Protein AF-0000000084435088 (afdb_homodimer)

InterPro domains:
  IPR006626 Parallel beta-helix repeat [SM00710] (65-89)
  IPR006626 Parallel beta-helix repeat [SM00710] (95-116)
  IPR006626 Parallel beta-helix repeat [SM00710] (117-141)
  IPR006626 Parallel beta-helix repeat [SM00710] (164-185)
  IPR006626 Parallel beta-helix repeat [SM00710] (209-231)
  IPR011050 Pectin lyase fold/virulence factor [SSF51126] (3-239)
  IPR012334 Pectin lyase fold [G3DSA:2.160.20.10] (9-276)
  IPR039448 Right handed beta helix domain [PF13229] (111-259)
  IPR051550 SCF Complex Subunits and Alginate Epimerases [PTHR22990] (149-256)

Secondary structure (DSSP, 8-state):
-PPPEEEESSSTT-SBSSHHHHHHTPPTT-EEEEPSEEEES-EEE-SSEEEEEPPPPTT---SS---EEEES-EEE-SSEEEES-EEEEEEEE-SSEEEEES-EEEEEEEEEEE-TT-EEEEES-EEE---SS--SEEE-TT-EEEEES-EEE--SSEEEEEESSEEEEES-EEESSSEEEEEESS-EEEEES-EEEEESSEEEEE-TT---EEES-EEEEESSEEEEE-TT--EEEES-EEES-EEE-TT--EEEEEEEEEEEEEE--SSPPP----/-PPPEEEESSSTT-SBSSHHHHHHTPPTT-EEEE-SEEEES-EEE-SSEEEEEPPPPTT---SS---EEEES-EEEESSEEEES-EEEEEEEEEESEEEEES-EEEEEEEEEEE-TT-EEEEES-EEE---SS--SEEE-TT-EEEEES-EEE--SSEEEEEESSEEEEES-EEESSSEEEEEESS-EEEEES-EEEEESSEEEEE-TT---EEES-EEEEESSEEEEE-TT--EEEES-EEES-EEE-TT--EEEEEEEEEEEEEE--SSPPP----

Structure (mmCIF, N/CA/C/O backbone):
data_AF-0000000084435088-model_v1
#
loop_
_entity.id
_entity.type
_entity.pdbx_description
1 polymer 'Right handed beta helix domain-containing protein'
#
loop_
_atom_site.group_PDB
_atom_site.id
_atom_site.type_symbol
_atom_site.label_atom_id
_atom_site.label_alt_id
_atom_site.label_comp_id
_atom_site.label_asym_id
_atom_site.label_entity_id
_atom_site.label_seq_id
_atom_site.pdbx_PDB_ins_code
_atom_site.Cartn_x
_atom_site.Cartn_y
_atom_site.Cartn_z
_atom_site.occupancy
_atom_site.B_iso_or_equiv
_atom_site.auth_seq_id
_atom_site.auth_comp_id
_atom_site.auth_asym_id
_atom_site.auth_atom_id
_atom_site.pdbx_PDB_model_num
ATOM 1 N N . MET A 1 1 ? 8.922 -58.75 -10.039 1 53.78 1 MET A N 1
ATOM 2 C CA . MET A 1 1 ? 9.836 -58.875 -11.18 1 53.78 1 MET A CA 1
ATOM 3 C C . MET A 1 1 ? 10.68 -57.625 -11.328 1 53.78 1 MET A C 1
ATOM 5 O O . MET A 1 1 ? 10.25 -56.531 -10.961 1 53.78 1 MET A O 1
ATOM 9 N N . PRO A 1 2 ? 12.008 -57.781 -11.508 1 65.19 2 PRO A N 1
ATOM 10 C CA . PRO A 1 2 ? 12.867 -56.594 -11.539 1 65.19 2 PRO A CA 1
ATOM 11 C C . PRO A 1 2 ? 12.43 -55.594 -12.594 1 65.19 2 PRO A C 1
ATOM 13 O O . PRO A 1 2 ? 11.852 -55.969 -13.617 1 65.19 2 PRO A O 1
ATOM 16 N N . SER A 1 3 ? 12.352 -54.375 -12.289 1 81.56 3 SER A N 1
ATOM 17 C CA . SER A 1 3 ? 12.047 -53.312 -13.242 1 81.56 3 SER A CA 1
ATOM 18 C C . SER A 1 3 ? 12.906 -53.438 -14.492 1 81.56 3 SER A C 1
ATOM 20 O O . SER A 1 3 ? 14.086 -53.781 -14.414 1 81.56 3 SER A O 1
ATOM 22 N N . GLN A 1 4 ? 12.227 -53.625 -15.68 1 88.56 4 GLN A N 1
ATOM 23 C CA . GLN A 1 4 ? 12.93 -53.719 -16.953 1 88.56 4 GLN A CA 1
ATOM 24 C C . GLN A 1 4 ? 12.945 -52.406 -17.703 1 88.56 4 GLN A C 1
ATOM 26 O O . GLN A 1 4 ? 12.172 -51.5 -17.375 1 88.56 4 GLN A O 1
ATOM 31 N N . THR A 1 5 ? 13.984 -52.25 -18.516 1 92.25 5 THR A N 1
ATOM 32 C CA . THR A 1 5 ? 14.078 -51.125 -19.422 1 92.25 5 THR A CA 1
ATOM 33 C C . THR A 1 5 ? 13.625 -51.5 -20.828 1 92.25 5 THR A C 1
ATOM 35 O O . THR A 1 5 ? 14.102 -52.469 -21.391 1 92.25 5 THR A O 1
ATOM 38 N N . ILE A 1 6 ? 12.617 -50.75 -21.281 1 94.5 6 ILE A N 1
ATOM 39 C CA . ILE A 1 6 ? 12.094 -50.938 -22.625 1 94.5 6 ILE A CA 1
ATOM 40 C C . ILE A 1 6 ? 12.469 -49.719 -23.484 1 94.5 6 ILE A C 1
ATOM 42 O O . ILE A 1 6 ? 12.203 -48.594 -23.125 1 94.5 6 ILE A O 1
ATOM 46 N N . VAL A 1 7 ? 13.125 -50 -24.609 1 94.56 7 VAL A N 1
ATOM 47 C CA . VAL A 1 7 ? 13.539 -48.906 -25.5 1 94.56 7 VAL A CA 1
ATOM 48 C C . VAL A 1 7 ? 12.547 -48.781 -26.656 1 94.56 7 VAL A C 1
ATOM 50 O O . VAL A 1 7 ? 12.188 -49.781 -27.297 1 94.56 7 VAL A O 1
ATOM 53 N N . VAL A 1 8 ? 12.133 -47.531 -26.844 1 95.06 8 VAL A N 1
ATOM 54 C CA . VAL A 1 8 ? 11.211 -47.25 -27.938 1 95.06 8 VAL A CA 1
ATOM 55 C C . VAL A 1 8 ? 11.852 -46.25 -28.906 1 95.06 8 VAL A C 1
ATOM 57 O O . VAL A 1 8 ? 12.477 -45.281 -28.484 1 95.06 8 VAL A O 1
ATOM 60 N N . GLY A 1 9 ? 11.719 -46.469 -30.156 1 91.75 9 GLY A N 1
ATOM 61 C CA . GLY A 1 9 ? 12.266 -45.594 -31.172 1 91.75 9 GLY A CA 1
ATOM 62 C C . GLY A 1 9 ? 12.312 -46.219 -32.562 1 91.75 9 GLY A C 1
ATOM 63 O O . GLY A 1 9 ? 11.875 -47.375 -32.719 1 91.75 9 GLY A O 1
ATOM 64 N N . PRO A 1 10 ? 12.734 -45.406 -33.469 1 86.25 10 PRO A N 1
ATOM 65 C CA . PRO A 1 10 ? 12.766 -45.875 -34.875 1 86.25 10 PRO A CA 1
ATOM 66 C C . PRO A 1 10 ? 13.961 -46.781 -35.156 1 86.25 10 PRO A C 1
ATOM 68 O O . PRO A 1 10 ? 14 -47.469 -36.188 1 86.25 10 PRO A O 1
ATOM 71 N N . GLN A 1 11 ? 14.906 -46.844 -34.156 1 85.75 11 GLN A N 1
ATOM 72 C CA . GLN A 1 11 ? 16.109 -47.625 -34.406 1 85.75 11 GLN A CA 1
ATOM 73 C C . GLN A 1 11 ? 15.812 -49.125 -34.375 1 85.75 11 GLN A C 1
ATOM 75 O O . GLN A 1 11 ? 14.883 -49.562 -33.688 1 85.75 11 GLN A O 1
ATOM 80 N N . ALA A 1 12 ? 16.547 -49.844 -35.062 1 86 12 ALA A N 1
ATOM 81 C CA . ALA A 1 12 ? 16.344 -51.281 -35.25 1 86 12 ALA A CA 1
ATOM 82 C C . ALA A 1 12 ? 16.438 -52.031 -33.938 1 86 12 ALA A C 1
ATOM 84 O O . ALA A 1 12 ? 15.773 -53.062 -33.75 1 86 12 ALA A O 1
ATOM 85 N N . ASP A 1 13 ? 17.25 -51.562 -33.031 1 88.44 13 ASP A N 1
ATOM 86 C CA . ASP A 1 13 ? 17.484 -52.281 -31.781 1 88.44 13 ASP A CA 1
ATOM 87 C C . ASP A 1 13 ? 16.484 -51.844 -30.703 1 88.44 13 ASP A C 1
ATOM 89 O O . ASP A 1 13 ? 16.562 -52.312 -29.562 1 88.44 13 ASP A O 1
ATOM 93 N N . ALA A 1 14 ? 15.555 -51.125 -31.203 1 91.81 14 ALA A N 1
ATOM 94 C CA . ALA A 1 14 ? 14.531 -50.719 -30.25 1 91.81 14 ALA A CA 1
ATOM 95 C C . ALA A 1 14 ? 13.555 -51.875 -29.969 1 91.81 14 ALA A C 1
ATOM 97 O O . ALA A 1 14 ? 13.383 -52.75 -30.797 1 91.81 14 ALA A O 1
ATOM 98 N N . HIS A 1 15 ? 13.031 -51.906 -28.812 1 93.56 15 HIS A N 1
ATOM 99 C CA . HIS A 1 15 ? 12.07 -52.938 -28.422 1 93.56 15 HIS A CA 1
ATOM 100 C C . HIS A 1 15 ? 10.711 -52.688 -29.078 1 93.56 15 HIS A C 1
ATOM 102 O O . HIS A 1 15 ? 9.953 -53.625 -29.312 1 93.56 15 HIS A O 1
ATOM 108 N N . ALA A 1 16 ? 10.336 -51.469 -29.328 1 94.75 16 ALA A N 1
ATOM 109 C CA . ALA A 1 16 ? 9.086 -51.062 -29.953 1 94.75 16 ALA A CA 1
ATOM 110 C C . ALA A 1 16 ? 9.281 -49.781 -30.766 1 94.75 16 ALA A C 1
ATOM 112 O O . ALA A 1 16 ? 10.188 -48.969 -30.5 1 94.75 16 ALA A O 1
ATOM 113 N N . THR A 1 17 ? 8.359 -49.562 -31.734 1 92.94 17 THR A N 1
ATOM 114 C CA . THR A 1 17 ? 8.484 -48.406 -32.594 1 92.94 17 THR A CA 1
ATOM 115 C C . THR A 1 17 ? 7.512 -47.312 -32.156 1 92.94 17 THR A C 1
ATOM 117 O O . THR A 1 17 ? 7.648 -46.156 -32.562 1 92.94 17 THR A O 1
ATOM 120 N N . THR A 1 18 ? 6.523 -47.688 -31.438 1 93.81 18 THR A N 1
ATOM 121 C CA . THR A 1 18 ? 5.559 -46.75 -30.906 1 93.81 18 THR A CA 1
ATOM 122 C C . THR A 1 18 ? 5.469 -46.875 -29.391 1 93.81 18 THR A C 1
ATOM 124 O O . THR A 1 18 ? 5.855 -47.875 -28.812 1 93.81 18 THR A O 1
ATOM 127 N N . LEU A 1 19 ? 5.055 -45.75 -28.766 1 95.25 19 LEU A N 1
ATOM 128 C CA . LEU A 1 19 ? 4.887 -45.781 -27.312 1 95.25 19 LEU A CA 1
ATOM 129 C C . LEU A 1 19 ? 3.791 -46.75 -26.906 1 95.25 19 LEU A C 1
ATOM 131 O O . LEU A 1 19 ? 3.922 -47.469 -25.906 1 95.25 19 LEU A O 1
ATOM 135 N N . ALA A 1 20 ? 2.729 -46.844 -27.688 1 93.62 20 ALA A N 1
ATOM 136 C CA . ALA A 1 20 ? 1.645 -47.781 -27.422 1 93.62 20 ALA A CA 1
ATOM 137 C C . ALA A 1 20 ? 2.158 -49.219 -27.406 1 93.62 20 ALA A C 1
ATOM 139 O O . ALA A 1 20 ? 1.823 -50 -26.5 1 93.62 20 ALA A O 1
ATOM 140 N N . ALA A 1 21 ? 2.959 -49.531 -28.344 1 94.12 21 ALA A N 1
ATOM 141 C CA . ALA A 1 21 ? 3.529 -50.875 -28.438 1 94.12 21 ALA A CA 1
ATOM 142 C C . ALA A 1 21 ? 4.457 -51.156 -27.25 1 94.12 21 ALA A C 1
ATOM 144 O O . ALA A 1 21 ? 4.484 -52.281 -26.719 1 94.12 21 ALA A O 1
ATOM 145 N N . ALA A 1 22 ? 5.219 -50.188 -26.938 1 95 22 ALA A N 1
ATOM 146 C CA . ALA A 1 22 ? 6.109 -50.312 -25.797 1 95 22 ALA A CA 1
ATOM 147 C C . ALA A 1 22 ? 5.312 -50.562 -24.516 1 95 22 ALA A C 1
ATOM 149 O O . ALA A 1 22 ? 5.695 -51.406 -23.688 1 95 22 ALA A O 1
ATOM 150 N N . LEU A 1 23 ? 4.223 -49.844 -24.328 1 94.81 23 LEU A N 1
ATOM 151 C CA . LEU A 1 23 ? 3.404 -49.938 -23.125 1 94.81 23 LEU A CA 1
ATOM 152 C C . LEU A 1 23 ? 2.773 -51.344 -23.016 1 94.81 23 LEU A C 1
ATOM 154 O O . LEU A 1 23 ? 2.533 -51.812 -21.906 1 94.81 23 LEU A O 1
ATOM 158 N N . GLU A 1 24 ? 2.506 -52 -24.141 1 93.19 24 GLU A N 1
ATOM 159 C CA . GLU A 1 24 ? 1.955 -53.344 -24.141 1 93.19 24 GLU A CA 1
ATOM 160 C C . GLU A 1 24 ? 2.953 -54.344 -23.562 1 93.19 24 GLU A C 1
ATOM 162 O O . GLU A 1 24 ? 2.561 -55.406 -23.062 1 93.19 24 GLU A O 1
ATOM 167 N N . GLN A 1 25 ? 4.172 -53.969 -23.656 1 91.88 25 GLN A N 1
ATOM 168 C CA . GLN A 1 25 ? 5.23 -54.875 -23.219 1 91.88 25 GLN A CA 1
ATOM 169 C C . GLN A 1 25 ? 5.723 -54.5 -21.812 1 91.88 25 GLN A C 1
ATOM 171 O O . GLN A 1 25 ? 6.586 -55.188 -21.25 1 91.88 25 GLN A O 1
ATOM 176 N N . THR A 1 26 ? 5.156 -53.469 -21.328 1 92.44 26 THR A N 1
ATOM 177 C CA . THR A 1 26 ? 5.664 -52.906 -20.094 1 92.44 26 THR A CA 1
ATOM 178 C C . THR A 1 26 ? 4.918 -53.469 -18.891 1 92.44 26 THR A C 1
ATOM 180 O O . THR A 1 26 ? 3.699 -53.656 -18.938 1 92.44 26 THR A O 1
ATOM 183 N N . THR A 1 27 ? 5.559 -53.781 -17.812 1 92.94 27 THR A N 1
ATOM 184 C CA . THR A 1 27 ? 4.996 -54.125 -16.516 1 92.94 27 THR A CA 1
ATOM 185 C C . THR A 1 27 ? 5.121 -52.938 -15.547 1 92.94 27 THR A C 1
ATOM 187 O O . THR A 1 27 ? 5.988 -52.094 -15.711 1 92.94 27 THR A O 1
ATOM 190 N N . PRO A 1 28 ? 4.195 -52.906 -14.617 1 93.94 28 PRO A N 1
ATOM 191 C CA . PRO A 1 28 ? 4.262 -51.781 -13.664 1 93.94 28 PRO A CA 1
ATOM 192 C C . PRO A 1 28 ? 5.629 -51.656 -13 1 93.94 28 PRO A C 1
ATOM 194 O O . PRO A 1 28 ? 6.207 -52.656 -12.562 1 93.94 28 PRO A O 1
ATOM 197 N N . GLY A 1 29 ? 6.152 -50.469 -12.984 1 94 29 GLY A N 1
ATOM 198 C CA . GLY A 1 29 ? 7.453 -50.219 -12.375 1 94 29 GLY A CA 1
ATOM 199 C C . GLY A 1 29 ? 8.578 -50.125 -13.383 1 94 29 GLY A C 1
ATOM 200 O O . GLY A 1 29 ? 9.672 -49.656 -13.062 1 94 29 GLY A O 1
ATOM 201 N N . ASP A 1 30 ? 8.367 -50.531 -14.648 1 95.06 30 ASP A N 1
ATOM 202 C CA . ASP A 1 30 ? 9.383 -50.531 -15.703 1 95.06 30 ASP A CA 1
ATOM 203 C C . ASP A 1 30 ? 9.703 -49.125 -16.141 1 95.06 30 ASP A C 1
ATOM 205 O O . ASP A 1 30 ? 8.984 -48.188 -15.805 1 95.06 30 ASP A O 1
ATOM 209 N N . THR A 1 31 ? 10.805 -49.031 -16.781 1 96.31 31 THR A N 1
ATOM 210 C CA . THR A 1 31 ? 11.211 -47.781 -17.422 1 96.31 31 THR A CA 1
ATOM 211 C C . THR A 1 31 ? 11.172 -47.906 -18.953 1 96.31 31 THR A C 1
ATOM 213 O O . THR A 1 31 ? 11.688 -48.875 -19.5 1 96.31 31 THR A O 1
ATOM 216 N N . ILE A 1 32 ? 10.531 -46.969 -19.562 1 96.31 32 ILE A N 1
ATOM 217 C CA . ILE A 1 32 ? 10.531 -46.875 -21.016 1 96.31 32 ILE A CA 1
ATOM 218 C C . ILE A 1 32 ? 11.477 -45.75 -21.438 1 96.31 32 ILE A C 1
ATOM 220 O O . ILE A 1 32 ? 11.281 -44.594 -21.078 1 96.31 32 ILE A O 1
ATOM 224 N N . VAL A 1 33 ? 12.477 -46.062 -22.109 1 95.81 33 VAL A N 1
ATOM 225 C CA . VAL A 1 33 ? 13.406 -45.094 -22.656 1 95.81 33 VAL A CA 1
ATOM 226 C C . VAL A 1 33 ? 12.977 -44.719 -24.078 1 95.81 33 VAL A C 1
ATOM 228 O O . VAL A 1 33 ? 12.938 -45.562 -24.969 1 95.81 33 VAL A O 1
ATOM 231 N N . VAL A 1 34 ? 12.688 -43.438 -24.234 1 95.69 34 VAL A N 1
ATOM 232 C CA . VAL A 1 34 ? 12.172 -42.969 -25.516 1 95.69 34 VAL A CA 1
ATOM 233 C C . VAL A 1 34 ? 13.305 -42.344 -26.328 1 95.69 34 VAL A C 1
ATOM 235 O O . VAL A 1 34 ? 13.891 -41.312 -25.906 1 95.69 34 VAL A O 1
ATOM 238 N N . SER A 1 35 ? 13.602 -42.906 -27.422 1 92.5 35 SER A N 1
ATOM 239 C CA . SER A 1 35 ? 14.648 -42.406 -28.297 1 92.5 35 SER A CA 1
ATOM 240 C C . SER A 1 35 ? 14.203 -41.125 -29 1 92.5 35 SER A C 1
ATOM 242 O O . SER A 1 35 ? 13.008 -40.812 -29.031 1 92.5 35 SER A O 1
ATOM 244 N N . ALA A 1 36 ? 15.234 -40.406 -29.484 1 91.81 36 ALA A N 1
ATOM 245 C CA . ALA A 1 36 ? 14.914 -39.219 -30.266 1 91.81 36 ALA A CA 1
ATOM 246 C C . ALA A 1 36 ? 13.977 -39.531 -31.422 1 91.81 36 ALA A C 1
ATOM 248 O O . ALA A 1 36 ? 14.133 -40.562 -32.094 1 91.81 36 ALA A O 1
ATOM 249 N N . GLY A 1 37 ? 13.016 -38.656 -31.562 1 90.62 37 GLY A N 1
ATOM 250 C CA . GLY A 1 37 ? 12.008 -38.875 -32.594 1 90.62 37 GLY A CA 1
ATOM 251 C C . GLY A 1 37 ? 10.664 -38.281 -32.25 1 90.62 37 GLY A C 1
ATOM 252 O O . GLY A 1 37 ? 10.523 -37.625 -31.203 1 90.62 37 GLY A O 1
ATOM 253 N N . VAL A 1 38 ? 9.805 -38.375 -33.219 1 93.88 38 VAL A N 1
ATOM 254 C CA . VAL A 1 38 ? 8.461 -37.844 -33.031 1 93.88 38 VAL A CA 1
ATOM 255 C C . VAL A 1 38 ? 7.453 -39 -32.938 1 93.88 38 VAL A C 1
ATOM 257 O O . VAL A 1 38 ? 7.43 -39.875 -33.812 1 93.88 38 VAL A O 1
ATOM 260 N N . PHE A 1 39 ? 6.715 -38.969 -31.891 1 95.56 39 PHE A N 1
ATOM 261 C CA . PHE A 1 39 ? 5.668 -39.938 -31.656 1 95.56 39 PHE A CA 1
ATOM 262 C C . PHE A 1 39 ? 4.297 -39.281 -31.641 1 95.56 39 PHE A C 1
ATOM 264 O O . PHE A 1 39 ? 3.924 -38.656 -30.641 1 95.56 39 PHE A O 1
ATOM 271 N N . GLU A 1 40 ? 3.555 -39.438 -32.719 1 95.88 40 GLU A N 1
ATOM 272 C CA . GLU A 1 40 ? 2.232 -38.844 -32.812 1 95.88 40 GLU A CA 1
ATOM 273 C C . GLU A 1 40 ? 1.146 -39.781 -32.312 1 95.88 40 GLU A C 1
ATOM 275 O O . GLU A 1 40 ? 0.558 -40.531 -33.125 1 95.88 40 GLU A O 1
ATOM 280 N N . GLU A 1 41 ? 0.944 -39.656 -31.031 1 93.44 41 GLU A N 1
ATOM 281 C CA . GLU A 1 41 ? -0.035 -40.562 -30.422 1 93.44 41 GLU A CA 1
ATOM 282 C C . GLU A 1 41 ? -0.535 -40 -29.094 1 93.44 41 GLU A C 1
ATOM 284 O O . GLU A 1 41 ? 0.153 -39.219 -28.438 1 93.44 41 GLU A O 1
ATOM 289 N N . THR A 1 42 ? -1.805 -40.375 -28.844 1 94.75 42 THR A N 1
ATOM 290 C CA . THR A 1 42 ? -2.273 -40.219 -27.469 1 94.75 42 THR A CA 1
ATOM 291 C C . THR A 1 42 ? -1.725 -41.312 -26.578 1 94.75 42 THR A C 1
ATOM 293 O O . THR A 1 42 ? -1.878 -42.5 -26.875 1 94.75 42 THR A O 1
ATOM 296 N N . VAL A 1 43 ? -1.048 -40.938 -25.562 1 96.62 43 VAL A N 1
ATOM 297 C CA . VAL A 1 43 ? -0.385 -41.906 -24.688 1 96.62 43 VAL A CA 1
ATOM 298 C C . VAL A 1 43 ? -1.2 -42.094 -23.406 1 96.62 43 VAL A C 1
ATOM 300 O O . VAL A 1 43 ? -1.496 -41.094 -22.719 1 96.62 43 VAL A O 1
ATOM 303 N N . HIS A 1 44 ? -1.612 -43.281 -23.172 1 97.31 44 HIS A N 1
ATOM 304 C CA . HIS A 1 44 ? -2.324 -43.594 -21.938 1 97.31 44 HIS A CA 1
ATOM 305 C C . HIS A 1 44 ? -1.419 -44.344 -20.953 1 97.31 44 HIS A C 1
ATOM 307 O O . HIS A 1 44 ? -0.998 -45.469 -21.219 1 97.31 44 HIS A O 1
ATOM 313 N N . LEU A 1 45 ? -1.136 -43.656 -19.906 1 97.88 45 LEU A N 1
ATOM 314 C CA . LEU A 1 45 ? -0.306 -44.25 -18.859 1 97.88 45 LEU A CA 1
ATOM 315 C C . LEU A 1 45 ? -1.163 -44.719 -17.703 1 97.88 45 LEU A C 1
ATOM 317 O O . LEU A 1 45 ? -1.415 -44 -16.75 1 97.88 45 LEU A O 1
ATOM 321 N N . LEU A 1 46 ? -1.518 -46 -17.734 1 96.75 46 LEU A N 1
ATOM 322 C CA . LEU A 1 46 ? -2.551 -46.562 -16.859 1 96.75 46 LEU A CA 1
ATOM 323 C C . LEU A 1 46 ? -1.93 -47.312 -15.68 1 96.75 46 LEU A C 1
ATOM 325 O O . LEU A 1 46 ? -2.645 -47.781 -14.805 1 96.75 46 LEU A O 1
ATOM 329 N N . PHE A 1 47 ? -0.683 -47.469 -15.641 1 96 47 PHE A N 1
ATOM 330 C CA . PHE A 1 47 ? 0.054 -48.125 -14.547 1 96 47 PHE A CA 1
ATOM 331 C C . PHE A 1 47 ? 1.348 -47.375 -14.258 1 96 47 PHE A C 1
ATOM 333 O O . PHE A 1 47 ? 1.709 -46.438 -14.984 1 96 47 PHE A O 1
ATOM 340 N N . ASN A 1 48 ? 1.967 -47.688 -13.086 1 97.5 48 ASN A N 1
ATOM 341 C CA . ASN A 1 48 ? 3.203 -47.031 -12.672 1 97.5 48 ASN A CA 1
ATOM 342 C C . ASN A 1 48 ? 4.324 -47.281 -13.68 1 97.5 48 ASN A C 1
ATOM 344 O O . ASN A 1 48 ? 4.672 -48.406 -13.977 1 97.5 48 ASN A O 1
ATOM 348 N N . VAL A 1 49 ? 4.801 -46.219 -14.258 1 97.06 49 VAL A N 1
ATOM 349 C CA . VAL A 1 49 ? 5.836 -46.375 -15.281 1 97.06 49 VAL A CA 1
ATOM 350 C C . VAL A 1 49 ? 6.645 -45.062 -15.367 1 97.06 49 VAL A C 1
ATOM 352 O O . VAL A 1 49 ? 6.156 -44 -15.008 1 97.06 49 VAL A O 1
ATOM 355 N N . THR A 1 50 ? 7.848 -45.188 -15.703 1 97.5 50 THR A N 1
ATOM 356 C CA . THR A 1 50 ? 8.695 -44.031 -16.016 1 97.5 50 THR A CA 1
ATOM 357 C C . THR A 1 50 ? 8.953 -43.938 -17.516 1 97.5 50 THR A C 1
ATOM 359 O O . THR A 1 50 ? 9.328 -44.938 -18.141 1 97.5 50 THR A O 1
ATOM 362 N N . LEU A 1 51 ? 8.68 -42.875 -18.094 1 97.12 51 LEU A N 1
ATOM 363 C CA . LEU A 1 51 ? 9.07 -42.531 -19.469 1 97.12 51 LEU A CA 1
ATOM 364 C C . LEU A 1 51 ? 10.234 -41.531 -19.469 1 97.12 51 LEU A C 1
ATOM 366 O O . LEU A 1 51 ? 10.094 -40.406 -18.984 1 97.12 51 LEU A O 1
ATOM 370 N N . ALA A 1 52 ? 11.336 -41.938 -19.922 1 96.62 52 ALA A N 1
ATOM 371 C CA . ALA A 1 52 ? 12.523 -41.094 -19.922 1 96.62 52 ALA A CA 1
ATOM 372 C C . ALA A 1 52 ? 13.102 -40.938 -21.328 1 96.62 52 ALA A C 1
ATOM 374 O O . ALA A 1 52 ? 13.188 -41.938 -22.078 1 96.62 52 ALA A O 1
ATOM 375 N N . ALA A 1 53 ? 13.43 -39.719 -21.719 1 95.62 53 ALA A N 1
ATOM 376 C CA . ALA A 1 53 ? 14.109 -39.5 -22.984 1 95.62 53 ALA A CA 1
ATOM 377 C C . ALA A 1 53 ? 15.5 -40.125 -22.984 1 95.62 53 ALA A C 1
ATOM 379 O O . ALA A 1 53 ? 16.219 -40.062 -21.984 1 95.62 53 ALA A O 1
ATOM 380 N N . ALA A 1 54 ? 15.875 -40.688 -24.062 1 91.25 54 ALA A N 1
ATOM 381 C CA . ALA A 1 54 ? 17.234 -41.188 -24.219 1 91.25 54 ALA A CA 1
ATOM 382 C C . ALA A 1 54 ? 18.25 -40.062 -24.188 1 91.25 54 ALA A C 1
ATOM 384 O O . ALA A 1 54 ? 17.984 -38.969 -24.734 1 91.25 54 ALA A O 1
ATOM 385 N N . PRO A 1 55 ? 19.328 -40.281 -23.422 1 80.69 55 PRO A N 1
ATOM 386 C CA . PRO A 1 55 ? 20.359 -39.219 -23.406 1 80.69 55 PRO A CA 1
ATOM 387 C C . PRO A 1 55 ? 20.844 -38.844 -24.797 1 80.69 55 PRO A C 1
ATOM 389 O O . PRO A 1 55 ? 20.922 -39.719 -25.688 1 80.69 55 PRO A O 1
ATOM 392 N N . VAL A 1 56 ? 20.844 -37.625 -25.109 1 68.56 56 VAL A N 1
ATOM 393 C CA . VAL A 1 56 ? 21.391 -37.156 -26.375 1 68.56 56 VAL A CA 1
ATOM 394 C C . VAL A 1 56 ? 22.922 -37.188 -26.328 1 68.56 56 VAL A C 1
ATOM 396 O O . VAL A 1 56 ? 23.531 -36.75 -25.344 1 68.56 56 VAL A O 1
ATOM 399 N N . PRO A 1 57 ? 23.578 -38 -27.172 1 59.41 57 PRO A N 1
ATOM 400 C CA . PRO A 1 57 ? 25.047 -38.031 -27.188 1 59.41 57 PRO A CA 1
ATOM 401 C C . PRO A 1 57 ? 25.656 -36.625 -27.266 1 59.41 57 PRO A C 1
ATOM 403 O O . PRO A 1 57 ? 25.062 -35.75 -27.875 1 59.41 57 PRO A O 1
ATOM 406 N N . GLU A 1 58 ? 26.516 -36.25 -26.297 1 55.41 58 GLU A N 1
ATOM 407 C CA . GLU A 1 58 ? 27.219 -34.969 -26.188 1 55.41 58 GLU A CA 1
ATOM 408 C C . GLU A 1 58 ? 27.672 -34.469 -27.562 1 55.41 58 GLU A C 1
ATOM 410 O O . GLU A 1 58 ? 27.703 -33.281 -27.828 1 55.41 58 GLU A O 1
ATOM 415 N N . ASN A 1 59 ? 28.406 -35.406 -28.328 1 51.59 59 ASN A N 1
ATOM 416 C CA . ASN A 1 59 ? 29.109 -34.969 -29.547 1 51.59 59 ASN A CA 1
ATOM 417 C C . ASN A 1 59 ? 28.125 -34.562 -30.641 1 51.59 59 ASN A C 1
ATOM 419 O O . ASN A 1 59 ? 28.516 -34.406 -31.797 1 51.59 59 ASN A O 1
ATOM 423 N N . SER A 1 60 ? 26.938 -34.781 -30.469 1 51.84 60 SER A N 1
ATOM 424 C CA . SER A 1 60 ? 26.094 -34.469 -31.625 1 51.84 60 SER A CA 1
ATOM 425 C C . SER A 1 60 ? 25.969 -32.969 -31.797 1 51.84 60 SER A C 1
ATOM 427 O O . SER A 1 60 ? 25.672 -32.25 -30.844 1 51.84 60 SER A O 1
ATOM 429 N N . GLU A 1 61 ? 26.844 -32.375 -32.594 1 46.28 61 GLU A N 1
ATOM 430 C CA . GLU A 1 61 ? 26.859 -30.984 -33.031 1 46.28 61 GLU A CA 1
ATOM 431 C C . GLU A 1 61 ? 25.438 -30.438 -33.156 1 46.28 61 GLU A C 1
ATOM 433 O O . GLU A 1 61 ? 25.234 -29.219 -33.281 1 46.28 61 GLU A O 1
ATOM 438 N N . ASP A 1 62 ? 24.547 -31.25 -33.844 1 48.66 62 ASP A N 1
ATOM 439 C CA . ASP A 1 62 ? 23.219 -30.719 -34.156 1 48.66 62 ASP A CA 1
ATOM 440 C C . ASP A 1 62 ? 22.422 -30.453 -32.875 1 48.66 62 ASP A C 1
ATOM 442 O O . ASP A 1 62 ? 22 -31.391 -32.188 1 48.66 62 ASP A O 1
ATOM 446 N N . THR A 1 63 ? 22.875 -29.359 -32.188 1 44.91 63 THR A N 1
ATOM 447 C CA . THR A 1 63 ? 22.234 -28.734 -31.031 1 44.91 63 THR A CA 1
ATOM 448 C C . THR A 1 63 ? 20.719 -28.875 -31.094 1 44.91 63 THR A C 1
ATOM 450 O O . THR A 1 63 ? 20.016 -28.438 -30.188 1 44.91 63 THR A O 1
ATOM 453 N N . ARG A 1 64 ? 20.312 -28.688 -32.375 1 48.91 64 ARG A N 1
ATOM 454 C CA . ARG A 1 64 ? 18.875 -28.875 -32.469 1 48.91 64 ARG A CA 1
ATOM 455 C C . ARG A 1 64 ? 18.5 -30.297 -32.031 1 48.91 64 ARG A C 1
ATOM 457 O O . ARG A 1 64 ? 18.5 -31.219 -32.844 1 48.91 64 ARG A O 1
ATOM 464 N N . SER A 1 65 ? 19.188 -30.797 -31.031 1 49.44 65 SER A N 1
ATOM 465 C CA . SER A 1 65 ? 19.141 -32.094 -30.344 1 49.44 65 SER A CA 1
ATOM 466 C C . SER A 1 65 ? 17.766 -32.719 -30.484 1 49.44 65 SER A C 1
ATOM 468 O O . SER A 1 65 ? 16.75 -32.125 -30.156 1 49.44 65 SER A O 1
ATOM 470 N N . VAL A 1 66 ? 17.625 -33.531 -31.422 1 60.56 66 VAL A N 1
ATOM 471 C CA . VAL A 1 66 ? 16.438 -34.344 -31.672 1 60.56 66 VAL A CA 1
ATOM 472 C C . VAL A 1 66 ? 15.922 -34.906 -30.359 1 60.56 66 VAL A C 1
ATOM 474 O O . VAL A 1 66 ? 16.641 -35.625 -29.656 1 60.56 66 VAL A O 1
ATOM 477 N N . ARG A 1 67 ? 14.859 -34.25 -29.734 1 83.75 67 ARG A N 1
ATOM 478 C CA . ARG A 1 67 ? 14.195 -34.594 -28.484 1 83.75 67 ARG A CA 1
ATOM 479 C C . ARG A 1 67 ? 13.133 -35.688 -28.703 1 83.75 67 ARG A C 1
ATOM 481 O O . ARG A 1 67 ? 12.758 -35.969 -29.844 1 83.75 67 ARG A O 1
ATOM 488 N N . ALA A 1 68 ? 13.008 -36.531 -27.734 1 92.44 68 ALA A N 1
ATOM 489 C CA . ALA A 1 68 ? 11.82 -37.375 -27.688 1 92.44 68 ALA A CA 1
ATOM 490 C C . ALA A 1 68 ? 10.547 -36.562 -27.562 1 92.44 68 ALA A C 1
ATOM 492 O O . ALA A 1 68 ? 10.273 -35.969 -26.516 1 92.44 68 ALA A O 1
ATOM 493 N N . THR A 1 69 ? 9.836 -36.438 -28.781 1 95.75 69 THR A N 1
ATOM 494 C CA . THR A 1 69 ? 8.664 -35.562 -28.859 1 95.75 69 THR A CA 1
ATOM 495 C C . THR A 1 69 ? 7.391 -36.406 -28.969 1 95.75 69 THR A C 1
ATOM 497 O O . THR A 1 69 ? 7.266 -37.25 -29.844 1 95.75 69 THR A O 1
ATOM 500 N N . ILE A 1 70 ? 6.523 -36.188 -28.047 1 97 70 ILE A N 1
ATOM 501 C CA . ILE A 1 70 ? 5.18 -36.719 -28.125 1 97 70 ILE A CA 1
ATOM 502 C C . ILE A 1 70 ? 4.207 -35.656 -28.641 1 97 70 ILE A C 1
ATOM 504 O O . ILE A 1 70 ? 4.125 -34.562 -28.078 1 97 70 ILE A O 1
ATOM 508 N N . ILE A 1 71 ? 3.566 -35.938 -29.75 1 97.38 71 ILE A N 1
ATOM 509 C CA . ILE A 1 71 ? 2.51 -35.031 -30.234 1 97.38 71 ILE A CA 1
ATOM 510 C C . ILE A 1 71 ? 1.145 -35.625 -29.891 1 97.38 71 ILE A C 1
ATOM 512 O O . ILE A 1 71 ? 0.739 -36.656 -30.453 1 97.38 71 ILE A O 1
ATOM 516 N N . GLY A 1 72 ? 0.463 -35.031 -28.953 1 96.69 72 GLY A N 1
ATOM 517 C CA . GLY A 1 72 ? -0.804 -35.531 -28.438 1 96.69 72 GLY A CA 1
ATOM 518 C C . GLY A 1 72 ? -0.934 -35.375 -26.938 1 96.69 72 GLY A C 1
ATOM 519 O O . GLY A 1 72 ? -0.071 -34.781 -26.297 1 96.69 72 GLY A O 1
ATOM 520 N N . THR A 1 73 ? -2.041 -35.906 -26.453 1 97.62 73 THR A N 1
ATOM 521 C CA . THR A 1 73 ? -2.289 -35.844 -25.016 1 97.62 73 THR A CA 1
ATOM 522 C C . THR A 1 73 ? -1.625 -37 -24.297 1 97.62 73 THR A C 1
ATOM 524 O O . THR A 1 73 ? -1.67 -38.156 -24.781 1 97.62 73 THR A O 1
ATOM 527 N N . VAL A 1 74 ? -0.94 -36.75 -23.266 1 98.5 74 VAL A N 1
ATOM 528 C CA . VAL A 1 74 ? -0.458 -37.75 -22.359 1 98.5 74 VAL A CA 1
ATOM 529 C C . VAL A 1 74 ? -1.411 -37.875 -21.172 1 98.5 74 VAL A C 1
ATOM 531 O O . VAL A 1 74 ? -1.5 -36.969 -20.344 1 98.5 74 VAL A O 1
ATOM 534 N N . VAL A 1 75 ? -2.141 -38.938 -21.125 1 98.75 75 VAL A N 1
ATOM 535 C CA . VAL A 1 75 ? -3.119 -39.156 -20.062 1 98.75 75 VAL A CA 1
ATOM 536 C C . VAL A 1 75 ? -2.492 -40 -18.969 1 98.75 75 VAL A C 1
ATOM 538 O O . VAL A 1 75 ? -2.047 -41.125 -19.203 1 98.75 75 VAL A O 1
ATOM 541 N N . VAL A 1 76 ? -2.473 -39.469 -17.766 1 98.81 76 VAL A N 1
ATOM 542 C CA . VAL A 1 76 ? -1.851 -40.125 -16.641 1 98.81 76 VAL A CA 1
ATOM 543 C C . VAL A 1 76 ? -2.93 -40.656 -15.68 1 98.81 76 VAL A C 1
ATOM 545 O O . VAL A 1 76 ? -3.758 -39.875 -15.203 1 98.81 76 VAL A O 1
ATOM 548 N N . CYS A 1 77 ? -2.957 -41.938 -15.336 1 98.56 77 CYS A N 1
ATOM 549 C CA . CYS A 1 77 ? -3.947 -42.531 -14.438 1 98.56 77 CYS A CA 1
ATOM 550 C C . CYS A 1 77 ? -3.279 -43.375 -13.359 1 98.56 77 CYS A C 1
ATOM 552 O O . CYS A 1 77 ? -3.918 -44.219 -12.75 1 98.56 77 CYS A O 1
ATOM 554 N N . ALA A 1 78 ? -2.008 -43.188 -13.133 1 98.31 78 ALA A N 1
ATOM 555 C CA . ALA A 1 78 ? -1.2 -43.875 -12.125 1 98.31 78 ALA A CA 1
ATOM 556 C C . ALA A 1 78 ? -0.016 -43 -11.695 1 98.31 78 ALA A C 1
ATOM 558 O O . ALA A 1 78 ? 0 -41.781 -11.938 1 98.31 78 ALA A O 1
ATOM 559 N N . ASN A 1 79 ? 0.915 -43.625 -10.898 1 98.56 79 ASN A N 1
ATOM 560 C CA . ASN A 1 79 ? 2.156 -42.906 -10.602 1 98.56 79 ASN A CA 1
ATOM 561 C C . ASN A 1 79 ? 3.139 -42.969 -11.766 1 98.56 79 ASN A C 1
ATOM 563 O O . ASN A 1 79 ? 3.631 -44.062 -12.102 1 98.56 79 ASN A O 1
ATOM 567 N N . VAL A 1 80 ? 3.391 -41.875 -12.352 1 98.44 80 VAL A N 1
ATOM 568 C CA . VAL A 1 80 ? 4.137 -41.812 -13.609 1 98.44 80 VAL A CA 1
ATOM 569 C C . VAL A 1 80 ? 5.203 -40.75 -13.531 1 98.44 80 VAL A C 1
ATOM 571 O O . VAL A 1 80 ? 4.965 -39.656 -12.977 1 98.44 80 VAL A O 1
ATOM 574 N N . THR A 1 81 ? 6.348 -41.031 -14.008 1 98.62 81 THR A N 1
ATOM 575 C CA . THR A 1 81 ? 7.391 -40 -14.172 1 98.62 81 THR A CA 1
ATOM 576 C C . THR A 1 81 ? 7.699 -39.781 -15.648 1 98.62 81 THR A C 1
ATOM 578 O O . THR A 1 81 ? 7.914 -40.75 -16.391 1 98.62 81 THR A O 1
ATOM 581 N N . LEU A 1 82 ? 7.609 -38.625 -16.094 1 98.5 82 LEU A N 1
ATOM 582 C CA . LEU A 1 82 ? 8.109 -38.156 -17.391 1 98.5 82 LEU A CA 1
ATOM 583 C C . LEU A 1 82 ? 9.414 -37.406 -17.219 1 98.5 82 LEU A C 1
ATOM 585 O O . LEU A 1 82 ? 9.477 -36.406 -16.469 1 98.5 82 LEU A O 1
ATOM 589 N N . ASP A 1 83 ? 10.422 -37.812 -17.859 1 97.88 83 ASP A N 1
ATOM 590 C CA . ASP A 1 83 ? 11.734 -37.219 -17.672 1 97.88 83 ASP A CA 1
ATOM 591 C C . ASP A 1 83 ? 12.367 -36.844 -19.016 1 97.88 83 ASP A C 1
ATOM 593 O O . ASP A 1 83 ? 12.742 -37.719 -19.797 1 97.88 83 ASP A O 1
ATOM 597 N N . GLY A 1 84 ? 12.461 -35.5 -19.25 1 96.75 84 GLY A N 1
ATOM 598 C CA . GLY A 1 84 ? 13.219 -35.031 -20.391 1 96.75 84 GLY A CA 1
ATOM 599 C C . GLY A 1 84 ? 12.445 -35.094 -21.703 1 96.75 84 GLY A C 1
ATOM 600 O O . GLY A 1 84 ? 13.039 -35.156 -22.781 1 96.75 84 GLY A O 1
ATOM 601 N N . LEU A 1 85 ? 11.188 -35.125 -21.672 1 96.88 85 LEU A N 1
ATOM 602 C CA . LEU A 1 85 ? 10.375 -35.281 -22.875 1 96.88 85 LEU A CA 1
ATOM 603 C C . LEU A 1 85 ? 9.812 -33.969 -23.359 1 96.88 85 LEU A C 1
ATOM 605 O O . LEU A 1 85 ? 9.586 -33.062 -22.547 1 96.88 85 LEU A O 1
ATOM 609 N N . GLU A 1 86 ? 9.656 -33.875 -24.594 1 97.38 86 GLU A N 1
ATOM 610 C CA . GLU A 1 86 ? 8.836 -32.812 -25.188 1 97.38 86 GLU A CA 1
ATOM 611 C C . GLU A 1 86 ? 7.418 -33.312 -25.469 1 97.38 86 GLU A C 1
ATOM 613 O O . GLU A 1 86 ? 7.234 -34.344 -26.109 1 97.38 86 GLU A O 1
ATOM 618 N N . VAL A 1 87 ? 6.492 -32.625 -24.953 1 98.06 87 VAL A N 1
ATOM 619 C CA . VAL A 1 87 ? 5.086 -32.938 -25.203 1 98.06 87 VAL A CA 1
ATOM 620 C C . VAL A 1 87 ? 4.43 -31.781 -25.953 1 98.06 87 VAL A C 1
ATOM 622 O O . VAL A 1 87 ? 4.199 -30.703 -25.375 1 98.06 87 VAL A O 1
ATOM 625 N N . ARG A 1 88 ? 4.215 -31.953 -27.203 1 97.62 88 ARG A N 1
ATOM 626 C CA . ARG A 1 88 ? 3.383 -31.031 -27.969 1 97.62 88 ARG A CA 1
ATOM 627 C C . ARG A 1 88 ? 1.906 -31.375 -27.844 1 97.62 88 ARG A C 1
ATOM 629 O O . ARG A 1 88 ? 1.347 -32.062 -28.703 1 97.62 88 ARG A O 1
ATOM 636 N N . GLY A 1 89 ? 1.279 -30.922 -26.891 1 97.88 89 GLY A N 1
ATOM 637 C CA . GLY A 1 89 ? -0.044 -31.25 -26.391 1 97.88 89 GLY A CA 1
ATOM 638 C C . GLY A 1 89 ? -0.223 -30.938 -24.922 1 97.88 89 GLY A C 1
ATOM 639 O O . GLY A 1 89 ? 0.255 -29.906 -24.438 1 97.88 89 GLY A O 1
ATOM 640 N N . MET A 1 90 ? -0.989 -31.844 -24.312 1 98.31 90 MET A N 1
ATOM 641 C CA . MET A 1 90 ? -1.306 -31.625 -22.891 1 98.31 90 MET A CA 1
ATOM 642 C C . MET A 1 90 ? -0.941 -32.844 -22.062 1 98.31 90 MET A C 1
ATOM 644 O O . MET A 1 90 ? -1.02 -33.969 -22.547 1 98.31 90 MET A O 1
ATOM 648 N N . VAL A 1 91 ? -0.485 -32.656 -20.891 1 98.81 91 VAL A N 1
ATOM 649 C CA . VAL A 1 91 ? -0.393 -33.719 -19.891 1 98.81 91 VAL A CA 1
ATOM 650 C C . VAL A 1 91 ? -1.617 -33.688 -18.984 1 98.81 91 VAL A C 1
ATOM 652 O O . VAL A 1 91 ? -1.798 -32.719 -18.219 1 98.81 91 VAL A O 1
ATOM 655 N N . ASP A 1 92 ? -2.422 -34.625 -19.094 1 98.81 92 ASP A N 1
ATOM 656 C CA . ASP A 1 92 ? -3.697 -34.719 -18.391 1 98.81 92 ASP A CA 1
ATOM 657 C C . ASP A 1 92 ? -3.613 -35.719 -17.234 1 98.81 92 ASP A C 1
ATOM 659 O O . ASP A 1 92 ? -3.711 -36.906 -17.438 1 98.81 92 ASP A O 1
ATOM 663 N N . VAL A 1 93 ? -3.463 -35.188 -16.016 1 98.94 93 VAL A N 1
ATOM 664 C CA . VAL A 1 93 ? -3.273 -36.031 -14.844 1 98.94 93 VAL A CA 1
ATOM 665 C C . VAL A 1 93 ? -4.629 -36.375 -14.211 1 98.94 93 VAL A C 1
ATOM 667 O O . VAL A 1 93 ? -5.184 -35.562 -13.469 1 98.94 93 VAL A O 1
ATOM 670 N N . ARG A 1 94 ? -5.047 -37.531 -14.398 1 98.81 94 ARG A N 1
ATOM 671 C CA . ARG A 1 94 ? -6.406 -37.906 -14 1 98.81 94 ARG A CA 1
ATOM 672 C C . ARG A 1 94 ? -6.414 -38.625 -12.664 1 98.81 94 ARG A C 1
ATOM 674 O O . ARG A 1 94 ? -7.352 -38.469 -11.875 1 98.81 94 ARG A O 1
ATOM 681 N N . LYS A 1 95 ? -5.465 -39.438 -12.484 1 98.62 95 LYS A N 1
ATOM 682 C CA . LYS A 1 95 ? -5.293 -40.188 -11.234 1 98.62 95 LYS A CA 1
ATOM 683 C C . LYS A 1 95 ? -3.816 -40.375 -10.898 1 98.62 95 LYS A C 1
ATOM 685 O O . LYS A 1 95 ? -2.965 -40.375 -11.789 1 98.62 95 LYS A O 1
ATOM 690 N N . GLY A 1 96 ? -3.559 -40.531 -9.555 1 98.62 96 GLY A N 1
ATOM 691 C CA . GLY A 1 96 ? -2.203 -40.812 -9.125 1 98.62 96 GLY A CA 1
ATOM 692 C C . GLY A 1 96 ? -1.306 -39.594 -9.062 1 98.62 96 GLY A C 1
ATOM 693 O O . GLY A 1 96 ? -1.771 -38.5 -8.773 1 98.62 96 GLY A O 1
ATOM 694 N N . HIS A 1 97 ? 0.012 -39.844 -9.164 1 98.81 97 HIS A N 1
ATOM 695 C CA . HIS A 1 97 ? 1.027 -38.812 -9.055 1 98.81 97 HIS A CA 1
ATOM 696 C C . HIS A 1 97 ? 1.891 -38.75 -10.312 1 98.81 97 HIS A C 1
ATOM 698 O O . HIS A 1 97 ? 2.598 -39.688 -10.633 1 98.81 97 HIS A O 1
ATOM 704 N N . ALA A 1 98 ? 1.775 -37.688 -10.992 1 98.88 98 ALA A N 1
ATOM 705 C CA . ALA A 1 98 ? 2.627 -37.438 -12.156 1 98.88 98 ALA A CA 1
ATOM 706 C C . ALA A 1 98 ? 3.824 -36.562 -11.797 1 98.88 98 ALA A C 1
ATOM 708 O O . ALA A 1 98 ? 3.67 -35.531 -11.164 1 98.88 98 ALA A O 1
ATOM 709 N N . VAL A 1 99 ? 4.969 -37 -12.109 1 98.94 99 VAL A N 1
ATOM 710 C CA . VAL A 1 99 ? 6.184 -36.188 -11.961 1 98.94 99 VAL A CA 1
ATOM 711 C C . VAL A 1 99 ? 6.723 -35.812 -13.336 1 98.94 99 VAL A C 1
ATOM 713 O O . VAL A 1 99 ? 7.016 -36.688 -14.156 1 98.94 99 VAL A O 1
ATOM 716 N N . LEU A 1 100 ? 6.781 -34.625 -13.672 1 98.88 100 LEU A N 1
ATOM 717 C CA . LEU A 1 100 ? 7.422 -34.094 -14.867 1 98.88 100 LEU A CA 1
ATOM 718 C C . LEU A 1 100 ? 8.758 -33.438 -14.531 1 98.88 100 LEU A C 1
ATOM 720 O O . LEU A 1 100 ? 8.797 -32.438 -13.82 1 98.88 100 LEU A O 1
ATOM 724 N N . GLU A 1 101 ? 9.812 -34.031 -14.961 1 98.44 101 GLU A N 1
ATOM 725 C CA . GLU A 1 101 ? 11.164 -33.531 -14.75 1 98.44 101 GLU A CA 1
ATOM 726 C C . GLU A 1 101 ? 11.836 -33.188 -16.078 1 98.44 101 GLU A C 1
ATOM 728 O O . GLU A 1 101 ? 11.961 -34.031 -16.953 1 98.44 101 GLU A O 1
ATOM 733 N N . ARG A 1 102 ? 12.273 -31.875 -16.266 1 97.69 102 ARG A N 1
ATOM 734 C CA . ARG A 1 102 ? 12.992 -31.422 -17.453 1 97.69 102 ARG A CA 1
ATOM 735 C C . ARG A 1 102 ? 12.172 -31.656 -18.719 1 97.69 102 ARG A C 1
ATOM 737 O O . ARG A 1 102 ? 12.703 -32.125 -19.734 1 97.69 102 ARG A O 1
ATOM 744 N N . CYS A 1 103 ? 10.922 -31.391 -18.594 1 98.19 103 CYS A N 1
ATOM 745 C CA . CYS A 1 103 ? 10.031 -31.578 -19.734 1 98.19 103 CYS A CA 1
ATOM 746 C C . CYS A 1 103 ? 9.719 -30.25 -20.406 1 98.19 103 CYS A C 1
ATOM 748 O O . CYS A 1 103 ? 9.898 -29.188 -19.797 1 98.19 103 CYS A O 1
ATOM 750 N N . ASP A 1 104 ? 9.367 -30.312 -21.641 1 98.31 104 ASP A N 1
ATOM 751 C CA . ASP A 1 104 ? 8.875 -29.172 -22.422 1 98.31 104 ASP A CA 1
ATOM 752 C C . ASP A 1 104 ? 7.457 -29.438 -22.938 1 98.31 104 ASP A C 1
ATOM 754 O O . ASP A 1 104 ? 7.262 -30.219 -23.859 1 98.31 104 ASP A O 1
ATOM 758 N N . VAL A 1 105 ? 6.477 -28.812 -22.297 1 98.62 105 VAL A N 1
ATOM 759 C CA . VAL A 1 105 ? 5.074 -29.047 -22.625 1 98.62 105 VAL A CA 1
ATOM 760 C C . VAL A 1 105 ? 4.496 -27.812 -23.312 1 98.62 105 VAL A C 1
ATOM 762 O O . VAL A 1 105 ? 4.543 -26.703 -22.766 1 98.62 105 VAL A O 1
ATOM 765 N N . HIS A 1 106 ? 3.918 -28.031 -24.531 1 98.25 106 HIS A N 1
ATOM 766 C CA . HIS A 1 106 ? 3.449 -26.828 -25.203 1 98.25 106 HIS A CA 1
ATOM 767 C C . HIS A 1 106 ? 2.42 -27.172 -26.281 1 98.25 106 HIS A C 1
ATOM 769 O O . HIS A 1 106 ? 2.252 -28.328 -26.641 1 98.25 106 HIS A O 1
ATOM 775 N N . HIS A 1 107 ? 1.645 -26.188 -26.688 1 97.75 107 HIS A N 1
ATOM 776 C CA . HIS A 1 107 ? 0.702 -26.203 -27.812 1 97.75 107 HIS A CA 1
ATOM 777 C C . HIS A 1 107 ? -0.459 -27.141 -27.547 1 97.75 107 HIS A C 1
ATOM 779 O O . HIS A 1 107 ? -1.04 -27.703 -28.469 1 97.75 107 HIS A O 1
ATOM 785 N N . GLY A 1 108 ? -0.77 -27.391 -26.328 1 97 108 GLY A N 1
ATOM 786 C CA . GLY A 1 108 ? -1.988 -28.078 -25.938 1 97 108 GLY A CA 1
ATOM 787 C C . GLY A 1 108 ? -3.127 -27.141 -25.594 1 97 108 GLY A C 1
ATOM 788 O O . GLY A 1 108 ? -2.959 -25.922 -25.625 1 97 108 GLY A O 1
ATOM 789 N N . SER A 1 109 ? -4.348 -27.797 -25.422 1 96.56 109 SER A N 1
ATOM 7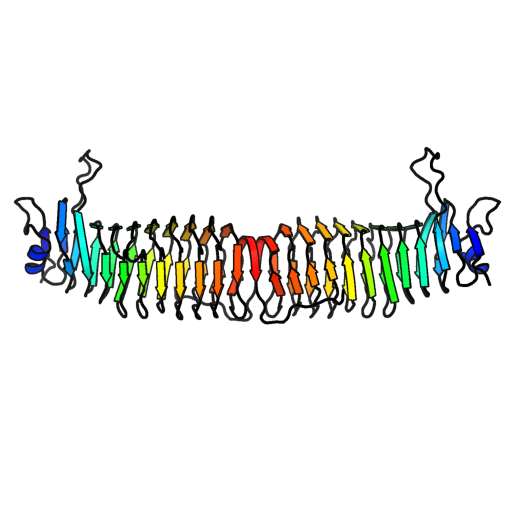90 C CA . SER A 1 109 ? -5.434 -26.969 -24.906 1 96.56 109 SER A CA 1
ATOM 791 C C . SER A 1 109 ? -5.023 -26.266 -23.609 1 96.56 109 SER A C 1
ATOM 793 O O . SER A 1 109 ? -5.168 -25.047 -23.484 1 96.56 109 SER A O 1
ATOM 795 N N . ASP A 1 110 ? -4.586 -27 -22.703 1 98.25 110 ASP A N 1
ATOM 796 C CA . ASP A 1 110 ? -3.805 -26.594 -21.531 1 98.25 110 ASP A CA 1
ATOM 797 C C . ASP A 1 110 ? -2.42 -27.234 -21.547 1 98.25 110 ASP A C 1
ATOM 799 O O . ASP A 1 110 ? -2.102 -28.016 -22.453 1 98.25 110 ASP A O 1
ATOM 803 N N . GLY A 1 111 ? -1.545 -26.797 -20.641 1 98.75 111 GLY A N 1
ATOM 804 C CA . GLY A 1 111 ? -0.273 -27.484 -20.516 1 98.75 111 GLY A CA 1
ATOM 805 C C . GLY A 1 111 ? -0.365 -28.75 -19.688 1 98.75 111 GLY A C 1
ATOM 806 O O . GLY A 1 111 ? -0.358 -29.859 -20.234 1 98.75 111 GLY A O 1
ATOM 807 N N . VAL A 1 112 ? -0.542 -28.547 -18.375 1 98.94 112 VAL A N 1
ATOM 808 C CA . VAL A 1 112 ? -0.755 -29.641 -17.422 1 98.94 112 VAL A CA 1
ATOM 809 C C . VAL A 1 112 ? -2.092 -29.438 -16.703 1 98.94 112 VAL A C 1
ATOM 811 O O . VAL A 1 112 ? -2.377 -28.359 -16.188 1 98.94 112 VAL A O 1
ATOM 814 N N . ARG A 1 113 ? -2.883 -30.422 -16.781 1 98.81 113 ARG A N 1
ATOM 815 C CA . ARG A 1 113 ? -4.156 -30.391 -16.078 1 98.81 113 ARG A CA 1
ATOM 816 C C . ARG A 1 113 ? -4.211 -31.484 -15.008 1 98.81 113 ARG A C 1
ATOM 818 O O . ARG A 1 113 ? -3.922 -32.656 -15.289 1 98.81 113 ARG A O 1
ATOM 825 N N . VAL A 1 114 ? -4.57 -31.062 -13.812 1 98.94 114 VAL A N 1
ATOM 826 C CA . VAL A 1 114 ? -4.602 -32 -12.695 1 98.94 114 VAL A CA 1
ATOM 827 C C . VAL A 1 114 ? -6.039 -32.188 -12.203 1 98.94 114 VAL A C 1
ATOM 829 O O . VAL A 1 114 ? -6.676 -31.203 -11.781 1 98.94 114 VAL A O 1
ATOM 832 N N . HIS A 1 115 ? -6.516 -33.344 -12.25 1 98.88 115 HIS A N 1
ATOM 833 C CA . HIS A 1 115 ? -7.898 -33.656 -11.906 1 98.88 115 HIS A CA 1
ATOM 834 C C . HIS A 1 115 ? -8.047 -33.938 -10.414 1 98.88 115 HIS A C 1
ATOM 836 O O . HIS A 1 115 ? -7.055 -34.125 -9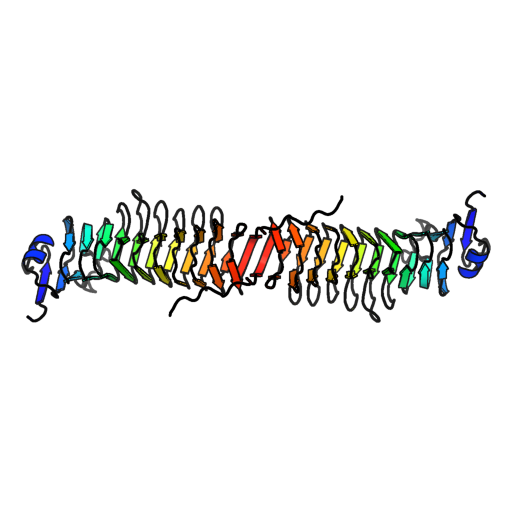.711 1 98.88 115 HIS A O 1
ATOM 842 N N . PRO A 1 116 ? -9.359 -33.812 -9.977 1 98.69 116 PRO A N 1
ATOM 843 C CA . PRO A 1 116 ? -9.586 -34.062 -8.555 1 98.69 116 PRO A CA 1
ATOM 844 C C . PRO A 1 116 ? -8.961 -35.344 -8.062 1 98.69 116 PRO A C 1
ATOM 846 O O . PRO A 1 116 ? -9.07 -36.375 -8.742 1 98.69 116 PRO A O 1
ATOM 849 N N . GLY A 1 117 ? -8.234 -35.219 -6.98 1 98.5 117 GLY A N 1
ATOM 850 C CA . GLY A 1 117 ? -7.66 -36.406 -6.359 1 98.5 117 GLY A CA 1
ATOM 851 C C . GLY A 1 117 ? -6.262 -36.719 -6.863 1 98.5 117 GLY A C 1
ATOM 852 O O . GLY A 1 117 ? -5.535 -37.5 -6.242 1 98.5 117 GLY A O 1
ATOM 853 N N . ALA A 1 118 ? -5.871 -36.156 -7.945 1 98.81 118 ALA A N 1
ATOM 854 C CA . ALA A 1 118 ? -4.551 -36.406 -8.516 1 98.81 118 ALA A CA 1
ATOM 855 C C . ALA A 1 118 ? -3.525 -35.406 -8 1 98.81 118 ALA A C 1
ATOM 857 O O . ALA A 1 118 ? -3.889 -34.406 -7.395 1 98.81 118 ALA A O 1
ATOM 858 N N . THR A 1 119 ? -2.266 -35.719 -8.125 1 98.81 119 THR A N 1
ATOM 859 C CA . THR A 1 119 ? -1.151 -34.875 -7.719 1 98.81 119 THR A CA 1
ATOM 860 C C . THR A 1 119 ? -0.141 -34.719 -8.852 1 98.81 119 THR A C 1
ATOM 862 O O . THR A 1 119 ? 0.105 -35.688 -9.602 1 98.81 119 THR A O 1
ATOM 865 N N . VAL A 1 120 ? 0.456 -33.562 -8.961 1 98.88 120 VAL A N 1
ATOM 866 C CA . VAL A 1 120 ? 1.502 -33.406 -9.961 1 98.88 120 VAL A CA 1
ATOM 867 C C . VAL A 1 120 ? 2.703 -32.688 -9.344 1 98.88 120 VAL A C 1
ATOM 869 O O . VAL A 1 120 ? 2.547 -31.844 -8.461 1 98.88 120 VAL A O 1
ATOM 872 N N . THR A 1 121 ? 3.844 -33.094 -9.688 1 98.94 121 THR A N 1
ATOM 873 C CA . THR A 1 121 ? 5.086 -32.375 -9.461 1 98.94 121 THR A CA 1
ATOM 874 C C . THR A 1 121 ? 5.73 -31.969 -10.789 1 98.94 121 THR A C 1
ATOM 876 O O . THR A 1 121 ? 6.098 -32.844 -11.586 1 98.94 121 THR A O 1
ATOM 879 N N . VAL A 1 122 ? 5.805 -30.781 -11.078 1 98.94 122 VAL A N 1
ATOM 880 C CA . VAL A 1 122 ? 6.488 -30.25 -12.25 1 98.94 122 VAL A CA 1
ATOM 881 C C . VAL A 1 122 ? 7.781 -29.562 -11.82 1 98.94 122 VAL A C 1
ATOM 883 O O . VAL A 1 122 ? 7.754 -28.609 -11.031 1 98.94 122 VAL A O 1
ATOM 886 N N . HIS A 1 123 ? 8.883 -30.016 -12.305 1 98.88 123 HIS A N 1
ATOM 887 C CA . HIS A 1 123 ? 10.164 -29.484 -11.867 1 98.88 123 HIS A CA 1
ATOM 888 C C . HIS A 1 123 ? 11.094 -29.234 -13.055 1 98.88 123 HIS A C 1
ATOM 890 O O . HIS A 1 123 ? 11.18 -30.078 -13.961 1 98.88 123 HIS A O 1
ATOM 896 N N . SER A 1 124 ? 11.781 -28.078 -13.055 1 98.69 124 SER A N 1
ATOM 897 C CA . SER A 1 124 ? 12.812 -27.75 -14.031 1 98.69 124 SER A CA 1
ATOM 898 C C . SER A 1 124 ? 12.312 -27.953 -15.453 1 98.69 124 SER A C 1
ATOM 900 O O . SER A 1 124 ? 13 -28.562 -16.281 1 98.69 124 SER A O 1
ATOM 902 N N . SER A 1 125 ? 11.141 -27.484 -15.719 1 98.69 125 SER A N 1
ATOM 903 C CA . SER A 1 125 ? 10.461 -27.734 -16.984 1 98.69 125 SER A CA 1
ATOM 904 C C . SER A 1 125 ? 10.008 -26.422 -17.625 1 98.69 125 SER A C 1
ATOM 906 O O . SER A 1 125 ? 10.32 -25.344 -17.125 1 98.69 125 SER A O 1
ATOM 908 N N . ARG A 1 126 ? 9.43 -26.578 -18.797 1 98.81 126 ARG A N 1
ATOM 909 C CA . ARG A 1 126 ? 8.805 -25.453 -19.5 1 98.81 126 ARG A CA 1
ATOM 910 C C . ARG A 1 126 ? 7.371 -25.797 -19.891 1 98.81 126 ARG A C 1
ATOM 912 O O . ARG A 1 126 ? 7.082 -26.922 -20.312 1 98.81 126 ARG A O 1
ATOM 919 N N . VAL A 1 127 ? 6.508 -24.891 -19.719 1 98.88 127 VAL A N 1
ATOM 920 C CA . VAL A 1 127 ? 5.121 -24.984 -20.156 1 98.88 127 VAL A CA 1
ATOM 921 C C . VAL A 1 127 ? 4.727 -23.734 -20.906 1 98.88 127 VAL A C 1
ATOM 923 O O . VAL A 1 127 ? 4.793 -22.625 -20.375 1 98.88 127 VAL A O 1
ATOM 926 N N . HIS A 1 128 ? 4.359 -23.891 -22.203 1 98.69 128 HIS A N 1
ATOM 927 C CA . HIS A 1 128 ? 4.184 -22.641 -22.938 1 98.69 128 HIS A CA 1
ATOM 928 C C . HIS A 1 128 ? 3.291 -22.844 -24.156 1 98.69 128 HIS A C 1
ATOM 930 O O . HIS A 1 128 ? 3.021 -23.984 -24.547 1 98.69 128 HIS A O 1
ATOM 936 N N . HIS A 1 129 ? 2.766 -21.797 -24.672 1 98.5 129 HIS A N 1
ATOM 937 C CA . HIS A 1 129 ? 1.991 -21.719 -25.906 1 98.5 129 HIS A CA 1
ATOM 938 C C . HIS A 1 129 ? 0.729 -22.562 -25.828 1 98.5 129 HIS A C 1
ATOM 940 O O . HIS A 1 129 ? 0.362 -23.234 -26.797 1 98.5 129 HIS A O 1
ATOM 946 N N . CYS A 1 130 ? 0.127 -22.5 -24.625 1 97.19 130 CYS A N 1
ATOM 947 C CA . CYS A 1 130 ? -1.19 -23.109 -24.453 1 97.19 130 CYS A CA 1
ATOM 948 C C . CYS A 1 130 ? -2.291 -22.125 -24.844 1 97.19 130 CYS A C 1
ATOM 950 O O . CYS A 1 130 ? -2.668 -21.266 -24.031 1 97.19 130 CYS A O 1
ATOM 952 N N . ILE A 1 131 ? -2.949 -22.281 -26 1 90.56 131 ILE A N 1
ATOM 953 C CA . ILE A 1 131 ? -3.734 -21.172 -26.547 1 90.56 131 ILE A CA 1
ATOM 954 C C . ILE A 1 131 ? -5.219 -21.531 -26.531 1 90.56 131 ILE A C 1
ATOM 956 O O . ILE A 1 131 ? -6.066 -20.688 -26.234 1 90.56 131 ILE A O 1
ATOM 960 N N . ALA A 1 132 ? -5.539 -22.828 -26.75 1 89.81 132 ALA A N 1
ATOM 961 C CA . ALA A 1 132 ? -6.941 -23.203 -26.906 1 89.81 132 ALA A CA 1
ATOM 962 C C . ALA A 1 132 ? -7.672 -23.109 -25.562 1 89.81 132 ALA A C 1
ATOM 964 O O . ALA A 1 132 ? -8.688 -22.422 -25.438 1 89.81 132 ALA A O 1
ATOM 965 N N . GLY A 1 133 ? -7.281 -23.797 -24.609 1 86.38 133 GLY A N 1
ATOM 966 C CA . GLY A 1 133 ? -7.793 -23.672 -23.25 1 86.38 133 GLY A CA 1
ATOM 967 C C . GLY A 1 133 ? -7.207 -22.484 -22.5 1 86.38 133 GLY A C 1
ATOM 968 O O . GLY A 1 133 ? -7.938 -21.703 -21.906 1 86.38 133 GLY A O 1
ATOM 969 N N . GLY A 1 134 ? -5.883 -22.547 -22.484 1 94.62 134 GLY A N 1
ATOM 970 C CA . GLY A 1 134 ? -5.191 -21.312 -22.172 1 94.62 134 GLY A CA 1
ATOM 971 C C . GLY A 1 134 ? -4.461 -21.328 -20.844 1 94.62 134 GLY A C 1
ATOM 972 O O . GLY A 1 134 ? -3.707 -20.422 -20.531 1 94.62 134 GLY A O 1
ATOM 973 N N . ASP A 1 135 ? -4.711 -22.453 -20.078 1 98.69 135 ASP A N 1
ATOM 974 C CA . ASP A 1 135 ? -3.977 -22.516 -18.812 1 98.69 135 ASP A CA 1
ATOM 975 C C . ASP A 1 135 ? -2.65 -23.25 -18.984 1 98.69 135 ASP A C 1
ATOM 977 O O . ASP A 1 135 ? -2.586 -24.281 -19.672 1 98.69 135 ASP A O 1
ATOM 981 N N . GLY A 1 136 ? -1.561 -22.688 -18.391 1 98.88 136 GLY A N 1
ATOM 982 C CA . GLY A 1 136 ? -0.317 -23.438 -18.344 1 98.88 136 GLY A CA 1
ATOM 983 C C . GLY A 1 136 ? -0.401 -24.672 -17.484 1 98.88 136 GLY A C 1
ATOM 984 O O . GLY A 1 136 ? -0.387 -25.797 -17.984 1 98.88 136 GLY A O 1
ATOM 985 N N . VAL A 1 137 ? -0.574 -24.453 -16.188 1 98.94 137 VAL A N 1
ATOM 986 C CA . VAL A 1 137 ? -0.862 -25.531 -15.242 1 98.94 137 VAL A CA 1
ATOM 987 C C . VAL A 1 137 ? -2.199 -25.266 -14.555 1 98.94 137 VAL A C 1
ATOM 989 O O . VAL A 1 137 ? -2.406 -24.188 -13.977 1 98.94 137 VAL A O 1
ATOM 992 N N . TYR A 1 138 ? -3.061 -26.219 -14.656 1 98.94 138 TYR A N 1
ATOM 993 C CA . TYR A 1 138 ? -4.402 -26.062 -14.102 1 98.94 138 TYR A CA 1
ATOM 994 C C . TYR A 1 138 ? -4.68 -27.109 -13.031 1 98.94 138 TYR A C 1
ATOM 996 O O . TYR A 1 138 ? -4.801 -28.297 -13.336 1 98.94 138 TYR A O 1
ATOM 1004 N N . PHE A 1 139 ? -4.789 -26.641 -11.766 1 98.94 139 PHE A N 1
ATOM 1005 C CA . PHE A 1 139 ? -5.188 -27.5 -10.656 1 98.94 139 PHE A CA 1
ATOM 1006 C C . PHE A 1 139 ? -6.695 -27.438 -10.438 1 98.94 139 PHE A C 1
ATOM 1008 O O . PHE A 1 139 ? -7.219 -26.438 -9.961 1 98.94 139 PHE A O 1
ATOM 1015 N N . MET A 1 140 ? -7.348 -28.484 -10.758 1 98.75 140 MET A N 1
ATOM 1016 C CA . MET A 1 140 ? -8.789 -28.547 -10.539 1 98.75 140 MET A CA 1
ATOM 1017 C C . MET A 1 140 ? -9.109 -28.797 -9.07 1 98.75 140 MET A C 1
ATOM 1019 O O . MET A 1 140 ? -8.242 -29.219 -8.305 1 98.75 140 MET A O 1
ATOM 1023 N N . ALA A 1 141 ? -10.312 -28.531 -8.766 1 98.75 141 ALA A N 1
ATOM 1024 C CA . ALA A 1 141 ? -10.727 -28.625 -7.367 1 98.75 141 ALA A CA 1
ATOM 1025 C C . ALA A 1 141 ? -10.414 -30 -6.789 1 98.75 141 ALA A C 1
ATOM 1027 O O . ALA A 1 141 ? -10.727 -31.031 -7.406 1 98.75 141 ALA A O 1
ATOM 1028 N N . GLY A 1 142 ? -9.742 -29.984 -5.676 1 98.5 142 GLY A N 1
ATOM 1029 C CA . GLY A 1 142 ? -9.422 -31.219 -4.98 1 98.5 142 GLY A CA 1
ATOM 1030 C C . GLY A 1 142 ? -8.125 -31.844 -5.441 1 98.5 142 GLY A C 1
ATOM 1031 O O . GLY A 1 142 ? -7.781 -32.969 -5.02 1 98.5 142 GLY A O 1
ATOM 1032 N N . SER A 1 143 ? -7.445 -31.203 -6.285 1 98.56 143 SER A N 1
ATOM 1033 C CA . SER A 1 143 ? -6.141 -31.688 -6.711 1 98.56 143 SER A CA 1
ATOM 1034 C C . SER A 1 143 ? -5.016 -31.094 -5.875 1 98.56 143 SER A C 1
ATOM 1036 O O . SER A 1 143 ? -5.266 -30.234 -5.012 1 98.56 143 SER A O 1
ATOM 1038 N N . PHE A 1 144 ? -3.752 -31.578 -6.125 1 97.94 144 PHE A N 1
ATOM 1039 C CA . PHE A 1 144 ? -2.578 -31.141 -5.375 1 97.94 144 PHE A CA 1
ATOM 1040 C C . PHE A 1 144 ? -1.354 -31.078 -6.281 1 97.94 144 PHE A C 1
ATOM 1042 O O . PHE A 1 144 ? -1.345 -31.656 -7.367 1 97.94 144 PHE A O 1
ATOM 1049 N N . GLY A 1 145 ? -0.362 -30.359 -5.707 1 98.25 145 GLY A N 1
ATOM 1050 C CA . GLY A 1 145 ? 0.862 -30.484 -6.48 1 98.25 145 GLY A CA 1
ATOM 1051 C C . GLY A 1 145 ? 1.876 -29.406 -6.188 1 98.25 145 GLY A C 1
ATOM 1052 O O . GLY A 1 145 ? 1.707 -28.625 -5.242 1 98.25 145 GLY A O 1
ATOM 1053 N N . GLU A 1 146 ? 2.936 -29.516 -6.914 1 98.88 146 GLU A N 1
ATOM 1054 C CA . GLU A 1 146 ? 4.059 -28.594 -6.824 1 98.88 146 GLU A CA 1
ATOM 1055 C C . GLU A 1 146 ? 4.605 -28.25 -8.203 1 98.88 146 GLU A C 1
ATOM 1057 O O . GLU A 1 146 ? 4.738 -29.125 -9.062 1 98.88 146 GLU A O 1
ATOM 1062 N N . VAL A 1 147 ? 4.805 -27 -8.43 1 98.94 147 VAL A N 1
ATOM 1063 C CA . VAL A 1 147 ? 5.512 -26.5 -9.602 1 98.94 147 VAL A CA 1
ATOM 1064 C C . VAL A 1 147 ? 6.754 -25.719 -9.164 1 98.94 147 VAL A C 1
ATOM 1066 O O . VAL A 1 147 ? 6.648 -24.75 -8.414 1 98.94 147 VAL A O 1
ATOM 1069 N N . SER A 1 148 ? 7.891 -26.141 -9.578 1 98.94 148 SER A N 1
ATOM 1070 C CA . SER A 1 148 ? 9.109 -25.484 -9.117 1 98.94 148 SER A CA 1
ATOM 1071 C C . SER A 1 148 ? 10.133 -25.359 -10.242 1 98.94 148 SER A C 1
ATOM 1073 O O . SER A 1 148 ? 10.203 -26.219 -11.125 1 98.94 148 SER A O 1
ATOM 1075 N N . GLN A 1 149 ? 10.875 -24.297 -10.211 1 98.88 149 GLN A N 1
ATOM 1076 C CA . GLN A 1 149 ? 11.961 -24.047 -11.148 1 98.88 149 GLN A CA 1
ATOM 1077 C C . GLN A 1 149 ? 11.516 -24.297 -12.586 1 98.88 149 GLN A C 1
ATOM 1079 O O . GLN A 1 149 ? 12.203 -24.969 -13.352 1 98.88 149 GLN A O 1
ATOM 1084 N N . THR A 1 150 ? 10.375 -23.828 -12.875 1 98.88 150 THR A N 1
ATOM 1085 C CA . THR A 1 150 ? 9.75 -24.047 -14.18 1 98.88 150 THR A CA 1
ATOM 1086 C C . THR A 1 150 ? 9.445 -22.719 -14.859 1 98.88 150 THR A C 1
ATOM 1088 O O . THR A 1 150 ? 9.062 -21.75 -14.203 1 98.88 150 THR A O 1
ATOM 1091 N N . ASP A 1 151 ? 9.664 -22.641 -16.172 1 98.94 151 ASP A N 1
ATOM 1092 C CA . ASP A 1 151 ? 9.344 -21.484 -16.984 1 98.94 151 ASP A CA 1
ATOM 1093 C C . ASP A 1 151 ? 7.969 -21.625 -17.641 1 98.94 151 ASP A C 1
ATOM 1095 O O . ASP A 1 151 ? 7.727 -22.578 -18.391 1 98.94 151 ASP A O 1
ATOM 1099 N N . ILE A 1 152 ? 7.031 -20.766 -17.328 1 98.94 152 ILE A N 1
ATOM 1100 C CA . ILE A 1 152 ? 5.668 -20.828 -17.844 1 98.94 152 ILE A CA 1
ATOM 1101 C C . ILE A 1 152 ? 5.34 -19.531 -18.594 1 98.94 152 ILE A C 1
ATOM 1103 O O . ILE A 1 152 ? 5.387 -18.438 -18.016 1 98.94 152 ILE A O 1
ATOM 1107 N N . PHE A 1 153 ? 5.016 -19.641 -19.891 1 98.81 153 PHE A N 1
ATOM 1108 C CA . PHE A 1 153 ? 4.875 -18.406 -20.641 1 98.81 153 PHE A CA 1
ATOM 1109 C C . PHE A 1 153 ? 3.992 -18.609 -21.875 1 98.81 153 PHE A C 1
ATOM 1111 O O . PHE A 1 153 ? 3.791 -19.734 -22.312 1 98.81 153 PHE A O 1
ATOM 1118 N N . GLU A 1 154 ? 3.441 -17.594 -22.375 1 98.56 154 GLU A N 1
ATOM 1119 C CA . GLU A 1 154 ? 2.67 -17.531 -23.609 1 98.56 154 GLU A CA 1
ATOM 1120 C C . GLU A 1 154 ? 1.456 -18.453 -23.547 1 98.56 154 GLU A C 1
ATOM 1122 O O . GLU A 1 154 ? 1.122 -19.125 -24.531 1 98.56 154 GLU A O 1
ATOM 1127 N N . CYS A 1 155 ? 0.906 -18.531 -22.359 1 98.62 155 CYS A N 1
ATOM 1128 C CA . CYS A 1 155 ? -0.401 -19.156 -22.203 1 98.62 155 CYS A CA 1
ATOM 1129 C C . CYS A 1 155 ? -1.517 -18.125 -22.281 1 98.62 155 CYS A C 1
ATOM 1131 O O . CYS A 1 155 ? -1.384 -17.016 -21.75 1 98.62 155 CYS A O 1
ATOM 1133 N N . ARG A 1 156 ? -2.553 -18.484 -22.891 1 98.31 156 ARG A N 1
ATOM 1134 C CA . ARG A 1 156 ? -3.564 -17.516 -23.266 1 98.31 156 ARG A CA 1
ATOM 1135 C C . ARG A 1 156 ? -4.234 -16.906 -22.047 1 98.31 156 ARG A C 1
ATOM 1137 O O . ARG A 1 156 ? -4.551 -15.719 -22.031 1 98.31 156 ARG A O 1
ATOM 1144 N N . VAL A 1 157 ? -4.586 -17.656 -21.062 1 98.5 157 VAL A N 1
ATOM 1145 C CA . VAL A 1 157 ? -5.359 -17.172 -19.938 1 98.5 157 VAL A CA 1
ATOM 1146 C C . VAL A 1 157 ? -4.469 -17.094 -18.688 1 98.5 157 VAL A C 1
ATOM 1148 O O . VAL A 1 157 ? -3.77 -16.109 -18.484 1 98.5 157 VAL A O 1
ATOM 1151 N N . ASN A 1 158 ? -4.395 -18.219 -17.906 1 98.88 158 ASN A N 1
ATOM 1152 C CA . ASN A 1 158 ? -3.592 -18.25 -16.688 1 98.88 158 ASN A CA 1
ATOM 1153 C C . ASN A 1 158 ? -2.279 -19 -16.906 1 98.88 158 ASN A C 1
ATOM 1155 O O . ASN A 1 158 ? -2.258 -20.062 -17.516 1 98.88 158 ASN A O 1
ATOM 1159 N N . ALA A 1 159 ? -1.12 -18.453 -16.406 1 98.94 159 ALA A N 1
ATOM 1160 C CA . ALA A 1 159 ? 0.061 -19.312 -16.312 1 98.94 159 ALA A CA 1
ATOM 1161 C C . ALA A 1 159 ? -0.182 -20.484 -15.367 1 98.94 159 ALA A C 1
ATOM 1163 O O . ALA A 1 159 ? 0.002 -21.641 -15.742 1 98.94 159 ALA A O 1
ATOM 1164 N N . ILE A 1 160 ? -0.671 -20.172 -14.141 1 98.94 160 ILE A N 1
ATOM 1165 C CA . ILE A 1 160 ? -1.069 -21.219 -13.195 1 98.94 160 ILE A CA 1
ATOM 1166 C C . ILE A 1 160 ? -2.451 -20.906 -12.625 1 98.94 160 ILE A C 1
ATOM 1168 O O . ILE A 1 160 ? -2.686 -19.797 -12.133 1 98.94 160 ILE A O 1
ATOM 1172 N N . HIS A 1 161 ? -3.318 -21.781 -12.742 1 98.94 161 HIS A N 1
ATOM 1173 C CA . HIS A 1 161 ? -4.684 -21.688 -12.234 1 98.94 161 HIS A CA 1
ATOM 1174 C C . HIS A 1 161 ? -4.91 -22.688 -11.094 1 98.94 161 HIS A C 1
ATOM 1176 O O . HIS A 1 161 ? -4.879 -23.891 -11.305 1 98.94 161 HIS A O 1
ATOM 1182 N N . VAL A 1 162 ? -5.09 -22.188 -9.883 1 98.88 162 VAL A N 1
ATOM 1183 C CA . VAL A 1 162 ? -5.348 -23.031 -8.719 1 98.88 162 VAL A CA 1
ATOM 1184 C C . VAL A 1 162 ? -6.801 -22.875 -8.281 1 98.88 162 VAL A C 1
ATOM 1186 O O . VAL A 1 162 ? -7.176 -21.844 -7.707 1 98.88 162 VAL A O 1
ATOM 1189 N N . GLN A 1 163 ? -7.582 -23.859 -8.555 1 98.81 163 GLN A N 1
ATOM 1190 C CA . GLN A 1 163 ? -9.008 -23.781 -8.266 1 98.81 163 GLN A CA 1
ATOM 1191 C C . GLN A 1 163 ? -9.398 -24.781 -7.18 1 98.81 163 GLN A C 1
ATOM 1193 O O . GLN A 1 163 ? -9.375 -26 -7.406 1 98.81 163 GLN A O 1
ATOM 1198 N N . GLY A 1 164 ? -9.734 -24.297 -6.016 1 98.38 164 GLY A N 1
ATOM 1199 C CA . GLY A 1 164 ? -10.172 -25.203 -4.965 1 98.38 164 GLY A CA 1
ATOM 1200 C C . GLY A 1 164 ? -9.156 -26.281 -4.645 1 98.38 164 GLY A C 1
ATOM 1201 O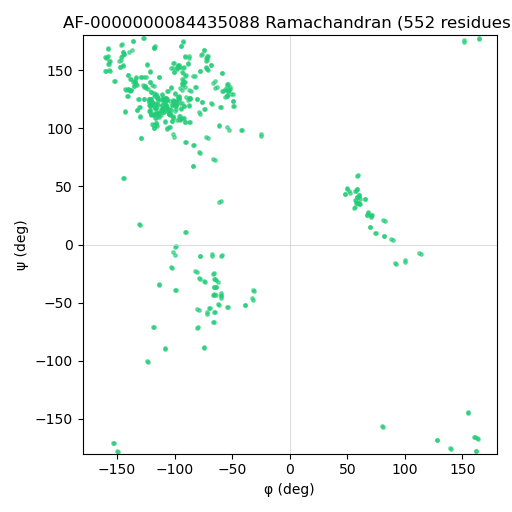 O . GLY A 1 164 ? -9.523 -27.422 -4.359 1 98.38 164 GLY A O 1
ATOM 1202 N N . SER A 1 165 ? -7.957 -25.984 -4.777 1 97.81 165 SER A N 1
ATOM 1203 C CA . SER A 1 165 ? -6.859 -26.922 -4.629 1 97.81 165 SER A CA 1
ATOM 1204 C C . SER A 1 165 ? -5.719 -26.328 -3.812 1 97.81 165 SER A C 1
ATOM 1206 O O . SER A 1 165 ? -5.82 -25.203 -3.318 1 97.81 165 SER A O 1
ATOM 1208 N N . GLU A 1 166 ? -4.754 -27.172 -3.559 1 96.94 166 GLU A N 1
ATOM 1209 C CA . GLU A 1 166 ? -3.555 -26.766 -2.832 1 96.94 166 GLU A CA 1
ATOM 1210 C C . GLU A 1 166 ? -2.295 -27.031 -3.656 1 96.94 166 GLU A C 1
ATOM 1212 O O . GLU A 1 166 ? -2.045 -28.156 -4.082 1 96.94 166 GLU A O 1
ATOM 1217 N N . ALA A 1 167 ? -1.58 -25.984 -3.869 1 97.94 167 ALA A N 1
ATOM 1218 C CA . ALA A 1 167 ? -0.381 -26.125 -4.691 1 97.94 167 ALA A CA 1
ATOM 1219 C C . ALA A 1 167 ? 0.784 -25.344 -4.102 1 97.94 167 ALA A C 1
ATOM 1221 O O . ALA A 1 167 ? 0.585 -24.266 -3.521 1 97.94 167 ALA A O 1
ATOM 1222 N N . VAL A 1 168 ? 1.953 -25.922 -4.211 1 98.81 168 VAL A N 1
ATOM 1223 C CA . VAL A 1 168 ? 3.193 -25.219 -3.9 1 98.81 168 VAL A CA 1
ATOM 1224 C C . VAL A 1 168 ? 3.846 -24.719 -5.188 1 98.81 168 VAL A C 1
ATOM 1226 O O . VAL A 1 168 ? 4.129 -25.516 -6.094 1 98.81 168 VAL A O 1
ATOM 1229 N N . LEU A 1 169 ? 4.016 -23.438 -5.328 1 98.88 169 LEU A N 1
ATOM 1230 C CA . LEU A 1 169 ? 4.66 -22.797 -6.465 1 98.88 169 LEU A CA 1
ATOM 1231 C C . LEU A 1 169 ? 5.961 -22.109 -6.043 1 98.88 169 LEU A C 1
ATOM 1233 O O . LEU A 1 169 ? 5.945 -21.172 -5.242 1 98.88 169 LEU A O 1
ATOM 1237 N N . ARG A 1 170 ? 7.098 -22.641 -6.535 1 98.81 170 ARG A N 1
ATOM 1238 C CA . ARG A 1 170 ? 8.352 -22.125 -5.996 1 98.81 170 ARG A CA 1
ATOM 1239 C C . ARG A 1 170 ? 9.383 -21.922 -7.105 1 98.81 170 ARG A C 1
ATOM 1241 O O . ARG A 1 170 ? 9.586 -22.797 -7.941 1 98.81 170 ARG A O 1
ATOM 1248 N N . GLU A 1 171 ? 10.023 -20.734 -7.066 1 98.88 171 GLU A N 1
ATOM 1249 C CA . GLU A 1 171 ? 11.18 -20.453 -7.914 1 98.88 171 GLU A CA 1
ATOM 1250 C C . GLU A 1 171 ? 10.836 -20.625 -9.391 1 98.88 171 GLU A C 1
ATOM 1252 O O . GLU A 1 171 ? 11.625 -21.188 -10.156 1 98.88 171 GLU A O 1
ATOM 1257 N N . ASN A 1 172 ? 9.617 -20.234 -9.766 1 98.94 172 ASN A N 1
ATOM 1258 C CA . ASN A 1 172 ? 9.211 -20.281 -11.164 1 98.94 172 ASN A CA 1
ATOM 1259 C C . ASN A 1 172 ? 9.391 -18.922 -11.836 1 98.94 172 ASN A C 1
ATOM 1261 O O . ASN A 1 172 ? 9.445 -17.891 -11.164 1 98.94 172 ASN A O 1
ATOM 1265 N N . ARG A 1 173 ? 9.555 -19 -13.094 1 98.94 173 ARG A N 1
ATOM 1266 C CA . ARG A 1 173 ? 9.461 -17.797 -13.93 1 98.94 173 ARG A CA 1
ATOM 1267 C C . ARG A 1 173 ? 8.172 -17.797 -14.742 1 98.94 173 ARG A C 1
ATOM 1269 O O . ARG A 1 173 ? 7.938 -18.703 -15.539 1 98.94 173 ARG A O 1
ATOM 1276 N N . ILE A 1 174 ? 7.332 -16.844 -14.57 1 98.94 174 ILE A N 1
ATOM 1277 C CA . ILE A 1 174 ? 6.027 -16.719 -15.211 1 98.94 174 ILE A CA 1
ATOM 1278 C C . ILE A 1 174 ? 5.977 -15.438 -16.031 1 98.94 174 ILE A C 1
ATOM 1280 O O . ILE A 1 174 ? 6.273 -14.352 -15.523 1 98.94 174 ILE A O 1
ATOM 1284 N N . HIS A 1 175 ? 5.707 -15.508 -17.344 1 98.88 175 HIS A N 1
ATOM 1285 C CA . HIS A 1 175 ? 5.699 -14.273 -18.125 1 98.88 175 HIS A CA 1
ATOM 1286 C C . HIS A 1 175 ? 4.863 -14.414 -19.391 1 98.88 175 HIS A C 1
ATOM 1288 O O . HIS A 1 175 ? 4.594 -15.531 -19.828 1 98.88 175 HIS A O 1
ATOM 1294 N N . ASP A 1 176 ? 4.367 -13.375 -19.922 1 98.5 176 ASP A N 1
ATOM 1295 C CA . ASP A 1 176 ? 3.717 -13.266 -21.234 1 98.5 176 ASP A CA 1
ATOM 1296 C C . ASP A 1 176 ? 2.418 -14.07 -21.266 1 98.5 176 ASP A C 1
ATOM 1298 O O . ASP A 1 176 ? 2.141 -14.773 -22.234 1 98.5 176 ASP A O 1
ATOM 1302 N N . CYS A 1 177 ? 1.66 -14.031 -20.109 1 98.75 177 CYS A N 1
ATOM 1303 C CA . CYS A 1 177 ? 0.318 -14.594 -20 1 98.75 177 CYS A CA 1
ATOM 1304 C C . CYS A 1 177 ? -0.699 -13.508 -19.672 1 98.75 177 CYS A C 1
ATOM 1306 O O . CYS A 1 177 ? -0.332 -12.352 -19.469 1 98.75 177 CYS A O 1
ATOM 1308 N N . ALA A 1 178 ? -1.978 -13.82 -19.75 1 98.69 178 ALA A N 1
ATOM 1309 C CA . ALA A 1 178 ? -2.971 -12.852 -19.312 1 98.69 178 ALA A CA 1
ATOM 1310 C C . ALA A 1 178 ? -2.934 -12.688 -17.797 1 98.69 178 ALA A C 1
ATOM 1312 O O . ALA A 1 178 ? -2.838 -11.57 -17.281 1 98.69 178 ALA A O 1
ATOM 1313 N N . PHE A 1 179 ? -3.059 -13.742 -17.109 1 98.88 179 PHE A N 1
ATOM 1314 C CA . PHE A 1 179 ? -2.928 -13.781 -15.656 1 98.88 179 PHE A CA 1
ATOM 1315 C C . PHE A 1 179 ? -1.7 -14.586 -15.25 1 98.88 179 PHE A C 1
ATOM 1317 O O . PHE A 1 179 ? -1.358 -15.578 -15.891 1 98.88 179 PHE A O 1
ATOM 1324 N N . GLY A 1 180 ? -0.995 -14.164 -14.164 1 98.88 180 GLY A N 1
ATOM 1325 C CA . GLY A 1 180 ? 0.078 -14.977 -13.617 1 98.88 180 GLY A CA 1
ATOM 1326 C C . GLY A 1 180 ? -0.422 -16.188 -12.852 1 98.88 180 GLY A C 1
ATOM 1327 O O . GLY A 1 180 ? -0.639 -17.25 -13.438 1 98.88 180 GLY A O 1
ATOM 1328 N N . VAL A 1 181 ? -0.681 -15.977 -11.539 1 98.94 181 VAL A N 1
ATOM 1329 C CA . VAL A 1 181 ? -1.221 -17.031 -10.68 1 98.94 181 VAL A CA 1
ATOM 1330 C C . VAL A 1 181 ? -2.621 -16.641 -10.203 1 98.94 181 VAL A C 1
ATOM 1332 O O . VAL A 1 181 ? -2.824 -15.547 -9.68 1 98.94 181 VAL A O 1
ATOM 1335 N N . TYR A 1 182 ? -3.541 -17.5 -10.438 1 98.94 182 TYR A N 1
ATOM 1336 C CA . TYR A 1 182 ? -4.941 -17.25 -10.109 1 98.94 182 TYR A CA 1
ATOM 1337 C C . TYR A 1 182 ? -5.445 -18.25 -9.086 1 98.94 182 TYR A C 1
ATOM 1339 O O . TYR A 1 182 ? -5.496 -19.453 -9.352 1 98.94 182 TYR A O 1
ATOM 1347 N N . TYR A 1 183 ? -5.754 -17.797 -7.84 1 98.81 183 TYR A N 1
ATOM 1348 C CA . TYR A 1 183 ? -6.34 -18.609 -6.785 1 98.81 183 TYR A CA 1
ATOM 1349 C C . TYR A 1 183 ? -7.84 -18.359 -6.668 1 98.81 183 TYR A C 1
ATOM 1351 O O . TYR A 1 183 ? -8.266 -17.219 -6.422 1 98.81 183 TYR A O 1
ATOM 1359 N N . GLU A 1 184 ? -8.656 -19.359 -6.77 1 98.75 184 GLU A N 1
ATOM 1360 C CA . GLU A 1 184 ? -10.094 -19.156 -6.598 1 98.75 184 GLU A CA 1
ATOM 1361 C C . GLU A 1 184 ? -10.742 -20.375 -5.934 1 98.75 184 GLU A C 1
ATOM 1363 O O . GLU A 1 184 ? -10.156 -21.453 -5.914 1 98.75 184 GLU A O 1
ATOM 1368 N N . LYS A 1 185 ? -11.859 -20.188 -5.43 1 98.62 185 LYS A N 1
ATOM 1369 C CA . LYS A 1 185 ? -12.703 -21.219 -4.828 1 98.62 185 LYS A CA 1
ATOM 1370 C C . LYS A 1 185 ? -11.984 -21.922 -3.688 1 98.62 185 LYS A C 1
ATOM 1372 O O . LYS A 1 185 ? -11.883 -23.156 -3.68 1 98.62 185 LYS A O 1
ATOM 1377 N N . LYS A 1 186 ? -11.594 -21.125 -2.695 1 97.81 186 LYS A N 1
ATOM 1378 C CA . LYS A 1 186 ? -11 -21.594 -1.448 1 97.81 186 LYS A CA 1
ATOM 1379 C C . LYS A 1 186 ? -9.703 -22.359 -1.712 1 97.81 186 LYS A C 1
ATOM 1381 O O . LYS A 1 186 ? -9.438 -23.375 -1.072 1 97.81 186 LYS A O 1
ATOM 1386 N N . ALA A 1 187 ? -8.961 -21.906 -2.736 1 98.12 187 ALA A N 1
ATOM 1387 C CA . ALA A 1 187 ? -7.641 -22.469 -3.016 1 98.12 187 ALA A CA 1
ATOM 1388 C C . ALA A 1 187 ? -6.625 -22.031 -1.965 1 98.12 187 ALA A C 1
ATOM 1390 O O . ALA A 1 187 ? -6.848 -21.047 -1.246 1 98.12 187 ALA A O 1
ATOM 1391 N N . ALA A 1 188 ? -5.551 -22.797 -1.858 1 97.5 188 ALA A N 1
ATOM 1392 C CA . ALA A 1 188 ? -4.504 -22.516 -0.879 1 97.5 188 ALA A CA 1
ATOM 1393 C C . ALA A 1 188 ? -3.145 -23 -1.377 1 97.5 188 ALA A C 1
ATOM 1395 O O . ALA A 1 188 ? -3.025 -23.484 -2.506 1 97.5 188 ALA A O 1
ATOM 1396 N N . GLY A 1 189 ? -2.158 -22.797 -0.482 1 97.56 189 GLY A N 1
ATOM 1397 C CA . GLY A 1 189 ? -0.815 -23.25 -0.803 1 97.56 189 GLY A CA 1
ATOM 1398 C C . GLY A 1 189 ? 0.235 -22.172 -0.642 1 97.56 189 GLY A C 1
ATOM 1399 O O . GLY A 1 189 ? -0.009 -21.156 0.011 1 97.56 189 GLY A O 1
ATOM 1400 N N . LEU A 1 190 ? 1.397 -22.484 -1.153 1 98.38 190 LEU A N 1
ATOM 1401 C CA . LEU A 1 190 ? 2.559 -21.609 -1.031 1 98.38 190 LEU A CA 1
ATOM 1402 C C . LEU A 1 190 ? 2.99 -21.094 -2.398 1 98.38 190 LEU A C 1
ATOM 1404 O O . LEU A 1 190 ? 3.064 -21.859 -3.363 1 98.38 190 LEU A O 1
ATOM 1408 N N . CYS A 1 191 ? 3.129 -19.828 -2.512 1 98.69 191 CYS A N 1
ATOM 1409 C CA . CYS A 1 191 ? 3.705 -19.156 -3.668 1 98.69 191 CYS A CA 1
ATOM 1410 C C . CYS A 1 191 ? 4.961 -18.391 -3.279 1 98.69 191 CYS A C 1
ATOM 1412 O O . CYS A 1 191 ? 4.871 -17.297 -2.721 1 98.69 191 CYS A O 1
ATOM 1414 N N . GLU A 1 192 ? 6.184 -18.953 -3.551 1 98.62 192 GLU A N 1
ATOM 1415 C CA . GLU A 1 192 ? 7.371 -18.328 -2.984 1 98.62 192 GLU A CA 1
ATOM 1416 C C . GLU A 1 192 ? 8.492 -18.234 -4.02 1 98.62 192 GLU A C 1
ATOM 1418 O O . GLU A 1 192 ? 8.68 -19.141 -4.828 1 98.62 192 GLU A O 1
ATOM 1423 N N . GLN A 1 193 ? 9.18 -17.125 -3.996 1 98.88 193 GLN A N 1
ATOM 1424 C CA . GLN A 1 193 ? 10.398 -16.875 -4.754 1 98.88 193 GLN A CA 1
ATOM 1425 C C . GLN A 1 193 ? 10.164 -17.047 -6.25 1 98.88 193 GLN A C 1
ATOM 1427 O O . GLN A 1 193 ? 11.008 -17.594 -6.961 1 98.88 193 GLN A O 1
ATOM 1432 N N . ASN A 1 194 ? 8.938 -16.656 -6.734 1 98.94 194 ASN A N 1
ATOM 1433 C CA . ASN A 1 194 ? 8.656 -16.625 -8.164 1 98.94 194 ASN A CA 1
ATOM 1434 C C . ASN A 1 194 ? 8.875 -15.234 -8.758 1 98.94 194 ASN A C 1
ATOM 1436 O O . ASN A 1 194 ? 8.852 -14.242 -8.031 1 98.94 194 ASN A O 1
ATOM 1440 N N . THR A 1 195 ? 9.18 -15.219 -10.016 1 98.94 195 THR A N 1
ATOM 1441 C CA . THR A 1 195 ? 9.172 -13.984 -10.797 1 98.94 195 THR A CA 1
ATOM 1442 C C . THR A 1 195 ? 7.992 -13.977 -11.766 1 98.94 195 THR A C 1
ATOM 1444 O O . THR A 1 195 ? 7.844 -14.891 -12.578 1 98.94 195 THR A O 1
ATOM 1447 N N . ILE A 1 196 ? 7.109 -13.086 -11.648 1 98.94 196 ILE A N 1
ATOM 1448 C CA . ILE A 1 196 ? 5.945 -12.914 -12.508 1 98.94 196 ILE A CA 1
ATOM 1449 C C . ILE A 1 196 ? 6.039 -11.578 -13.242 1 98.94 196 ILE A C 1
ATOM 1451 O O . ILE A 1 196 ? 6.035 -10.516 -12.617 1 98.94 196 ILE A O 1
ATOM 1455 N N . GLU A 1 197 ? 6.109 -11.594 -14.562 1 98.81 197 GLU A N 1
ATOM 1456 C CA . GLU A 1 197 ? 6.309 -10.344 -15.297 1 98.81 197 GLU A CA 1
ATOM 1457 C C . GLU A 1 197 ? 5.613 -10.383 -16.656 1 98.81 197 GLU A C 1
ATOM 1459 O O . GLU A 1 197 ? 5.348 -11.461 -17.188 1 98.81 197 GLU A O 1
ATOM 1464 N N . HIS A 1 198 ? 5.25 -9.25 -17.141 1 98.5 198 HIS A N 1
ATOM 1465 C CA . HIS A 1 198 ? 4.664 -9.078 -18.469 1 98.5 198 HIS A CA 1
ATOM 1466 C C . HIS A 1 198 ? 3.367 -9.859 -18.609 1 98.5 198 HIS A C 1
ATOM 1468 O O . HIS A 1 198 ? 3.18 -10.594 -19.578 1 98.5 198 HIS A O 1
ATOM 1474 N N . VAL A 1 199 ? 2.582 -9.758 -17.5 1 98.69 199 VAL A N 1
ATOM 1475 C CA . VAL A 1 199 ? 1.232 -10.297 -17.625 1 98.69 199 VAL A CA 1
ATOM 1476 C C . VAL A 1 199 ? 0.267 -9.188 -18.047 1 98.69 199 VAL A C 1
ATOM 1478 O O . VAL A 1 199 ? 0.436 -8.031 -17.641 1 98.69 199 VAL A O 1
ATOM 1481 N N . ARG A 1 200 ? -0.717 -9.484 -18.781 1 98.62 200 ARG A N 1
ATOM 1482 C CA . ARG A 1 200 ? -1.586 -8.469 -19.375 1 98.62 200 ARG A CA 1
ATOM 1483 C C . ARG A 1 200 ? -2.615 -7.977 -18.359 1 98.62 200 ARG A C 1
ATOM 1485 O O . ARG A 1 200 ? -3.15 -6.875 -18.5 1 98.62 200 ARG A O 1
ATOM 1492 N N . LYS A 1 201 ? -2.945 -8.711 -17.375 1 98.62 201 LYS A N 1
ATOM 1493 C CA . LYS A 1 201 ? -3.98 -8.352 -16.406 1 98.62 201 LYS A CA 1
ATOM 1494 C C . LYS A 1 201 ? -3.432 -8.344 -14.984 1 98.62 201 LYS A C 1
ATOM 1496 O O . LYS A 1 201 ? -2.697 -7.438 -14.594 1 98.62 201 LYS A O 1
ATOM 1501 N N . PHE A 1 202 ? -3.707 -9.445 -14.18 1 98.88 202 PHE A N 1
ATOM 1502 C CA . PHE A 1 202 ? -3.262 -9.484 -12.797 1 98.88 202 PHE A CA 1
ATOM 1503 C C . PHE A 1 202 ? -2.082 -10.438 -12.633 1 98.88 202 PHE A C 1
ATOM 1505 O O . PHE A 1 202 ? -2.105 -11.555 -13.148 1 98.88 202 PHE A O 1
ATOM 1512 N N . GLY A 1 203 ? -1.017 -9.992 -11.938 1 98.94 203 GLY A N 1
ATOM 1513 C CA . GLY A 1 203 ? 0.087 -10.883 -11.617 1 98.94 203 GLY A CA 1
ATOM 1514 C C . GLY A 1 203 ? -0.308 -12.008 -10.672 1 98.94 203 GLY A C 1
ATOM 1515 O O . GLY A 1 203 ? -0.154 -13.188 -11 1 98.94 203 GLY A O 1
ATOM 1516 N N . 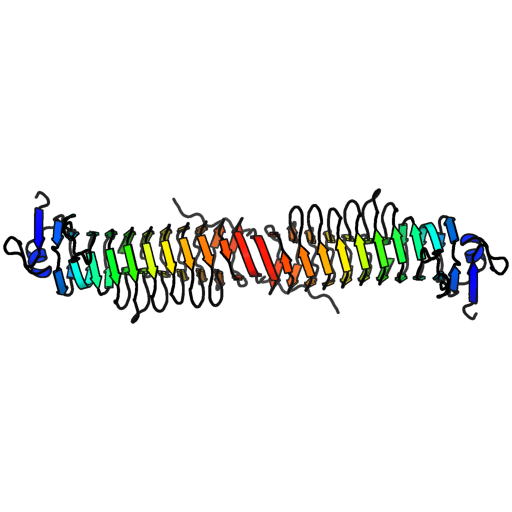LEU A 1 204 ? -0.823 -11.617 -9.484 1 98.94 204 LEU A N 1
ATOM 1517 C CA . LEU A 1 204 ? -1.381 -12.508 -8.477 1 98.94 204 LEU A CA 1
ATOM 1518 C C . LEU A 1 204 ? -2.828 -12.141 -8.164 1 98.94 204 LEU A C 1
ATOM 1520 O O . LEU A 1 204 ? -3.121 -11 -7.809 1 98.94 204 LEU A O 1
ATOM 1524 N N . TYR A 1 205 ? -3.682 -13.008 -8.367 1 98.88 205 TYR A N 1
ATOM 1525 C CA . TYR A 1 205 ? -5.105 -12.789 -8.125 1 98.88 205 TYR A CA 1
ATOM 1526 C C . TYR A 1 205 ? -5.648 -13.797 -7.117 1 98.88 205 TYR A C 1
ATOM 1528 O O . TYR A 1 205 ? -5.625 -15.008 -7.363 1 98.88 205 TYR A O 1
ATOM 1536 N N . VAL A 1 206 ? -6.105 -13.383 -5.949 1 98.75 206 VAL A N 1
ATOM 1537 C CA . VAL A 1 206 ? -6.625 -14.219 -4.875 1 98.75 206 VAL A CA 1
ATOM 1538 C C . VAL A 1 206 ? -8.094 -13.891 -4.625 1 98.75 206 VAL A C 1
ATOM 1540 O O . VAL A 1 206 ? -8.43 -12.758 -4.25 1 98.75 206 VAL A O 1
ATOM 1543 N N . THR A 1 207 ? -8.992 -14.82 -4.816 1 98.69 207 THR A N 1
ATOM 1544 C CA . THR A 1 207 ? -10.414 -14.508 -4.711 1 98.69 207 THR A CA 1
ATOM 1545 C C . THR A 1 207 ? -11.188 -15.695 -4.137 1 98.69 207 THR A C 1
ATOM 1547 O O . THR A 1 207 ? -10.609 -16.734 -3.848 1 98.69 207 THR A O 1
ATOM 1550 N N . ASP A 1 208 ? -12.352 -15.531 -3.861 1 98.5 208 ASP A N 1
ATOM 1551 C CA . ASP A 1 208 ? -13.312 -16.578 -3.504 1 98.5 208 ASP A CA 1
ATOM 1552 C C . ASP A 1 208 ? -12.844 -17.359 -2.281 1 98.5 208 ASP A C 1
ATOM 1554 O O . ASP A 1 208 ? -12.789 -18.594 -2.311 1 98.5 208 ASP A O 1
ATOM 1558 N N . GLY A 1 209 ? -12.445 -16.594 -1.271 1 97.31 209 GLY A N 1
ATOM 1559 C CA . GLY A 1 209 ? -12.117 -17.203 0.008 1 97.31 209 GLY A CA 1
ATOM 1560 C C . GLY A 1 209 ? -10.789 -17.938 -0.006 1 97.31 209 GLY A C 1
ATOM 1561 O O . GLY A 1 209 ? -10.461 -18.672 0.936 1 97.31 209 GLY A O 1
ATOM 1562 N N . SER A 1 210 ? -9.977 -17.797 -1.077 1 97.75 210 SER A N 1
ATOM 1563 C CA . SER A 1 210 ? -8.672 -18.438 -1.147 1 97.75 210 SER A CA 1
ATOM 1564 C C . SER A 1 210 ? -7.703 -17.828 -0.136 1 97.75 210 SER A C 1
ATOM 1566 O O . SER A 1 210 ? -7.863 -16.688 0.278 1 97.75 210 SER A O 1
ATOM 1568 N N . ASN A 1 211 ? -6.707 -18.625 0.273 1 96.5 211 ASN A N 1
ATOM 1569 C CA . ASN A 1 211 ? -5.832 -18.156 1.341 1 96.5 211 ASN A CA 1
ATOM 1570 C C . ASN A 1 211 ? -4.395 -18.625 1.134 1 96.5 211 ASN A C 1
ATOM 1572 O O . ASN A 1 211 ? -3.799 -19.234 2.025 1 96.5 211 ASN A O 1
ATOM 1576 N N . PRO A 1 212 ? -3.787 -18.328 0.061 1 97.56 212 PRO A N 1
ATOM 1577 C CA . PRO A 1 212 ? -2.391 -18.703 -0.16 1 97.56 212 PRO A CA 1
ATOM 1578 C C . PRO A 1 212 ? -1.417 -17.906 0.704 1 97.56 212 PRO A C 1
ATOM 1580 O O . PRO A 1 212 ? -1.736 -16.797 1.133 1 97.56 212 PRO A O 1
ATOM 1583 N N . VAL A 1 213 ? -0.302 -18.516 1.038 1 98.06 213 VAL A N 1
ATOM 1584 C CA . VAL A 1 213 ? 0.864 -17.812 1.56 1 98.06 213 VAL A CA 1
ATOM 1585 C C . VAL A 1 213 ? 1.743 -17.344 0.403 1 98.06 213 VAL A C 1
ATOM 1587 O O . VAL A 1 213 ? 2.172 -18.141 -0.427 1 98.06 213 VAL A O 1
ATOM 1590 N N . ILE A 1 214 ? 1.952 -16.078 0.276 1 98.31 214 ILE A N 1
ATOM 1591 C CA . ILE A 1 214 ? 2.676 -15.469 -0.833 1 98.31 214 ILE A CA 1
ATOM 1592 C C . ILE A 1 214 ? 3.939 -14.789 -0.312 1 98.31 214 ILE A C 1
ATOM 1594 O O . ILE A 1 214 ? 3.863 -13.773 0.386 1 98.31 214 ILE A O 1
ATOM 1598 N N . ARG A 1 215 ? 5.152 -15.328 -0.591 1 98.25 215 ARG A N 1
ATOM 1599 C CA . ARG A 1 215 ? 6.332 -14.773 0.066 1 98.25 215 ARG A CA 1
ATOM 1600 C C . ARG A 1 215 ? 7.516 -14.711 -0.895 1 98.25 215 ARG A C 1
ATOM 1602 O O . ARG A 1 215 ? 7.77 -15.656 -1.644 1 98.25 215 ARG A O 1
ATOM 1609 N N . GLY A 1 216 ? 8.148 -13.625 -0.899 1 98.69 216 GLY A N 1
ATOM 1610 C CA . GLY A 1 216 ? 9.422 -13.469 -1.583 1 98.69 216 GLY A CA 1
ATOM 1611 C C . GLY A 1 216 ? 9.289 -13.461 -3.094 1 98.69 216 GLY A C 1
ATOM 1612 O O . GLY A 1 216 ? 10.219 -13.844 -3.805 1 98.69 216 GLY A O 1
ATOM 1613 N N . ASN A 1 217 ? 8.172 -13.094 -3.629 1 98.94 217 ASN A N 1
ATOM 1614 C CA . ASN A 1 217 ? 7.996 -13.031 -5.078 1 98.94 217 ASN A CA 1
ATOM 1615 C C . ASN A 1 217 ? 8.32 -11.648 -5.621 1 98.94 217 ASN A C 1
ATOM 1617 O O . ASN A 1 217 ? 8.273 -10.664 -4.879 1 98.94 217 ASN A O 1
ATOM 1621 N N . THR A 1 218 ? 8.727 -11.586 -6.824 1 98.94 218 THR A N 1
ATOM 1622 C CA . THR A 1 218 ? 8.852 -10.336 -7.566 1 98.94 218 THR A CA 1
ATOM 1623 C C . THR A 1 218 ? 7.809 -10.266 -8.68 1 98.94 218 THR A C 1
ATOM 1625 O O . THR A 1 218 ? 7.773 -11.117 -9.562 1 98.94 218 THR A O 1
ATOM 1628 N N . VAL A 1 219 ? 6.922 -9.367 -8.641 1 98.94 219 VAL A N 1
ATOM 1629 C CA . VAL A 1 219 ? 5.836 -9.211 -9.602 1 98.94 219 VAL A CA 1
ATOM 1630 C C . VAL A 1 219 ? 5.902 -7.816 -10.227 1 98.94 219 VAL A C 1
ATOM 1632 O O . VAL A 1 219 ? 5.941 -6.812 -9.516 1 98.94 219 VAL A O 1
ATOM 1635 N N . GLY A 1 220 ? 5.957 -7.691 -11.523 1 98.81 220 GLY A N 1
ATOM 1636 C CA . GLY A 1 220 ? 6.031 -6.395 -12.18 1 98.81 220 GLY A CA 1
ATOM 1637 C C . GLY A 1 220 ? 5.559 -6.422 -13.617 1 98.81 220 GLY A C 1
ATOM 1638 O O . GLY A 1 220 ? 5.324 -7.496 -14.18 1 98.81 220 GLY A O 1
ATOM 1639 N N . TRP A 1 221 ? 5.391 -5.23 -14.156 1 98.25 221 TRP A N 1
ATOM 1640 C CA . TRP A 1 221 ? 4.973 -5.055 -15.547 1 98.25 221 TRP A CA 1
ATOM 1641 C C . TRP A 1 221 ? 3.646 -5.762 -15.812 1 98.25 221 TRP A C 1
ATOM 1643 O O . TRP A 1 221 ? 3.512 -6.492 -16.797 1 98.25 221 TRP A O 1
ATOM 1653 N N . CYS A 1 222 ? 2.762 -5.512 -14.852 1 98.5 222 CYS A N 1
ATOM 1654 C CA . CYS A 1 222 ? 1.408 -6.035 -15 1 98.5 222 CYS A CA 1
ATOM 1655 C C . CYS A 1 222 ? 0.506 -5.02 -15.695 1 98.5 222 CYS A C 1
ATOM 1657 O O . CYS A 1 222 ? 0.604 -3.818 -15.438 1 98.5 222 CYS A O 1
ATOM 1659 N N . GLY A 1 223 ? -0.299 -5.496 -16.531 1 98.5 223 GLY A N 1
ATOM 1660 C CA . GLY A 1 223 ? -1.164 -4.594 -17.266 1 98.5 223 GLY A CA 1
ATOM 1661 C C . GLY A 1 223 ? -2.174 -3.877 -16.391 1 98.5 223 GLY A C 1
ATOM 1662 O O . GLY A 1 223 ? -2.541 -2.734 -16.672 1 98.5 223 GLY A O 1
ATOM 1663 N N . ILE A 1 224 ? -2.707 -4.523 -15.375 1 98.38 224 ILE A N 1
ATOM 1664 C CA . ILE A 1 224 ? -3.709 -3.912 -14.508 1 98.38 224 ILE A CA 1
ATOM 1665 C C . ILE A 1 224 ? -3.182 -3.842 -13.078 1 98.38 224 ILE A C 1
ATOM 1667 O O . ILE A 1 224 ? -2.832 -2.764 -12.586 1 98.38 224 ILE A O 1
ATOM 1671 N N . LEU A 1 225 ? -3.07 -4.984 -12.398 1 98.81 225 LEU A N 1
ATOM 1672 C CA . LEU A 1 225 ? -2.576 -5.016 -11.023 1 98.81 225 LEU A CA 1
ATOM 1673 C C . LEU A 1 225 ? -1.531 -6.113 -10.844 1 98.81 225 LEU A C 1
ATOM 1675 O O . LEU A 1 225 ? -1.671 -7.203 -11.398 1 98.81 225 LEU A O 1
ATOM 1679 N N . CYS A 1 226 ? -0.533 -5.797 -10.016 1 98.88 226 CYS A N 1
ATOM 1680 C CA . CYS A 1 226 ? 0.439 -6.824 -9.664 1 98.88 226 CYS A CA 1
ATOM 1681 C C . CYS A 1 226 ? -0.121 -7.762 -8.594 1 98.88 226 CYS A C 1
ATOM 1683 O O . CYS A 1 226 ? 0.274 -8.922 -8.516 1 98.88 226 CYS A O 1
ATOM 1685 N N . PHE A 1 227 ? -1.03 -7.227 -7.758 1 98.88 227 PHE A N 1
ATOM 1686 C CA . PHE A 1 227 ? -1.732 -8.031 -6.762 1 98.88 227 PHE A CA 1
ATOM 1687 C C . PHE A 1 227 ? -3.178 -7.566 -6.617 1 98.88 227 PHE A C 1
ATOM 1689 O O . PHE A 1 227 ? -3.443 -6.367 -6.504 1 98.88 227 PHE A O 1
ATOM 1696 N N . PHE A 1 228 ? -4.074 -8.523 -6.605 1 98.88 228 PHE A N 1
ATOM 1697 C CA . PHE A 1 228 ? -5.492 -8.211 -6.457 1 98.88 228 PHE A CA 1
ATOM 1698 C C . PHE A 1 228 ? -6.176 -9.242 -5.562 1 98.88 228 PHE A C 1
ATOM 1700 O O . PHE A 1 228 ? -6.012 -10.453 -5.762 1 98.88 228 PHE A O 1
ATOM 1707 N N . ALA A 1 229 ? -6.895 -8.836 -4.531 1 98.12 229 ALA A N 1
ATOM 1708 C CA . ALA A 1 229 ? -7.699 -9.703 -3.68 1 98.12 229 ALA A CA 1
ATOM 1709 C C . ALA A 1 229 ? -9.172 -9.289 -3.713 1 98.12 229 ALA A C 1
ATOM 1711 O O . ALA A 1 229 ? -9.492 -8.117 -3.541 1 98.12 229 ALA A O 1
ATOM 1712 N N . SER A 1 230 ? -10.008 -10.18 -3.898 1 98.12 230 SER A N 1
ATOM 1713 C CA . SER A 1 230 ? -11.445 -9.922 -3.949 1 98.12 230 SER A CA 1
ATOM 1714 C C . SER A 1 230 ? -12.234 -11.078 -3.352 1 98.12 230 SER A C 1
ATOM 1716 O O . SER A 1 230 ? -11.68 -12.156 -3.102 1 98.12 230 SER A O 1
ATOM 1718 N N . LYS A 1 231 ? -13.43 -10.828 -3.1 1 97.44 231 LYS A N 1
ATOM 1719 C CA . LYS A 1 231 ? -14.406 -11.828 -2.68 1 97.44 231 LYS A CA 1
ATOM 1720 C C . LYS A 1 231 ? -13.867 -12.672 -1.53 1 97.44 231 LYS A C 1
ATOM 1722 O O . LYS A 1 231 ? -13.906 -13.906 -1.589 1 97.44 231 LYS A O 1
ATOM 1727 N N . GLY A 1 232 ? -13.352 -11.977 -0.589 1 94.56 232 GLY A N 1
ATOM 1728 C CA . GLY A 1 232 ? -12.945 -12.648 0.631 1 94.56 232 GLY A CA 1
ATOM 1729 C C . GLY A 1 232 ? -11.578 -13.297 0.524 1 94.56 232 GLY A C 1
ATOM 1730 O O . GLY A 1 232 ? -11.195 -14.102 1.379 1 94.56 232 GLY A O 1
ATOM 1731 N N . GLY A 1 233 ? -10.836 -13.086 -0.544 1 94.56 233 GLY A N 1
ATOM 1732 C CA . GLY A 1 233 ? -9.477 -13.586 -0.608 1 94.56 233 GLY A CA 1
ATOM 1733 C C . GLY A 1 233 ? -8.633 -13.18 0.585 1 94.56 233 GLY A C 1
ATOM 1734 O O . GLY A 1 233 ? -8.641 -12.008 0.988 1 94.56 233 GLY A O 1
ATOM 1735 N N . HIS A 1 234 ? -8 -14.219 1.014 1 91.12 234 HIS A N 1
ATOM 1736 C CA . HIS A 1 234 ? -7.137 -14.086 2.182 1 91.12 234 HIS A CA 1
ATOM 1737 C C . HIS A 1 234 ? -5.684 -14.391 1.829 1 91.12 234 HIS A C 1
ATOM 1739 O O . HIS A 1 234 ? -5.406 -15.281 1.021 1 91.12 234 HIS A O 1
ATOM 1745 N N . SER A 1 235 ? -4.766 -13.531 2.199 1 91.25 235 SER A N 1
ATOM 1746 C CA . SER A 1 235 ? -3.381 -13.898 1.914 1 91.25 235 SER A CA 1
ATOM 1747 C C . SER A 1 235 ? -2.422 -13.25 2.908 1 91.25 235 SER A C 1
ATOM 1749 O O . SER A 1 235 ? -2.686 -12.164 3.414 1 91.25 235 SER A O 1
ATOM 1751 N N . SER A 1 236 ? -1.496 -14.016 3.242 1 94.88 236 SER A N 1
ATOM 1752 C CA . SER A 1 236 ? -0.316 -13.469 3.906 1 94.88 236 SER A CA 1
ATOM 1753 C C . SER A 1 236 ? 0.798 -13.188 2.904 1 94.88 236 SER A C 1
ATOM 1755 O O . SER A 1 236 ? 1.378 -14.109 2.332 1 94.88 236 SER A O 1
ATOM 1757 N N . CYS A 1 237 ? 1.003 -12 2.664 1 97.19 237 CYS A N 1
ATOM 1758 C CA . CYS A 1 237 ? 2.021 -11.57 1.712 1 97.19 237 CYS A CA 1
ATOM 1759 C C . CYS A 1 237 ? 3.246 -11.023 2.434 1 97.19 237 CYS A C 1
ATOM 1761 O O . CYS A 1 237 ? 3.17 -9.977 3.082 1 97.19 237 CYS A O 1
ATOM 1763 N N . THR A 1 238 ? 4.332 -11.719 2.346 1 97.44 238 THR A N 1
ATOM 1764 C CA . THR A 1 238 ? 5.504 -11.32 3.117 1 97.44 238 THR A CA 1
ATOM 1765 C C . THR A 1 238 ? 6.723 -11.172 2.211 1 97.44 238 THR A C 1
ATOM 1767 O O . THR A 1 238 ? 7.051 -12.078 1.445 1 97.44 238 THR A O 1
ATOM 1770 N N . GLY A 1 239 ? 7.32 -10.055 2.27 1 98.38 239 GLY A N 1
ATOM 1771 C CA . GLY A 1 239 ? 8.617 -9.859 1.646 1 98.38 239 GLY A CA 1
ATOM 1772 C C . GLY A 1 239 ? 8.562 -9.914 0.13 1 98.38 239 GLY A C 1
ATOM 1773 O O . GLY A 1 239 ? 9.523 -10.352 -0.515 1 98.38 239 GLY A O 1
ATOM 1774 N N . ASN A 1 240 ? 7.48 -9.578 -0.481 1 98.81 240 ASN A N 1
ATOM 1775 C CA . ASN A 1 240 ? 7.383 -9.523 -1.936 1 98.81 240 ASN A CA 1
ATOM 1776 C C . ASN A 1 240 ? 7.785 -8.148 -2.469 1 98.81 240 ASN A C 1
ATOM 1778 O O . ASN A 1 240 ? 7.824 -7.172 -1.715 1 98.81 240 ASN A O 1
ATOM 1782 N N . THR A 1 241 ? 8.18 -8.156 -3.662 1 98.94 241 THR A N 1
ATOM 1783 C CA . THR A 1 241 ? 8.398 -6.914 -4.402 1 98.94 241 THR A CA 1
ATOM 1784 C C . THR A 1 241 ? 7.336 -6.746 -5.488 1 98.94 241 THR A C 1
ATOM 1786 O O . THR A 1 241 ? 7.234 -7.57 -6.398 1 98.94 241 THR A O 1
ATOM 1789 N N . PHE A 1 242 ? 6.5 -5.738 -5.336 1 98.81 242 PHE A N 1
ATOM 1790 C CA . PHE A 1 242 ? 5.5 -5.391 -6.34 1 98.81 242 PHE A CA 1
ATOM 1791 C C . PHE A 1 242 ? 5.902 -4.121 -7.082 1 98.81 242 PHE A C 1
ATOM 1793 O O . PHE A 1 242 ? 5.801 -3.021 -6.539 1 98.81 242 PHE A O 1
ATOM 1800 N N . GLU A 1 243 ? 6.441 -4.23 -8.234 1 98.69 243 GLU A N 1
ATOM 1801 C CA . GLU A 1 243 ? 6.695 -3.092 -9.117 1 98.69 243 GLU A CA 1
ATOM 1802 C C . GLU A 1 243 ? 5.453 -2.738 -9.93 1 98.69 243 GLU A C 1
ATOM 1804 O O . GLU A 1 243 ? 5.453 -2.869 -11.156 1 98.69 243 GLU A O 1
ATOM 1809 N N . GLY A 1 244 ? 4.457 -2.266 -9.289 1 98.06 244 GLY A N 1
ATOM 1810 C CA . GLY A 1 244 ? 3.121 -1.975 -9.781 1 98.06 244 GLY A CA 1
ATOM 1811 C C . GLY A 1 244 ? 2.082 -1.876 -8.688 1 98.06 244 GLY A C 1
ATOM 1812 O O . GLY A 1 244 ? 2.428 -1.766 -7.504 1 98.06 244 GLY A O 1
ATOM 1813 N N . SER A 1 245 ? 0.862 -1.916 -9.078 1 98.31 245 SER A N 1
ATOM 1814 C CA . SER A 1 245 ? -0.226 -1.52 -8.188 1 98.31 245 SER A CA 1
ATOM 1815 C C . SER A 1 245 ? -0.877 -2.732 -7.535 1 98.31 245 SER A C 1
ATOM 1817 O O . SER A 1 245 ? -0.797 -3.846 -8.062 1 98.31 245 SER A O 1
ATOM 1819 N N . LEU A 1 246 ? -1.388 -2.484 -6.379 1 98.38 246 LEU A N 1
ATOM 1820 C CA . LEU A 1 246 ? -2.148 -3.469 -5.617 1 98.38 246 LEU A CA 1
ATOM 1821 C C . LEU A 1 246 ? -3.557 -2.961 -5.324 1 98.38 246 LEU A C 1
ATOM 1823 O O . LEU A 1 246 ? -3.764 -1.759 -5.152 1 98.38 246 LEU A O 1
ATOM 1827 N N . HIS A 1 247 ? -4.473 -3.836 -5.246 1 98.56 247 HIS A N 1
ATOM 1828 C CA . HIS A 1 247 ? -5.828 -3.496 -4.824 1 98.56 247 HIS A CA 1
ATOM 1829 C C . HIS A 1 247 ? -6.438 -4.609 -3.98 1 98.56 247 HIS A C 1
ATOM 1831 O O . HIS A 1 247 ? -6.535 -5.754 -4.434 1 98.56 247 HIS A O 1
ATOM 1837 N N . VAL A 1 248 ? -6.68 -4.348 -2.777 1 97.12 248 VAL A N 1
ATOM 1838 C CA . VAL A 1 248 ? -7.367 -5.25 -1.863 1 97.12 248 VAL A CA 1
ATOM 1839 C C . VAL A 1 248 ? -8.789 -4.754 -1.616 1 97.12 248 VAL A C 1
ATOM 1841 O O . VAL A 1 248 ? -8.984 -3.678 -1.044 1 97.12 248 VAL A O 1
ATOM 1844 N N . LEU A 1 249 ? -9.758 -5.504 -2.033 1 96.25 249 LEU A N 1
ATOM 1845 C CA . LEU A 1 249 ? -11.141 -5.082 -1.849 1 96.25 249 LEU A CA 1
ATOM 1846 C C . LEU A 1 249 ? -11.57 -5.238 -0.394 1 96.25 249 LEU A C 1
ATOM 1848 O O . LEU A 1 249 ? -10.898 -5.926 0.383 1 96.25 249 LEU A O 1
ATOM 1852 N N . ALA A 1 250 ? -12.711 -4.629 -0.102 1 92.31 250 ALA A N 1
ATOM 1853 C CA . ALA A 1 250 ? -13.258 -4.73 1.248 1 92.31 250 ALA A CA 1
ATOM 1854 C C . ALA A 1 250 ? -13.508 -6.184 1.635 1 92.31 250 ALA A C 1
ATOM 1856 O O . ALA A 1 250 ? -13.797 -7.02 0.775 1 92.31 250 ALA A O 1
ATOM 1857 N N . GLU A 1 251 ? -13.367 -6.512 2.875 1 89.62 251 GLU A N 1
ATOM 1858 C CA . GLU A 1 251 ? -13.648 -7.82 3.455 1 89.62 251 GLU A CA 1
ATOM 1859 C C . GLU A 1 251 ? -12.625 -8.859 2.988 1 89.62 251 GLU A C 1
ATOM 1861 O O . GLU A 1 251 ? -12.938 -10.047 2.918 1 89.62 251 GLU A O 1
ATOM 1866 N N . CYS A 1 252 ? -11.555 -8.484 2.449 1 92.94 252 CYS A N 1
ATOM 1867 C CA . CYS A 1 252 ? -10.422 -9.367 2.172 1 92.94 252 CYS A CA 1
ATOM 1868 C C . CYS A 1 252 ? -9.32 -9.18 3.207 1 92.94 252 CYS A C 1
ATOM 1870 O O . CYS A 1 252 ? -8.641 -8.156 3.223 1 92.94 252 CYS A O 1
ATOM 1872 N N . PRO A 1 253 ? -9.18 -10.07 4.035 1 90.56 253 PRO A N 1
ATOM 1873 C CA . PRO A 1 253 ? -8.164 -9.945 5.082 1 90.56 253 PRO A CA 1
ATOM 1874 C C . PRO A 1 253 ? -6.758 -10.266 4.574 1 90.56 253 PRO A C 1
ATOM 1876 O O . PRO A 1 253 ? -6.23 -11.352 4.84 1 90.56 253 PRO A O 1
ATOM 1879 N N . VAL A 1 254 ? -6.145 -9.406 3.939 1 93.19 254 VAL A N 1
ATOM 1880 C CA . VAL A 1 254 ? -4.793 -9.562 3.41 1 93.19 254 VAL A CA 1
ATOM 1881 C C . VAL A 1 254 ? -3.787 -8.938 4.375 1 93.19 254 VAL A C 1
ATOM 1883 O O . VAL A 1 254 ? -3.959 -7.801 4.812 1 93.19 254 VAL A O 1
ATOM 1886 N N . GLN A 1 255 ? -2.809 -9.688 4.758 1 94.81 255 GLN A N 1
ATOM 1887 C CA . GLN A 1 255 ? -1.698 -9.18 5.559 1 94.81 255 GLN A CA 1
ATOM 1888 C C . GLN A 1 255 ? -0.484 -8.875 4.684 1 94.81 255 GLN A C 1
ATOM 1890 O O . GLN A 1 255 ? -0.034 -9.734 3.92 1 94.81 255 GLN A O 1
ATOM 1895 N N . LEU A 1 256 ? -0.037 -7.676 4.762 1 96.12 256 LEU A N 1
ATOM 1896 C CA . LEU A 1 256 ? 1.167 -7.262 4.047 1 96.12 256 LEU A CA 1
ATOM 1897 C C . LEU A 1 256 ? 2.305 -6.977 5.023 1 96.12 256 LEU A C 1
ATOM 1899 O O . LEU A 1 256 ? 2.164 -6.145 5.918 1 96.12 256 LEU A O 1
ATOM 1903 N N . THR A 1 257 ? 3.352 -7.684 4.879 1 96.38 257 THR A N 1
ATOM 1904 C CA . THR A 1 257 ? 4.492 -7.488 5.77 1 96.38 257 THR A CA 1
ATOM 1905 C C . THR A 1 257 ? 5.793 -7.402 4.973 1 96.38 257 THR A C 1
ATOM 1907 O O . THR A 1 257 ? 6.16 -8.352 4.273 1 96.38 257 THR A O 1
ATOM 1910 N N . GLY A 1 258 ? 6.383 -6.273 5.051 1 97.44 258 GLY A N 1
ATOM 1911 C CA . GLY A 1 258 ? 7.699 -6.133 4.457 1 97.44 258 GLY A CA 1
ATOM 1912 C C . GLY A 1 258 ? 7.676 -6.145 2.939 1 97.44 258 GLY A C 1
ATOM 1913 O O . GLY A 1 258 ? 8.648 -6.543 2.299 1 97.44 258 GLY A O 1
ATOM 1914 N N . ASN A 1 259 ? 6.594 -5.805 2.311 1 98.56 259 ASN A N 1
ATOM 1915 C CA . ASN A 1 259 ? 6.52 -5.789 0.854 1 98.56 259 ASN A CA 1
ATOM 1916 C C . ASN A 1 259 ? 6.988 -4.457 0.28 1 98.56 259 ASN A C 1
ATOM 1918 O O . ASN A 1 259 ? 6.594 -3.395 0.767 1 98.56 259 ASN A O 1
ATOM 1922 N N . GLN A 1 260 ? 7.941 -4.555 -0.634 1 98.75 260 GLN A N 1
ATOM 1923 C CA . GLN A 1 260 ? 8.336 -3.367 -1.382 1 98.75 260 GLN A CA 1
ATOM 1924 C C . GLN A 1 260 ? 7.355 -3.08 -2.518 1 98.75 260 GLN A C 1
ATOM 1926 O O . GLN A 1 260 ? 7.066 -3.959 -3.33 1 98.75 260 GLN A O 1
ATOM 1931 N N . VAL A 1 261 ? 6.805 -1.858 -2.541 1 98.69 261 VAL A N 1
ATOM 1932 C CA . VAL A 1 261 ? 5.809 -1.502 -3.549 1 98.69 261 VAL A CA 1
ATOM 1933 C C . VAL A 1 261 ? 6.246 -0.235 -4.281 1 98.69 261 VAL A C 1
ATOM 1935 O O . VAL A 1 261 ? 6.762 0.701 -3.662 1 98.69 261 VAL A O 1
ATOM 1938 N N . SER A 1 262 ? 6.133 -0.175 -5.473 1 98.62 262 SER A N 1
ATOM 1939 C CA . SER A 1 262 ? 6.223 1.014 -6.316 1 98.62 262 SER A CA 1
ATOM 1940 C C . SER A 1 262 ? 5.031 1.116 -7.258 1 98.62 262 SER A C 1
ATOM 1942 O O . SER A 1 262 ? 5.051 0.562 -8.359 1 98.62 262 SER A O 1
ATOM 1944 N N . GLY A 1 263 ? 4.008 1.771 -6.859 1 98.44 263 GLY A N 1
ATOM 1945 C CA . GLY A 1 263 ? 2.736 1.878 -7.559 1 98.44 263 GLY A CA 1
ATOM 1946 C C . GLY A 1 263 ? 1.607 2.371 -6.672 1 98.44 263 GLY A C 1
ATOM 1947 O O . GLY A 1 263 ? 1.852 2.902 -5.586 1 98.44 263 GLY A O 1
ATOM 1948 N N . THR A 1 264 ? 0.409 2.238 -7.176 1 98.5 264 THR A N 1
ATOM 1949 C CA . THR A 1 264 ? -0.767 2.627 -6.406 1 98.5 264 THR A CA 1
ATOM 1950 C C . THR A 1 264 ? -1.163 1.523 -5.43 1 98.5 264 THR A C 1
ATOM 1952 O O . THR A 1 264 ? -1.13 0.341 -5.773 1 98.5 264 THR A O 1
ATOM 1955 N N . VAL A 1 265 ? -1.46 1.927 -4.234 1 98 265 VAL A N 1
ATOM 1956 C CA . VAL A 1 265 ? -1.951 0.996 -3.225 1 98 265 VAL A CA 1
ATOM 1957 C C . VAL A 1 265 ? -3.391 1.349 -2.854 1 98 265 VAL A C 1
ATOM 1959 O O . VAL A 1 265 ? -3.654 2.434 -2.328 1 98 265 VAL A O 1
ATOM 1962 N N . ASP A 1 266 ? -4.297 0.506 -3.193 1 97.69 266 ASP A N 1
ATOM 1963 C CA . ASP A 1 266 ? -5.707 0.644 -2.85 1 97.69 266 ASP A CA 1
ATOM 1964 C C . ASP A 1 266 ? -6.141 -0.432 -1.854 1 97.69 266 ASP A C 1
ATOM 1966 O O . ASP A 1 266 ? -6.012 -1.627 -2.129 1 97.69 266 ASP A O 1
ATOM 1970 N N . ILE A 1 267 ? -6.484 -0.067 -0.723 1 95.25 267 ILE A N 1
ATOM 1971 C CA . ILE A 1 267 ? -7.043 -0.931 0.312 1 95.25 267 ILE A CA 1
ATOM 1972 C C . ILE A 1 267 ? -8.43 -0.429 0.711 1 95.25 267 ILE A C 1
ATOM 1974 O O . ILE A 1 267 ? -8.562 0.644 1.306 1 95.25 267 ILE A O 1
ATOM 1978 N N . ASP A 1 268 ? -9.398 -1.243 0.357 1 92.31 268 ASP A N 1
ATOM 1979 C CA . ASP A 1 268 ? -10.773 -0.842 0.664 1 92.31 268 ASP A CA 1
ATOM 1980 C C . ASP A 1 268 ? -11.164 -1.275 2.074 1 92.31 268 ASP A C 1
ATOM 1982 O O . ASP A 1 268 ? -10.805 -2.365 2.52 1 92.31 268 ASP A O 1
ATOM 1986 N N . SER A 1 269 ? -11.609 -0.333 2.865 1 78.81 269 SER A N 1
ATOM 1987 C CA . SER A 1 269 ? -12.117 -0.67 4.191 1 78.81 269 SER A CA 1
ATOM 1988 C C . SER A 1 269 ? -13.633 -0.874 4.168 1 78.81 269 SER A C 1
ATOM 1990 O O . SER A 1 269 ? -14.328 -0.3 3.33 1 78.81 269 SER A O 1
ATOM 1992 N N . GLY A 1 270 ? -14.086 -1.923 4.77 1 70.94 270 GLY A N 1
ATOM 1993 C CA . GLY A 1 270 ? -15.523 -2.109 4.863 1 70.94 270 GLY A CA 1
ATOM 1994 C C . GLY A 1 270 ? -16.234 -0.968 5.574 1 70.94 270 GLY A C 1
ATOM 1995 O O . GLY A 1 270 ? -17.453 -0.914 5.605 1 70.94 270 GLY A O 1
ATOM 1996 N N . MET A 1 271 ? -15.391 -0.095 6.152 1 68.88 271 MET A N 1
ATOM 1997 C CA . MET A 1 271 ? -15.984 1.012 6.891 1 68.88 271 MET A CA 1
ATOM 1998 C C . MET A 1 271 ? -16.188 2.223 5.988 1 68.88 271 MET A C 1
ATOM 2000 O O . MET A 1 271 ? -15.492 2.385 4.988 1 68.88 271 MET A O 1
ATOM 2004 N N . SER A 1 272 ? -17.266 2.926 6.273 1 70.75 272 SER A N 1
ATOM 2005 C CA . SER A 1 272 ? -17.562 4.148 5.531 1 70.75 272 SER A CA 1
ATOM 2006 C C . SER A 1 272 ? -16.406 5.148 5.641 1 70.75 272 SER A C 1
ATOM 2008 O O . SER A 1 272 ? -15.82 5.312 6.711 1 70.75 272 SE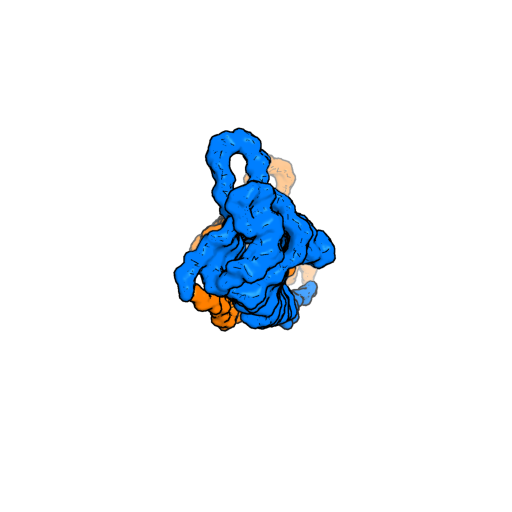R A O 1
ATOM 2010 N N . PRO A 1 273 ? -15.992 5.695 4.547 1 66.5 273 PRO A N 1
ATOM 2011 C CA . PRO A 1 273 ? -14.953 6.727 4.59 1 66.5 273 PRO A CA 1
ATOM 2012 C C . PRO A 1 273 ? -15.297 7.879 5.527 1 66.5 273 PRO A C 1
ATOM 2014 O O . PRO A 1 273 ? -16.469 8.227 5.672 1 66.5 273 PRO A O 1
ATOM 2017 N N . VAL A 1 274 ? -14.258 8.289 6.258 1 74.38 274 VAL A N 1
ATOM 2018 C CA . VAL A 1 274 ? -14.438 9.477 7.082 1 74.38 274 VAL A CA 1
ATOM 2019 C C . VAL A 1 274 ? -14.602 10.711 6.188 1 74.38 274 VAL A C 1
ATOM 2021 O O . VAL A 1 274 ? -13.914 10.836 5.168 1 74.38 274 VAL A O 1
ATOM 2024 N N . THR A 1 275 ? -15.781 11.414 6.328 1 67.81 275 THR A N 1
ATOM 2025 C CA . THR A 1 275 ? -16.016 12.617 5.539 1 67.81 275 THR A CA 1
ATOM 2026 C C . THR A 1 275 ? -15.898 13.867 6.402 1 67.81 275 THR A C 1
ATOM 2028 O O . THR A 1 275 ? -16.141 13.812 7.613 1 67.81 275 THR A O 1
ATOM 2031 N N . VAL A 1 276 ? -15.039 14.742 5.977 1 68 276 VAL A N 1
ATOM 2032 C CA . VAL A 1 276 ? -15 16.031 6.668 1 68 276 VAL A CA 1
ATOM 2033 C C . VAL A 1 276 ? -15.992 17 6.016 1 68 276 VAL A C 1
ATOM 2035 O O . VAL A 1 276 ? -16.234 16.922 4.805 1 68 276 VAL A O 1
ATOM 2038 N N . ALA A 1 277 ? -16.938 17.578 6.828 1 49.66 277 ALA A N 1
ATOM 2039 C CA . ALA A 1 277 ? -17.859 18.578 6.312 1 49.66 277 ALA A CA 1
ATOM 2040 C C . ALA A 1 277 ? -17.109 19.703 5.613 1 49.66 277 ALA A C 1
ATOM 2042 O O . ALA A 1 277 ? -16.062 20.172 6.098 1 49.66 277 ALA A O 1
ATOM 2043 N N . GLY A 1 278 ? -16.969 19.75 4.25 1 41.41 278 GLY A N 1
ATOM 2044 C CA . GLY A 1 278 ? -16.469 20.953 3.605 1 41.41 278 GLY A CA 1
ATOM 2045 C C . GLY A 1 278 ? -16.828 22.219 4.363 1 41.41 278 GLY A C 1
ATOM 2046 O O . GLY A 1 278 ? -17.766 22.234 5.156 1 41.41 278 GLY A O 1
ATOM 2047 N N . MET B 1 1 ? -19.047 53 18.672 1 53.47 1 MET B N 1
ATOM 2048 C CA . MET B 1 1 ? -18.047 54 18.297 1 53.47 1 MET B CA 1
ATOM 2049 C C . MET B 1 1 ? -17.203 53.5 17.141 1 53.47 1 MET B C 1
ATOM 2051 O O . MET B 1 1 ? -17 52.281 16.984 1 53.47 1 MET B O 1
ATOM 2055 N N . PRO B 1 2 ? -17 54.344 16.109 1 65 2 PRO B N 1
ATOM 2056 C CA . PRO B 1 2 ? -16.297 53.875 14.922 1 65 2 PRO B CA 1
ATOM 2057 C C . PRO B 1 2 ? -14.914 53.281 15.258 1 65 2 PRO B C 1
ATOM 2059 O O . PRO B 1 2 ? -14.289 53.719 16.234 1 65 2 PRO B O 1
ATOM 2062 N N . SER B 1 3 ? -14.578 52.219 14.773 1 81.12 3 SER B N 1
ATOM 2063 C CA . SER B 1 3 ? -13.258 51.594 14.945 1 81.12 3 SER B CA 1
ATOM 2064 C C . SER B 1 3 ? -12.156 52.625 14.656 1 81.12 3 SER B C 1
ATOM 2066 O O . SER B 1 3 ? -12.281 53.438 13.75 1 81.12 3 SER B O 1
ATOM 2068 N N . GLN B 1 4 ? -11.305 52.906 15.711 1 88.5 4 GLN B N 1
ATOM 2069 C CA . GLN B 1 4 ? -10.195 53.844 15.555 1 88.5 4 GLN B CA 1
ATOM 2070 C C . GLN B 1 4 ? -8.891 53.125 15.258 1 88.5 4 GLN B C 1
ATOM 2072 O O . GLN B 1 4 ? -8.781 51.906 15.477 1 88.5 4 GLN B O 1
ATOM 2077 N N . THR B 1 5 ? -8.008 53.844 14.578 1 92.19 5 THR B N 1
ATOM 2078 C CA . THR B 1 5 ? -6.656 53.344 14.328 1 92.19 5 THR B CA 1
ATOM 2079 C C . THR B 1 5 ? -5.668 53.969 15.312 1 92.19 5 THR B C 1
ATOM 2081 O O . THR B 1 5 ? -5.617 55.188 15.461 1 92.19 5 THR B O 1
ATOM 2084 N N . ILE B 1 6 ? -4.996 53.062 16.031 1 94.44 6 ILE B N 1
ATOM 2085 C CA . ILE B 1 6 ? -3.977 53.5 16.984 1 94.44 6 ILE B CA 1
ATOM 2086 C C . ILE B 1 6 ? -2.594 53.094 16.469 1 94.44 6 ILE B C 1
ATOM 2088 O O . ILE B 1 6 ? -2.361 51.938 16.125 1 94.44 6 ILE B O 1
ATOM 2092 N N . VAL B 1 7 ? -1.691 54.062 16.359 1 94.56 7 VAL B N 1
ATOM 2093 C CA . VAL B 1 7 ? -0.348 53.781 15.859 1 94.56 7 VAL B CA 1
ATOM 2094 C C . VAL B 1 7 ? 0.62 53.656 17.031 1 94.56 7 VAL B C 1
ATOM 2096 O O . VAL B 1 7 ? 0.642 54.5 17.922 1 94.56 7 VAL B O 1
ATOM 2099 N N . VAL B 1 8 ? 1.359 52.531 16.969 1 95.06 8 VAL B N 1
ATOM 2100 C CA . VAL B 1 8 ? 2.357 52.281 18 1 95.06 8 VAL B CA 1
ATOM 2101 C C . VAL B 1 8 ? 3.746 52.219 17.375 1 95.06 8 VAL B C 1
ATOM 2103 O O . VAL B 1 8 ? 3.924 51.594 16.328 1 95.06 8 VAL B O 1
ATOM 2106 N N . GLY B 1 9 ? 4.699 52.812 17.969 1 91.88 9 GLY B N 1
ATOM 2107 C CA . GLY B 1 9 ? 6.066 52.781 17.484 1 91.88 9 GLY B CA 1
ATOM 2108 C C . GLY B 1 9 ? 6.949 53.844 18.125 1 91.88 9 GLY B C 1
ATOM 2109 O O . GLY B 1 9 ? 6.5 54.594 19 1 91.88 9 GLY B O 1
ATOM 2110 N N . PRO B 1 10 ? 8.195 53.781 17.719 1 86.38 10 PRO B N 1
ATOM 2111 C CA . PRO B 1 10 ? 9.156 54.719 18.312 1 86.38 10 PRO B CA 1
ATOM 2112 C C . PRO B 1 10 ? 9.055 56.125 17.719 1 86.38 10 PRO B C 1
ATOM 2114 O O . PRO B 1 10 ? 9.625 57.062 18.266 1 86.38 10 PRO B O 1
ATOM 2117 N N . GLN B 1 11 ? 8.273 56.25 16.625 1 85.81 11 GLN B N 1
ATOM 2118 C CA . GLN B 1 11 ? 8.211 57.562 15.953 1 85.81 11 GLN B CA 1
ATOM 2119 C C . GLN B 1 11 ? 7.406 58.562 16.781 1 85.81 11 GLN B C 1
ATOM 2121 O O . GLN B 1 11 ? 6.512 58.156 17.531 1 85.81 11 GLN B O 1
ATOM 2126 N N . ALA B 1 12 ? 7.703 59.75 16.625 1 86.31 12 ALA B N 1
ATOM 2127 C CA . ALA B 1 12 ? 7.141 60.844 17.422 1 86.31 12 ALA B CA 1
ATOM 2128 C C . ALA B 1 12 ? 5.633 60.969 17.203 1 86.31 12 ALA B C 1
ATOM 2130 O O . ALA B 1 12 ? 4.895 61.344 18.109 1 86.31 12 ALA B O 1
ATOM 2131 N N . ASP B 1 13 ? 5.16 60.625 16.031 1 88.62 13 ASP B N 1
ATOM 2132 C CA . ASP B 1 13 ? 3.748 60.812 15.719 1 88.62 13 ASP B CA 1
ATOM 2133 C C . ASP B 1 13 ? 2.941 59.562 16.078 1 88.62 13 ASP B C 1
ATOM 2135 O O . ASP B 1 13 ? 1.736 59.5 15.828 1 88.62 13 ASP B O 1
ATOM 2139 N N . ALA B 1 14 ? 3.641 58.75 16.766 1 91.88 14 ALA B N 1
ATOM 2140 C CA . ALA B 1 14 ? 2.924 57.531 17.203 1 91.88 14 ALA B CA 1
ATOM 2141 C C . ALA B 1 14 ? 2.021 57.844 18.391 1 91.88 14 ALA B C 1
ATOM 2143 O O . ALA B 1 14 ? 2.279 58.781 19.156 1 91.88 14 ALA B O 1
ATOM 2144 N N . HIS B 1 15 ? 0.966 57.156 18.5 1 93.62 15 HIS B N 1
ATOM 2145 C CA . HIS B 1 15 ? 0.035 57.312 19.609 1 93.62 15 HIS B CA 1
ATOM 2146 C C . HIS B 1 15 ? 0.589 56.719 20.906 1 93.62 15 HIS B C 1
ATOM 2148 O O . HIS B 1 15 ? 0.234 57.156 22 1 93.62 15 HIS B O 1
ATOM 2154 N N . ALA B 1 16 ? 1.356 55.688 20.828 1 94.88 16 ALA B N 1
ATOM 2155 C CA . ALA B 1 16 ? 1.987 55 21.938 1 94.88 16 ALA B CA 1
ATOM 2156 C C . ALA B 1 16 ? 3.348 54.438 21.547 1 94.88 16 ALA B C 1
ATOM 2158 O O . ALA B 1 16 ? 3.596 54.156 20.375 1 94.88 16 ALA B O 1
ATOM 2159 N N . THR B 1 17 ? 4.195 54.188 22.578 1 92.94 17 THR B N 1
ATOM 2160 C CA . THR B 1 17 ? 5.531 53.688 22.281 1 92.94 17 THR B CA 1
ATOM 2161 C C . THR B 1 17 ? 5.613 52.188 22.562 1 92.94 17 THR B C 1
ATOM 2163 O O . THR B 1 17 ? 6.551 51.531 22.125 1 92.94 17 THR B O 1
ATOM 2166 N N . THR B 1 18 ? 4.703 51.719 23.344 1 93.88 18 THR B N 1
ATOM 2167 C CA . THR B 1 18 ? 4.633 50.312 23.641 1 93.88 18 THR B CA 1
ATOM 2168 C C . THR B 1 18 ? 3.258 49.75 23.281 1 93.88 18 THR B C 1
ATOM 2170 O O . THR B 1 18 ? 2.287 50.5 23.156 1 93.88 18 THR B O 1
ATOM 2173 N N . LEU B 1 19 ? 3.234 48.438 23.016 1 95.25 19 LEU B N 1
ATOM 2174 C CA . LEU B 1 19 ? 1.959 47.781 22.703 1 95.25 19 LEU B CA 1
ATOM 2175 C C . LEU B 1 19 ? 1.017 47.844 23.906 1 95.25 19 LEU B C 1
ATOM 2177 O O . LEU B 1 19 ? -0.188 48.062 23.734 1 95.25 19 LEU B O 1
ATOM 2181 N N . ALA B 1 20 ? 1.545 47.719 25.109 1 93.56 20 ALA B N 1
ATOM 2182 C CA . ALA B 1 20 ? 0.744 47.812 26.328 1 93.56 20 ALA B CA 1
ATOM 2183 C C . ALA B 1 20 ? 0.055 49.156 26.422 1 93.56 20 ALA B C 1
ATOM 2185 O O . ALA B 1 20 ? -1.138 49.219 26.734 1 93.56 20 ALA B O 1
ATOM 2186 N N . ALA B 1 21 ? 0.807 50.156 26.156 1 94.12 21 ALA B N 1
ATOM 2187 C CA . ALA B 1 21 ? 0.263 51.531 26.203 1 94.12 21 ALA B CA 1
ATOM 2188 C C . ALA B 1 21 ? -0.805 51.719 25.141 1 94.12 21 ALA B C 1
ATOM 2190 O O . ALA B 1 21 ? -1.811 52.406 25.375 1 94.12 21 ALA B O 1
ATOM 2191 N N . ALA B 1 22 ? -0.516 51.219 24 1 95 22 ALA B N 1
ATOM 2192 C CA . ALA B 1 22 ? -1.496 51.312 22.922 1 95 22 ALA B CA 1
ATOM 2193 C C . ALA B 1 22 ? -2.797 50.625 23.297 1 95 22 ALA B C 1
ATOM 2195 O O . ALA B 1 22 ? -3.887 51.125 23.031 1 95 22 ALA B O 1
ATOM 2196 N N . LEU B 1 23 ? -2.695 49.469 23.922 1 94.81 23 LEU B N 1
ATOM 2197 C CA . LEU B 1 23 ? -3.859 48.656 24.281 1 94.81 23 LEU B CA 1
ATOM 2198 C C . LEU B 1 23 ? -4.707 49.375 25.328 1 94.81 23 LEU B C 1
ATOM 2200 O O . LEU B 1 23 ? -5.93 49.188 25.359 1 94.81 23 LEU B O 1
ATOM 2204 N N . GLU B 1 24 ? -4.098 50.188 26.156 1 93.12 24 GLU B N 1
ATOM 2205 C CA . GLU B 1 24 ? -4.824 50.969 27.172 1 93.12 24 GLU B CA 1
ATOM 2206 C C . GLU B 1 24 ? -5.723 52 26.516 1 93.12 24 GLU B C 1
ATOM 2208 O O . GLU B 1 24 ? -6.723 52.438 27.094 1 93.12 24 GLU B O 1
ATOM 2213 N N . GLN B 1 25 ? -5.332 52.375 25.328 1 91.81 25 GLN B N 1
ATOM 2214 C CA . GLN B 1 25 ? -6.062 53.406 24.625 1 91.81 25 GLN B CA 1
ATOM 2215 C C . GLN B 1 25 ? -7.035 52.812 23.609 1 91.81 25 GLN B C 1
ATOM 2217 O O . GLN B 1 25 ? -7.789 53.531 22.969 1 91.81 25 GLN B O 1
ATOM 2222 N N . THR B 1 26 ? -7.012 51.531 23.547 1 92.31 26 THR B N 1
ATOM 2223 C CA . THR B 1 26 ? -7.75 50.844 22.5 1 92.31 26 THR B CA 1
ATOM 2224 C C . THR B 1 26 ? -9.141 50.438 22.984 1 92.31 26 THR B C 1
ATOM 2226 O O . THR B 1 26 ? -9.297 50 24.109 1 92.31 26 THR B O 1
ATOM 2229 N N . THR B 1 27 ? -10.148 50.594 22.203 1 92.81 27 THR B N 1
ATOM 2230 C CA . THR B 1 27 ? -11.492 50.062 22.406 1 92.81 27 THR B CA 1
ATOM 2231 C C . THR B 1 27 ? -11.727 48.812 21.547 1 92.81 27 THR B C 1
ATOM 2233 O O . THR B 1 27 ? -11.078 48.656 20.516 1 92.81 27 THR B O 1
ATOM 2236 N N . PRO B 1 28 ? -12.594 47.969 22.031 1 93.88 28 PRO B N 1
ATOM 2237 C CA . PRO B 1 28 ? -12.852 46.75 21.25 1 93.88 28 PRO B CA 1
ATOM 2238 C C . PRO B 1 28 ? -13.227 47.062 19.797 1 93.88 28 PRO B C 1
ATOM 2240 O O . PRO B 1 28 ? -14.055 47.938 19.547 1 93.88 28 PRO B O 1
ATOM 2243 N N . GLY B 1 29 ? -12.594 46.375 18.875 1 93.94 29 GLY B N 1
ATOM 2244 C CA . GLY B 1 29 ? -12.875 46.594 17.469 1 93.94 29 GLY B CA 1
ATOM 2245 C C . GLY B 1 29 ? -11.852 47.469 16.781 1 93.94 29 GLY B C 1
ATOM 2246 O O . GLY B 1 29 ? -11.789 47.5 15.547 1 93.94 29 GLY B O 1
ATOM 2247 N N . ASP B 1 30 ? -11.008 48.188 17.531 1 95.06 30 ASP B N 1
ATOM 2248 C CA . ASP B 1 30 ? -10.008 49.125 16.984 1 95.06 30 ASP B CA 1
ATOM 2249 C C . ASP B 1 30 ? -8.883 48.344 16.297 1 95.06 30 ASP B C 1
ATOM 2251 O O . ASP B 1 30 ? -8.773 47.125 16.453 1 95.06 30 ASP B O 1
ATOM 2255 N N . THR B 1 31 ? -8.172 49.062 15.5 1 96.25 31 THR B N 1
ATOM 2256 C CA . THR B 1 31 ? -6.957 48.562 14.875 1 96.25 31 THR B CA 1
ATOM 2257 C C . THR B 1 31 ? -5.719 49.25 15.438 1 96.25 31 THR B C 1
ATOM 2259 O O . THR B 1 31 ? -5.68 50.469 15.539 1 96.25 31 THR B O 1
ATOM 2262 N N . ILE B 1 32 ? -4.793 48.438 15.828 1 96.25 32 ILE B N 1
ATOM 2263 C CA . ILE B 1 32 ? -3.486 48.938 16.234 1 96.25 32 ILE B CA 1
ATOM 2264 C C . ILE B 1 32 ? -2.469 48.688 15.125 1 96.25 32 ILE B C 1
ATOM 2266 O O . ILE B 1 32 ? -2.225 47.562 14.727 1 96.25 32 ILE B O 1
ATOM 2270 N N . VAL B 1 33 ? -1.97 49.719 14.602 1 95.81 33 VAL B N 1
ATOM 2271 C CA . VAL B 1 33 ? -0.92 49.625 13.594 1 95.81 33 VAL B CA 1
ATOM 2272 C C . VAL B 1 33 ? 0.45 49.688 14.266 1 95.81 33 VAL B C 1
ATOM 2274 O O . VAL B 1 33 ? 0.792 50.688 14.914 1 95.81 33 VAL B O 1
ATOM 2277 N N . VAL B 1 34 ? 1.205 48.625 14.078 1 95.75 34 VAL B N 1
ATOM 2278 C CA . VAL B 1 34 ? 2.5 48.5 14.734 1 95.75 34 VAL B CA 1
ATOM 2279 C C . VAL B 1 34 ? 3.615 48.875 13.773 1 95.75 34 VAL B C 1
ATOM 2281 O O . VAL B 1 34 ? 3.826 48.219 12.75 1 95.75 34 VAL B O 1
ATOM 2284 N N . SER B 1 35 ? 4.297 49.938 14.102 1 92.5 35 SER B N 1
ATOM 2285 C CA . SER B 1 35 ? 5.406 50.375 13.273 1 92.5 35 SER B CA 1
ATOM 2286 C C . SER B 1 35 ? 6.605 49.469 13.383 1 92.5 35 SER B C 1
ATOM 2288 O O . SER B 1 35 ? 6.684 48.656 14.312 1 92.5 35 SER B O 1
ATOM 2290 N N . ALA B 1 36 ? 7.484 49.562 12.367 1 91.88 36 ALA B N 1
ATOM 2291 C CA . ALA B 1 36 ? 8.719 48.812 12.43 1 91.88 36 ALA B CA 1
ATOM 2292 C C . ALA B 1 36 ? 9.461 49.062 13.734 1 91.88 36 ALA B C 1
ATOM 2294 O O . ALA B 1 36 ? 9.523 50.188 14.211 1 91.88 36 ALA B O 1
ATOM 2295 N N . GLY B 1 37 ? 9.922 47.969 14.273 1 90.62 37 GLY B N 1
ATOM 2296 C CA . GLY B 1 37 ? 10.609 48.031 15.555 1 90.62 37 GLY B CA 1
ATOM 2297 C C . GLY B 1 37 ? 10.492 46.781 16.375 1 90.62 37 GLY B C 1
ATOM 2298 O O . GLY B 1 37 ? 9.906 45.781 15.922 1 90.62 37 GLY B O 1
ATOM 2299 N N . VAL B 1 38 ? 11.188 46.812 17.484 1 93.81 38 VAL B N 1
ATOM 2300 C CA . VAL B 1 38 ? 11.188 45.656 18.375 1 93.81 38 VAL B CA 1
ATOM 2301 C C . VAL B 1 38 ? 10.438 46 19.672 1 93.81 38 VAL B C 1
ATOM 2303 O O . VAL B 1 38 ? 10.727 47.031 20.297 1 93.81 38 VAL B O 1
ATOM 2306 N N . PHE B 1 39 ? 9.477 45.219 19.953 1 95.56 39 PHE B N 1
ATOM 2307 C CA . PHE B 1 39 ? 8.68 45.375 21.156 1 95.56 39 PHE B CA 1
ATOM 2308 C C . PHE B 1 39 ? 8.859 44.188 22.078 1 95.56 39 PHE B C 1
ATOM 2310 O O . PHE B 1 39 ? 8.289 43.125 21.844 1 95.56 39 PHE B O 1
ATOM 2317 N N . GLU B 1 40 ? 9.648 44.344 23.125 1 95.75 40 GLU B N 1
ATOM 2318 C CA . GLU B 1 40 ? 9.922 43.281 24.078 1 95.75 40 GLU B CA 1
ATOM 2319 C C . GLU B 1 40 ? 8.922 43.281 25.219 1 95.75 40 GLU B C 1
ATOM 2321 O O . GLU B 1 40 ? 9.18 43.875 26.281 1 95.75 40 GLU B O 1
ATOM 2326 N N . GLU B 1 41 ? 7.848 42.562 24.953 1 93.38 41 GLU B N 1
ATOM 2327 C CA . GLU B 1 41 ? 6.785 42.531 25.953 1 93.38 41 GLU B CA 1
ATOM 2328 C C . GLU B 1 41 ? 5.867 41.344 25.75 1 93.38 41 GLU B C 1
ATOM 2330 O O . GLU B 1 41 ? 5.766 40.812 24.641 1 93.38 41 GLU B O 1
ATOM 2335 N N . THR B 1 42 ? 5.348 40.906 26.906 1 94.62 42 THR B N 1
ATOM 2336 C CA . THR B 1 42 ? 4.203 40 26.812 1 94.62 42 THR B CA 1
ATOM 2337 C C . THR B 1 42 ? 2.932 40.781 26.469 1 94.62 42 THR B C 1
ATOM 2339 O O . THR B 1 42 ? 2.582 41.75 27.172 1 94.62 42 THR B O 1
ATOM 2342 N N . VAL B 1 43 ? 2.33 40.406 25.422 1 96.62 43 VAL B N 1
ATOM 2343 C CA . VAL B 1 43 ? 1.158 41.125 24.938 1 96.62 43 VAL B CA 1
ATOM 2344 C C . VAL B 1 43 ? -0.11 40.375 25.297 1 96.62 43 VAL B C 1
ATOM 2346 O O . VAL B 1 43 ? -0.256 39.188 24.953 1 96.62 43 VAL B O 1
ATOM 2349 N N . HIS B 1 44 ? -0.957 41 26.047 1 97.25 44 HIS B N 1
ATOM 2350 C CA . HIS B 1 44 ? -2.244 40.438 26.406 1 97.25 44 HIS B CA 1
ATOM 2351 C C . HIS B 1 44 ? -3.373 41.031 25.578 1 97.25 44 HIS B C 1
ATOM 2353 O O . HIS B 1 44 ? -3.68 42.219 25.734 1 97.25 44 HIS B O 1
ATOM 2359 N N . LEU B 1 45 ? -3.908 40.25 24.75 1 97.88 45 LEU B N 1
ATOM 2360 C CA . LEU B 1 45 ? -5.027 40.688 23.922 1 97.88 45 LEU B CA 1
ATOM 2361 C C . LEU B 1 45 ? -6.352 40.188 24.484 1 97.88 45 LEU B C 1
ATOM 2363 O O . LEU B 1 45 ? -6.824 39.125 24.109 1 97.88 45 LEU B O 1
ATOM 2367 N N . LEU B 1 46 ? -6.996 41 25.312 1 96.75 46 LEU B N 1
ATOM 2368 C CA . LEU B 1 46 ? -8.117 40.594 26.141 1 96.75 46 LEU B CA 1
ATOM 2369 C C . LEU B 1 46 ? -9.445 41 25.516 1 96.75 46 LEU B C 1
ATOM 2371 O O . LEU B 1 46 ? -10.508 40.656 26.047 1 96.75 46 LEU B O 1
ATOM 2375 N N . PHE B 1 47 ? -9.461 41.75 24.5 1 95.94 47 PHE B N 1
ATOM 2376 C CA . PHE B 1 47 ? -10.648 42.156 23.766 1 95.94 47 PHE B CA 1
ATOM 2377 C C . PHE B 1 47 ? -10.406 42.094 22.266 1 95.94 47 PHE B C 1
ATOM 2379 O O . PHE B 1 47 ? -9.281 41.844 21.812 1 95.94 47 PHE B O 1
ATOM 2386 N N . ASN B 1 48 ? -11.523 42.188 21.484 1 97.5 48 ASN B N 1
ATOM 2387 C CA . ASN B 1 48 ? -11.438 42.156 20.031 1 97.5 48 ASN B CA 1
ATOM 2388 C C . ASN B 1 48 ? -10.578 43.281 19.469 1 97.5 48 ASN B C 1
ATOM 2390 O O . ASN B 1 48 ? -10.859 44.438 19.703 1 97.5 48 ASN B O 1
ATOM 2394 N N . VAL B 1 49 ? -9.523 42.938 18.812 1 97.06 49 VAL B N 1
ATOM 2395 C CA . VAL B 1 49 ? -8.617 43.938 18.297 1 97.06 49 VAL B CA 1
ATOM 2396 C C . VAL B 1 49 ? -7.82 43.375 17.125 1 97.06 49 VAL B C 1
ATOM 2398 O O . VAL B 1 49 ? -7.645 42.156 17.016 1 97.06 49 VAL B O 1
ATOM 2401 N N . THR B 1 50 ? -7.457 44.188 16.234 1 97.5 50 THR B N 1
ATOM 2402 C CA . THR B 1 50 ? -6.539 43.844 15.164 1 97.5 50 THR B CA 1
ATOM 2403 C C . THR B 1 50 ? -5.176 44.5 15.383 1 97.5 50 THR B C 1
ATOM 2405 O O . THR B 1 50 ? -5.086 45.688 15.648 1 97.5 50 THR B O 1
ATOM 2408 N N . LEU B 1 51 ? -4.164 43.75 15.383 1 97.12 51 LEU B N 1
ATOM 2409 C CA . LEU B 1 51 ? -2.787 44.25 15.344 1 97.12 51 LEU B CA 1
ATOM 2410 C C . LEU B 1 51 ? -2.188 44.031 13.953 1 97.12 51 LEU B C 1
ATOM 2412 O O . LEU B 1 51 ? -2.045 42.906 13.484 1 97.12 51 LEU B O 1
ATOM 2416 N N . ALA B 1 52 ? -1.877 45.094 13.305 1 96.62 52 ALA B N 1
ATOM 2417 C CA . ALA B 1 52 ? -1.348 45 11.945 1 96.62 52 ALA B CA 1
ATOM 2418 C C . ALA B 1 52 ? -0.009 45.719 11.836 1 96.62 52 ALA B C 1
ATOM 2420 O O . ALA B 1 52 ? 0.156 46.812 12.383 1 96.62 52 ALA B O 1
ATOM 2421 N N . ALA B 1 53 ? 0.97 45.094 11.188 1 95.62 53 ALA B N 1
ATOM 2422 C CA . ALA B 1 53 ? 2.24 45.75 10.922 1 95.62 53 ALA B CA 1
ATOM 2423 C C . ALA B 1 53 ? 2.055 46.906 9.953 1 95.62 53 ALA B C 1
ATOM 2425 O O . ALA B 1 53 ? 1.284 46.812 8.992 1 95.62 53 ALA B O 1
ATOM 2426 N N . ALA B 1 54 ? 2.713 47.969 10.203 1 91.25 54 ALA B N 1
ATOM 2427 C CA . ALA B 1 54 ? 2.723 49.094 9.258 1 91.25 54 ALA B CA 1
ATOM 2428 C C . ALA B 1 54 ? 3.369 48.688 7.938 1 91.25 54 ALA B C 1
ATOM 2430 O O . ALA B 1 54 ? 4.344 47.938 7.918 1 91.25 54 ALA B O 1
ATOM 2431 N N . PRO B 1 55 ? 2.699 49.094 6.836 1 80.44 55 PRO B N 1
ATOM 2432 C CA . PRO B 1 55 ? 3.289 48.781 5.535 1 80.44 55 PRO B CA 1
ATOM 2433 C C . PRO B 1 55 ? 4.73 49.281 5.406 1 80.44 55 PRO B C 1
ATOM 2435 O O . PRO B 1 55 ? 5.086 50.312 5.965 1 80.44 55 PRO B O 1
ATOM 2438 N N . VAL B 1 56 ? 5.605 48.406 5.023 1 68.06 56 VAL B N 1
ATOM 2439 C CA . VAL B 1 56 ? 6.984 48.812 4.773 1 68.06 56 VAL B CA 1
ATOM 2440 C C . VAL B 1 56 ? 7.066 49.594 3.463 1 68.06 56 VAL B C 1
ATOM 2442 O O . VAL B 1 56 ? 6.516 49.156 2.443 1 68.06 56 VAL B O 1
ATOM 2445 N N . PRO B 1 57 ? 7.449 50.875 3.475 1 59.03 57 PRO B N 1
ATOM 2446 C CA . PRO B 1 57 ? 7.59 51.625 2.219 1 59.03 57 PRO B CA 1
ATOM 2447 C C . PRO B 1 57 ? 8.414 50.875 1.177 1 59.03 57 PRO B C 1
ATOM 2449 O O . PRO B 1 57 ? 9.328 50.125 1.531 1 59.03 57 PRO B O 1
ATOM 2452 N N . GLU B 1 58 ? 7.852 50.625 -0.042 1 55 58 GLU B N 1
ATOM 2453 C CA . GLU B 1 58 ? 8.469 49.938 -1.179 1 55 58 GLU B CA 1
ATOM 2454 C C . GLU B 1 58 ? 9.938 50.312 -1.314 1 55 58 GLU B C 1
ATOM 2456 O O . GLU B 1 58 ? 10.766 49.5 -1.733 1 55 58 GLU B O 1
ATOM 2461 N N . ASN B 1 59 ? 10.211 51.688 -1.337 1 51.22 59 ASN B N 1
ATOM 2462 C CA . ASN B 1 59 ? 11.531 52.188 -1.712 1 51.22 59 ASN B CA 1
ATOM 2463 C C . ASN B 1 59 ? 12.586 51.812 -0.67 1 51.22 59 ASN B C 1
ATOM 2465 O O . ASN B 1 59 ? 13.703 52.344 -0.703 1 51.22 59 ASN B O 1
ATOM 2469 N N . SER B 1 60 ? 12.211 51.344 0.373 1 51.62 60 SER B N 1
ATOM 2470 C CA . SER B 1 60 ? 13.273 51.125 1.345 1 51.62 60 SER B CA 1
ATOM 2471 C C . SER B 1 60 ? 14.172 49.969 0.926 1 51.62 60 SER B C 1
ATOM 2473 O O . SER B 1 60 ? 13.688 48.875 0.594 1 51.62 60 SER B O 1
ATOM 2475 N N . GLU B 1 61 ? 15.242 50.25 0.197 1 46.25 61 GLU B N 1
ATOM 2476 C CA . GLU B 1 61 ? 16.297 49.344 -0.224 1 46.25 61 GLU B CA 1
ATOM 2477 C C . GLU B 1 61 ? 16.547 48.25 0.822 1 46.25 61 GLU B C 1
ATOM 2479 O O . GLU B 1 61 ? 17.234 47.281 0.555 1 46.25 61 GLU B O 1
ATOM 2484 N N . ASP B 1 62 ? 16.641 48.688 2.129 1 48.5 62 ASP B N 1
ATOM 2485 C CA . ASP B 1 62 ? 17.062 47.75 3.164 1 48.5 62 ASP B CA 1
ATOM 2486 C C . ASP B 1 62 ? 16.016 46.656 3.35 1 48.5 62 ASP B C 1
ATOM 2488 O O . ASP B 1 62 ? 14.93 46.906 3.865 1 48.5 62 ASP B O 1
ATOM 2492 N N . THR B 1 63 ? 16.016 45.75 2.322 1 45.03 63 THR B N 1
ATOM 2493 C CA . THR B 1 63 ? 15.289 44.5 2.258 1 45.03 63 THR B CA 1
ATOM 2494 C C . THR B 1 63 ? 15.133 43.875 3.648 1 45.03 63 THR B C 1
ATOM 2496 O O . THR B 1 63 ? 14.508 42.812 3.807 1 45.03 63 THR B O 1
ATOM 2499 N N . ARG B 1 64 ? 16.281 44.062 4.336 1 48.94 64 ARG B N 1
ATOM 2500 C CA . ARG B 1 64 ? 16.125 43.562 5.691 1 48.94 64 ARG B CA 1
ATOM 2501 C C . ARG B 1 64 ? 15.016 44.312 6.426 1 48.94 64 ARG B C 1
ATOM 2503 O O . ARG B 1 64 ? 15.266 45.344 7.039 1 48.94 64 ARG B O 1
ATOM 2510 N N . SER B 1 65 ? 13.984 44.656 5.711 1 49.34 65 SER B N 1
ATOM 2511 C CA . SER B 1 65 ? 12.758 45.375 6.023 1 49.34 65 SER B CA 1
ATOM 2512 C C . SER B 1 65 ? 12.406 45.25 7.5 1 49.34 65 SER B C 1
ATOM 2514 O O . SER B 1 65 ? 12.312 44.125 8.031 1 49.34 65 SER B O 1
ATOM 2516 N N . VAL B 1 66 ? 12.805 46.156 8.258 1 60.44 66 VAL B N 1
ATOM 2517 C CA . VAL B 1 66 ? 12.492 46.312 9.68 1 60.44 66 VAL B CA 1
ATOM 2518 C C . VAL B 1 66 ? 11.023 46 9.922 1 60.44 66 VAL B C 1
ATOM 2520 O O . VAL B 1 66 ? 10.133 46.625 9.352 1 60.44 66 VAL B O 1
ATOM 2523 N N . ARG B 1 67 ? 10.719 44.719 10.391 1 83.56 67 ARG B N 1
ATOM 2524 C CA . ARG B 1 67 ? 9.398 44.188 10.695 1 83.56 67 ARG B CA 1
ATOM 2525 C C . ARG B 1 67 ? 8.953 44.562 12.102 1 83.56 67 ARG B C 1
ATOM 2527 O O . ARG B 1 67 ? 9.758 45.062 12.898 1 83.56 67 ARG B O 1
ATOM 2534 N N . ALA B 1 68 ? 7.688 44.781 12.234 1 92.38 68 ALA B N 1
ATOM 2535 C CA . ALA B 1 68 ? 7.113 44.844 13.578 1 92.38 68 ALA B CA 1
ATOM 2536 C C . ALA B 1 68 ? 7.301 43.531 14.32 1 92.38 68 ALA B C 1
ATOM 2538 O O . ALA B 1 68 ? 6.652 42.531 14 1 92.38 68 ALA B O 1
ATOM 2539 N N . THR B 1 69 ? 8.336 43.562 15.281 1 95.69 69 THR B N 1
ATOM 2540 C CA . THR B 1 69 ? 8.719 42.344 15.977 1 95.69 69 THR B CA 1
ATOM 2541 C C . THR B 1 69 ? 8.289 42.406 17.438 1 95.69 69 THR B C 1
ATOM 2543 O O . THR B 1 69 ? 8.617 43.344 18.156 1 95.69 69 THR B O 1
ATOM 2546 N N . ILE B 1 70 ? 7.523 41.438 17.797 1 97 70 ILE B N 1
ATOM 2547 C CA . ILE B 1 70 ? 7.195 41.25 19.219 1 97 70 ILE B CA 1
ATOM 2548 C C . ILE B 1 70 ? 8.07 40.125 19.797 1 97 70 ILE B C 1
ATOM 2550 O O . ILE B 1 70 ? 8.125 39.031 19.266 1 97 70 ILE B O 1
ATOM 2554 N N . ILE B 1 71 ? 8.844 40.469 20.812 1 97.38 71 ILE B N 1
ATOM 2555 C CA . ILE B 1 71 ? 9.609 39.438 21.531 1 97.38 71 ILE B CA 1
ATOM 2556 C C . ILE B 1 71 ? 8.891 39.094 22.844 1 97.38 71 ILE B C 1
ATOM 2558 O O . ILE B 1 71 ? 8.828 39.906 23.766 1 97.38 71 ILE B O 1
ATOM 2562 N N . GLY B 1 72 ? 8.328 37.906 22.906 1 96.56 72 GLY B N 1
ATOM 2563 C CA . GLY B 1 72 ? 7.527 37.469 24.031 1 96.56 72 GLY B CA 1
ATOM 2564 C C . GLY B 1 72 ? 6.293 36.688 23.609 1 96.56 72 GLY B C 1
ATOM 2565 O O . GLY B 1 72 ? 6.121 36.375 22.422 1 96.56 72 GLY B O 1
ATOM 2566 N N . THR B 1 73 ? 5.5 36.375 24.609 1 97.56 73 THR B N 1
ATOM 2567 C CA . THR B 1 73 ? 4.273 35.625 24.344 1 97.56 73 THR B CA 1
ATOM 2568 C C . THR B 1 73 ? 3.131 36.594 24 1 97.56 73 THR B C 1
ATOM 2570 O O . THR B 1 73 ? 2.973 37.625 24.625 1 97.56 73 THR B O 1
ATOM 2573 N N . VAL B 1 74 ? 2.443 36.281 22.969 1 98.44 74 VAL B N 1
ATOM 2574 C CA . VAL B 1 74 ? 1.187 36.969 22.656 1 98.44 74 VAL B CA 1
ATOM 2575 C C . VAL B 1 74 ? 0.012 36.125 23.156 1 98.44 74 VAL B C 1
ATOM 2577 O O . VAL B 1 74 ? -0.265 35.062 22.609 1 98.44 74 VAL B O 1
ATOM 2580 N N . VAL B 1 75 ? -0.599 36.562 24.188 1 98.75 75 VAL B N 1
ATOM 2581 C CA . VAL B 1 75 ? -1.718 35.844 24.781 1 98.75 75 VAL B CA 1
ATOM 2582 C C . VAL B 1 75 ? -3.035 36.375 24.219 1 98.75 75 VAL B C 1
ATOM 2584 O O . VAL B 1 75 ? -3.34 37.562 24.328 1 98.75 75 VAL B O 1
ATOM 2587 N N . VAL B 1 76 ? -3.795 35.469 23.609 1 98.81 76 VAL B N 1
ATOM 2588 C CA . VAL B 1 76 ? -5.051 35.875 22.969 1 98.81 76 VAL B CA 1
ATOM 2589 C C . VAL B 1 76 ? -6.227 35.344 23.797 1 98.81 76 VAL B C 1
ATOM 2591 O O . VAL B 1 76 ? -6.328 34.125 24.062 1 98.81 76 VAL B O 1
ATOM 2594 N N . CYS B 1 77 ? -7.176 36.188 24.219 1 98.56 77 CYS B N 1
ATOM 2595 C CA . CYS B 1 77 ? -8.328 35.812 25.016 1 98.56 77 CYS B CA 1
ATOM 2596 C C . CYS B 1 77 ? -9.617 36.344 24.422 1 98.56 77 CYS B C 1
ATOM 2598 O O . CYS B 1 77 ? -10.633 36.469 25.109 1 98.56 77 CYS B O 1
ATOM 2600 N N . ALA B 1 78 ? -9.602 36.75 23.172 1 98.25 78 ALA B N 1
ATOM 2601 C CA . ALA B 1 78 ? -10.734 37.281 22.422 1 98.25 78 ALA B CA 1
ATOM 2602 C C . ALA B 1 78 ? -10.57 37.031 20.922 1 98.25 78 ALA B C 1
ATOM 2604 O O . ALA B 1 78 ? -9.766 36.188 20.516 1 98.25 78 ALA B O 1
ATOM 2605 N N . ASN B 1 79 ? -11.469 37.656 20.094 1 98.5 79 ASN B N 1
ATOM 2606 C CA . ASN B 1 79 ? -11.266 37.625 18.656 1 98.5 79 ASN B CA 1
ATOM 2607 C C . ASN B 1 79 ? -10.203 38.625 18.203 1 98.5 79 ASN B C 1
ATOM 2609 O O . ASN B 1 79 ? -10.398 39.812 18.312 1 98.5 79 ASN B O 1
ATOM 2613 N N . VAL B 1 80 ? -9.117 38.094 17.75 1 98.44 80 VAL B N 1
ATOM 2614 C CA . VAL B 1 80 ? -7.945 38.938 17.484 1 98.44 80 VAL B CA 1
ATOM 2615 C C . VAL B 1 80 ? -7.367 38.594 16.109 1 98.44 80 VAL B C 1
ATOM 2617 O O . VAL B 1 80 ? -7.328 37.406 15.719 1 98.44 80 VAL B O 1
ATOM 2620 N N . THR B 1 81 ? -6.996 39.562 15.391 1 98.62 81 THR B N 1
ATOM 2621 C CA . THR B 1 81 ? -6.262 39.375 14.148 1 98.62 81 THR B CA 1
ATOM 2622 C C . THR B 1 81 ? -4.844 39.938 14.258 1 98.62 81 THR B C 1
ATOM 2624 O O . THR B 1 81 ? -4.652 41.062 14.68 1 98.62 81 THR B O 1
ATOM 2627 N N . LEU B 1 82 ? -3.893 39.156 14.016 1 98.5 82 LEU B N 1
ATOM 2628 C CA . LEU B 1 82 ? -2.504 39.562 13.82 1 98.5 82 LEU B CA 1
ATOM 2629 C C . LEU B 1 82 ? -2.133 39.531 12.344 1 98.5 82 LEU B C 1
ATOM 2631 O O . LEU B 1 82 ? -2.293 38.5 11.672 1 98.5 82 LEU B O 1
ATOM 2635 N N . ASP B 1 83 ? -1.69 40.625 11.844 1 97.88 83 ASP B N 1
ATOM 2636 C CA . ASP B 1 83 ? -1.426 40.719 10.414 1 97.88 83 ASP B CA 1
ATOM 2637 C C . ASP B 1 83 ? -0.027 41.281 10.148 1 97.88 83 ASP B C 1
ATOM 2639 O O . ASP B 1 83 ? 0.24 42.438 10.406 1 97.88 83 ASP B O 1
ATOM 2643 N N . GLY B 1 84 ? 0.846 40.375 9.625 1 96.69 84 GLY B N 1
ATOM 2644 C CA . GLY B 1 84 ? 2.143 40.844 9.148 1 96.69 84 GLY B CA 1
ATOM 2645 C C . GLY B 1 84 ? 3.16 41 10.25 1 96.69 84 GLY B C 1
ATOM 2646 O O . GLY B 1 84 ? 4.129 41.75 10.094 1 96.69 84 GLY B O 1
ATOM 2647 N N . LEU B 1 85 ? 3.006 40.406 11.344 1 96.88 85 LEU B N 1
ATOM 2648 C CA . LEU B 1 85 ? 3.871 40.625 12.5 1 96.88 85 LEU B CA 1
ATOM 2649 C C . LEU B 1 85 ? 4.898 39.5 12.617 1 96.88 85 LEU B C 1
ATOM 2651 O O . LEU B 1 85 ? 4.637 38.344 12.211 1 96.88 85 LEU B O 1
ATOM 2655 N N . GLU B 1 86 ? 6.012 39.844 13.109 1 97.31 86 GLU B N 1
ATOM 2656 C CA . GLU B 1 86 ? 6.965 38.844 13.594 1 97.31 86 GLU B CA 1
ATOM 2657 C C . GLU B 1 86 ? 6.836 38.656 15.102 1 97.31 86 GLU B C 1
ATOM 2659 O O . GLU B 1 86 ? 6.863 39.594 15.867 1 97.31 86 GLU B O 1
ATOM 2664 N N . VAL B 1 87 ? 6.629 37.438 15.469 1 98 87 VAL B N 1
ATOM 2665 C CA . VAL B 1 87 ? 6.562 37.094 16.875 1 98 87 VAL B CA 1
ATOM 2666 C C . VAL B 1 87 ? 7.719 36.156 17.234 1 98 87 VAL B C 1
ATOM 2668 O O . VAL B 1 87 ? 7.727 35 16.844 1 98 87 VAL B O 1
ATOM 2671 N N . ARG B 1 88 ? 8.703 36.688 17.891 1 97.62 88 ARG B N 1
ATOM 2672 C CA . ARG B 1 88 ? 9.75 35.875 18.5 1 97.62 88 ARG B CA 1
ATOM 2673 C C . ARG B 1 88 ? 9.32 35.344 19.859 1 97.62 88 ARG B C 1
ATOM 2675 O O . ARG B 1 88 ? 9.68 35.938 20.891 1 97.62 88 ARG B O 1
ATOM 2682 N N . GLY B 1 89 ? 8.672 34.312 19.938 1 97.81 89 GLY B N 1
ATOM 2683 C CA . GLY B 1 89 ? 7.953 33.719 21.047 1 97.81 89 GLY B CA 1
ATOM 2684 C C . GLY B 1 89 ? 6.828 32.812 20.609 1 97.81 89 GLY B C 1
ATOM 2685 O O . GLY B 1 89 ? 6.969 32.062 19.641 1 97.81 89 GLY B O 1
ATOM 2686 N N . MET B 1 90 ? 5.773 32.875 21.438 1 98.25 90 MET B N 1
ATOM 2687 C CA . MET B 1 90 ? 4.633 32 21.188 1 98.25 90 MET B CA 1
ATOM 2688 C C . MET B 1 90 ? 3.342 32.812 21.078 1 98.25 90 MET B C 1
ATOM 2690 O O . MET B 1 90 ? 3.188 33.844 21.75 1 98.25 90 MET B O 1
ATOM 2694 N N . VAL B 1 91 ? 2.479 32.406 20.234 1 98.81 91 VAL B N 1
ATOM 2695 C CA . VAL B 1 91 ? 1.101 32.875 20.25 1 98.81 91 VAL B CA 1
ATOM 2696 C C . VAL B 1 91 ? 0.22 31.891 21 1 98.81 91 VAL B C 1
ATOM 2698 O O . VAL B 1 91 ? 0.007 30.766 20.547 1 98.81 91 VAL B O 1
ATOM 2701 N N . ASP B 1 92 ? -0.236 32.281 22.109 1 98.81 92 ASP B N 1
ATOM 2702 C CA . ASP B 1 92 ? -1.009 31.438 23.016 1 98.81 92 ASP B CA 1
ATOM 2703 C C . ASP B 1 92 ? -2.492 31.797 22.969 1 98.81 92 ASP B C 1
ATOM 2705 O O . ASP B 1 92 ? -2.928 32.75 23.594 1 98.81 92 ASP B O 1
ATOM 2709 N N . VAL B 1 93 ? -3.268 31 22.25 1 98.94 93 VAL B N 1
ATOM 2710 C CA . VAL B 1 93 ? -4.684 31.281 22.031 1 98.94 93 VAL B CA 1
ATOM 2711 C C . VAL B 1 93 ? -5.516 30.609 23.141 1 98.94 93 VAL B C 1
ATOM 2713 O O . VAL B 1 93 ? -5.805 29.422 23.062 1 98.94 93 VAL B O 1
ATOM 2716 N N . ARG B 1 94 ? -5.98 31.391 24.016 1 98.88 94 ARG B N 1
ATOM 2717 C CA . ARG B 1 94 ? -6.629 30.844 25.203 1 98.88 94 ARG B CA 1
ATOM 2718 C C . ARG B 1 94 ? -8.148 30.875 25.062 1 98.88 94 ARG B C 1
ATOM 2720 O O . ARG B 1 94 ? -8.844 30 25.562 1 98.88 94 ARG B O 1
ATOM 2727 N N . LYS B 1 95 ? -8.633 31.906 24.5 1 98.62 95 LYS B N 1
ATOM 2728 C C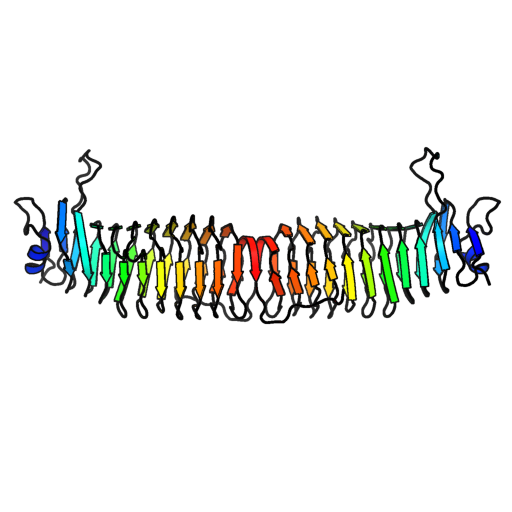A . LYS B 1 95 ? -10.062 32.062 24.234 1 98.62 95 LYS B CA 1
ATOM 2729 C C . LYS B 1 95 ? -10.305 32.812 22.922 1 98.62 95 LYS B C 1
ATOM 2731 O O . LYS B 1 95 ? -9.453 33.594 22.469 1 98.62 95 LYS B O 1
ATOM 2736 N N . GLY B 1 96 ? -11.516 32.531 22.328 1 98.62 96 GLY B N 1
ATOM 2737 C CA . GLY B 1 96 ? -11.914 33.281 21.141 1 98.62 96 GLY B CA 1
ATOM 2738 C C . GLY B 1 96 ? -11.273 32.75 19.875 1 98.62 96 GLY B C 1
ATOM 2739 O O . GLY B 1 96 ? -11.023 31.531 19.75 1 98.62 96 GLY B O 1
ATOM 2740 N N . HIS B 1 97 ? -11.18 33.625 18.859 1 98.81 97 HIS B N 1
ATOM 2741 C CA . HIS B 1 97 ? -10.656 33.25 17.547 1 98.81 97 HIS B CA 1
ATOM 2742 C C . HIS B 1 97 ? -9.469 34.125 17.172 1 98.81 97 HIS B C 1
ATOM 2744 O O . HIS B 1 97 ? -9.602 35.344 17.016 1 98.81 97 HIS B O 1
ATOM 2750 N N . ALA B 1 98 ? -8.359 33.531 17.078 1 98.88 98 ALA B N 1
ATOM 2751 C CA . ALA B 1 98 ? -7.16 34.219 16.625 1 98.88 98 ALA B CA 1
ATOM 2752 C C . ALA B 1 98 ? -6.926 34 15.133 1 98.88 98 ALA B C 1
ATOM 2754 O O . ALA B 1 98 ? -6.969 32.844 14.656 1 98.88 98 ALA B O 1
ATOM 2755 N N . VAL B 1 99 ? -6.754 35 14.414 1 98.94 99 VAL B N 1
ATOM 2756 C CA . VAL B 1 99 ? -6.375 34.938 13 1 98.94 99 VAL B CA 1
ATOM 2757 C C . VAL B 1 99 ? -4.949 35.469 12.828 1 98.94 99 VAL B C 1
ATOM 2759 O O . VAL B 1 99 ? -4.656 36.594 13.164 1 98.94 99 VAL B O 1
ATOM 2762 N N . LEU B 1 100 ? -4.062 34.688 12.414 1 98.88 100 LEU B N 1
ATOM 2763 C CA . LEU B 1 100 ? -2.707 35.062 12.031 1 98.88 100 LEU B CA 1
ATOM 2764 C C . LEU B 1 100 ? -2.549 35.062 10.516 1 98.88 100 LEU B C 1
ATOM 2766 O O . LEU B 1 100 ? -2.648 34.031 9.867 1 98.88 100 LEU B O 1
ATOM 2770 N N . GLU B 1 101 ? -2.363 36.219 9.984 1 98.38 101 GLU B N 1
ATOM 2771 C CA . GLU B 1 101 ? -2.166 36.406 8.547 1 98.38 101 GLU B CA 1
ATOM 2772 C C . GLU B 1 101 ? -0.79 37 8.258 1 98.38 101 GLU B C 1
ATOM 2774 O O . GLU B 1 101 ? -0.444 38.062 8.766 1 98.38 101 GLU B O 1
ATOM 2779 N N . ARG B 1 102 ? 0.063 36.281 7.43 1 97.62 102 ARG B N 1
ATOM 2780 C CA . ARG B 1 102 ? 1.379 36.75 7.004 1 97.62 102 ARG B CA 1
ATOM 2781 C C . ARG B 1 102 ? 2.275 37.031 8.211 1 97.62 102 ARG B C 1
ATOM 2783 O O . ARG B 1 102 ? 2.961 38.062 8.258 1 97.62 102 ARG B O 1
ATOM 2790 N N . CYS B 1 103 ? 2.172 36.156 9.156 1 98.12 103 CYS B N 1
ATOM 2791 C CA . CYS B 1 103 ? 2.986 36.312 10.359 1 98.12 103 CYS B CA 1
ATOM 2792 C C . CYS B 1 103 ? 4.195 35.406 10.32 1 98.12 103 CYS B C 1
ATOM 2794 O O . CYS B 1 103 ? 4.215 34.406 9.562 1 98.12 103 CYS B O 1
ATOM 2796 N N . ASP B 1 104 ? 5.215 35.75 11.031 1 98.31 104 ASP B N 1
ATOM 2797 C CA . ASP B 1 104 ? 6.398 34.938 11.266 1 98.31 104 ASP B CA 1
ATOM 2798 C C . ASP B 1 104 ? 6.582 34.625 12.75 1 98.31 104 ASP B C 1
ATOM 2800 O O . ASP B 1 104 ? 6.992 35.5 13.516 1 98.31 104 ASP B O 1
ATOM 2804 N N . VAL B 1 105 ? 6.254 33.438 13.164 1 98.56 105 VAL B N 1
ATOM 2805 C CA . VAL B 1 105 ? 6.293 33.031 14.57 1 98.56 105 VAL B CA 1
ATOM 2806 C C . VAL B 1 105 ? 7.449 32.062 14.812 1 98.56 105 VAL B C 1
ATOM 2808 O O . VAL B 1 105 ? 7.527 31.016 14.172 1 98.56 105 VAL B O 1
ATOM 2811 N N . HIS B 1 106 ? 8.328 32.438 15.781 1 98.25 106 HIS B N 1
ATOM 2812 C CA . HIS B 1 106 ? 9.469 31.547 15.93 1 98.25 106 HIS B CA 1
ATOM 2813 C C . HIS B 1 106 ? 10.125 31.719 17.297 1 98.25 106 HIS B C 1
ATOM 2815 O O . HIS B 1 106 ? 9.844 32.688 18.016 1 98.25 106 HIS B O 1
ATOM 2821 N N . HIS B 1 107 ? 10.898 30.734 17.719 1 97.75 107 HIS B N 1
ATOM 2822 C CA . HIS B 1 107 ? 11.758 30.719 18.891 1 97.75 107 HIS B CA 1
ATOM 2823 C C . HIS B 1 107 ? 10.945 30.766 20.188 1 97.75 107 HIS B C 1
ATOM 2825 O O . HIS B 1 107 ? 11.422 31.266 21.203 1 97.75 107 HIS B O 1
ATOM 2831 N N . GLY B 1 108 ? 9.75 30.328 20.156 1 96.88 108 GLY B N 1
ATOM 2832 C CA . GLY B 1 108 ? 8.961 30.109 21.359 1 96.88 108 GLY B CA 1
ATOM 2833 C C . GLY B 1 108 ? 9.031 28.688 21.859 1 96.88 108 GLY B C 1
ATOM 2834 O O . GLY B 1 108 ? 9.688 27.828 21.25 1 96.88 108 GLY B O 1
ATOM 2835 N N . SER B 1 109 ? 8.43 28.531 23.125 1 96.44 109 SER B N 1
ATOM 2836 C CA . SER B 1 109 ? 8.297 27.141 23.578 1 96.44 109 SER B CA 1
ATOM 2837 C C . SER B 1 109 ? 7.57 26.297 22.547 1 96.44 109 SER B C 1
ATOM 2839 O O . SER B 1 109 ? 8.055 25.234 22.156 1 96.44 109 SER B O 1
ATOM 2841 N N . ASP B 1 110 ? 6.457 26.719 22.156 1 98.25 110 ASP B N 1
ATOM 2842 C CA . ASP B 1 110 ? 5.734 26.328 20.953 1 98.25 110 ASP B CA 1
ATOM 2843 C C . ASP B 1 110 ? 5.551 27.531 20.016 1 98.25 110 ASP B C 1
ATOM 2845 O O . ASP B 1 110 ? 5.965 28.641 20.328 1 98.25 110 ASP B O 1
ATOM 2849 N N . GLY B 1 111 ? 5.086 27.25 18.797 1 98.75 111 GLY B N 1
ATOM 2850 C CA . GLY B 1 111 ? 4.75 28.375 17.922 1 98.75 111 GLY B CA 1
ATOM 2851 C C . GLY B 1 111 ? 3.393 28.984 18.234 1 98.75 111 GLY B C 1
ATOM 2852 O O . GLY B 1 111 ? 3.311 30.062 18.828 1 98.75 111 GLY B O 1
ATOM 2853 N N . VAL B 1 112 ? 2.354 28.203 17.891 1 98.94 112 VAL B N 1
ATOM 2854 C CA . VAL B 1 112 ? 0.971 28.562 18.188 1 98.94 112 VAL B CA 1
ATOM 2855 C C . VAL B 1 112 ? 0.331 27.469 19.047 1 98.94 112 VAL B C 1
ATOM 2857 O O . VAL B 1 112 ? 0.4 26.281 18.719 1 98.94 112 VAL B O 1
ATOM 2860 N N . ARG B 1 113 ? -0.178 27.875 20.141 1 98.81 113 ARG B N 1
ATOM 2861 C CA . ARG B 1 113 ? -0.897 26.953 21 1 98.81 113 ARG B CA 1
ATOM 2862 C C . ARG B 1 113 ? -2.363 27.344 21.141 1 98.81 113 ARG B C 1
ATOM 2864 O O . ARG B 1 113 ? -2.674 28.5 21.422 1 98.81 113 ARG B O 1
ATOM 2871 N N . VAL B 1 114 ? -3.213 26.359 20.891 1 98.94 114 VAL B N 1
ATOM 2872 C CA . VAL B 1 114 ? -4.645 26.641 20.938 1 98.94 114 VAL B CA 1
ATOM 2873 C C . VAL B 1 114 ? -5.289 25.859 22.078 1 98.94 114 VAL B C 1
ATOM 2875 O O . VAL B 1 114 ? -5.234 24.641 22.125 1 98.94 114 VAL B O 1
ATOM 2878 N N . HIS B 1 115 ? -5.883 26.562 22.969 1 98.88 115 HIS B N 1
ATOM 2879 C CA . HIS B 1 115 ? -6.457 25.969 24.172 1 98.88 115 HIS B CA 1
ATOM 2880 C C . HIS B 1 115 ? -7.895 25.516 23.922 1 98.88 115 HIS B C 1
ATOM 2882 O O . HIS B 1 115 ? -8.508 25.906 22.938 1 98.88 115 HIS B O 1
ATOM 2888 N N . PRO B 1 116 ? -8.344 24.625 24.875 1 98.69 116 PRO B N 1
ATOM 2889 C CA . PRO B 1 116 ? -9.711 24.125 24.719 1 98.69 116 PRO B CA 1
ATOM 2890 C C . PRO B 1 116 ? -10.727 25.25 24.531 1 98.69 116 PRO B C 1
ATOM 2892 O O . PRO B 1 116 ? -10.664 26.266 25.234 1 98.69 116 PRO B O 1
ATOM 2895 N N . GLY B 1 117 ? -11.523 25.078 23.5 1 98.5 117 GLY B N 1
ATOM 2896 C CA . GLY B 1 117 ? -12.594 26.031 23.266 1 98.5 117 GLY B CA 1
ATOM 2897 C C . GLY B 1 117 ? -12.188 27.156 22.344 1 98.5 117 GLY B C 1
ATOM 2898 O O . GLY B 1 117 ? -13.047 27.875 21.812 1 98.5 117 GLY B O 1
ATOM 2899 N N . ALA B 1 118 ? -10.938 27.359 22.141 1 98.81 118 ALA B N 1
ATOM 2900 C CA . ALA B 1 118 ? -10.453 28.438 21.281 1 98.81 118 ALA B CA 1
ATOM 2901 C C . ALA B 1 118 ? -10.297 27.953 19.828 1 98.81 118 ALA B C 1
ATOM 2903 O O . ALA B 1 118 ? -10.352 26.75 19.562 1 98.81 118 ALA B O 1
ATOM 2904 N N . THR B 1 119 ? -10.227 28.875 18.906 1 98.81 119 THR B N 1
ATOM 2905 C CA . THR B 1 119 ? -10.047 28.609 17.484 1 98.81 119 THR B CA 1
ATOM 2906 C C . THR B 1 119 ? -8.898 29.438 16.906 1 98.81 119 THR B C 1
ATOM 2908 O O . THR B 1 119 ? -8.711 30.594 17.312 1 98.81 119 THR B O 1
ATOM 2911 N N . VAL B 1 120 ? -8.18 28.875 15.984 1 98.88 120 VAL B N 1
ATOM 2912 C CA . VAL B 1 120 ? -7.137 29.656 15.336 1 98.88 120 VAL B CA 1
ATOM 2913 C C . VAL B 1 120 ? -7.203 29.453 13.82 1 98.88 120 VAL B C 1
ATOM 2915 O O . VAL B 1 120 ? -7.559 28.375 13.344 1 98.88 120 VAL B O 1
ATOM 2918 N N . THR B 1 121 ? -7.004 30.484 13.109 1 98.94 121 THR B N 1
ATOM 2919 C CA . THR B 1 121 ? -6.715 30.438 11.68 1 98.94 121 THR B CA 1
ATOM 2920 C C . THR B 1 121 ? -5.316 30.984 11.398 1 98.94 121 THR B C 1
ATOM 2922 O O . THR B 1 121 ? -5.023 32.156 11.672 1 98.94 121 THR B O 1
ATOM 2925 N N . VAL B 1 122 ? -4.473 30.203 10.953 1 98.94 122 VAL B N 1
ATOM 2926 C CA . VAL B 1 122 ? -3.133 30.594 10.523 1 98.94 122 VAL B CA 1
ATOM 2927 C C . VAL B 1 122 ? -3.037 30.531 9 1 98.94 122 VAL B C 1
ATOM 2929 O O . VAL B 1 122 ? -3.248 29.469 8.406 1 98.94 122 VAL B O 1
ATOM 2932 N N . HIS B 1 123 ? -2.752 31.625 8.391 1 98.81 123 HIS B N 1
ATOM 2933 C CA . HIS B 1 123 ? -2.74 31.672 6.934 1 98.81 123 HIS B CA 1
ATOM 2934 C C . HIS B 1 123 ? -1.511 32.406 6.418 1 98.81 123 HIS B C 1
ATOM 2936 O O . HIS B 1 123 ? -1.131 33.438 6.957 1 98.81 123 HIS B O 1
ATOM 2942 N N . SER B 1 124 ? -0.862 31.844 5.359 1 98.69 124 SER B N 1
ATOM 2943 C CA . SER B 1 124 ? 0.235 32.5 4.648 1 98.69 124 SER B CA 1
ATOM 2944 C C . SER B 1 124 ? 1.321 32.969 5.613 1 98.69 124 SER B C 1
ATOM 2946 O O . SER B 1 124 ? 1.787 34.094 5.531 1 98.69 124 SER B O 1
ATOM 2948 N N . SER B 1 125 ? 1.665 32.125 6.527 1 98.69 125 SER B N 1
ATOM 2949 C CA . SER B 1 125 ? 2.574 32.469 7.613 1 98.69 125 SER B CA 1
ATOM 2950 C C . SER B 1 125 ? 3.738 31.484 7.699 1 98.69 125 SER B C 1
ATOM 2952 O O . SER B 1 125 ? 3.879 30.609 6.852 1 98.69 125 SER B O 1
ATOM 2954 N N . ARG B 1 126 ? 4.625 31.766 8.625 1 98.81 126 ARG B N 1
ATOM 2955 C CA . ARG B 1 126 ? 5.738 30.891 8.953 1 98.81 126 ARG B CA 1
ATOM 2956 C C . ARG B 1 126 ? 5.773 30.594 10.453 1 98.81 126 ARG B C 1
ATOM 2958 O O . ARG B 1 126 ? 5.539 31.484 11.273 1 98.81 126 ARG B O 1
ATOM 2965 N N . VAL B 1 127 ? 5.98 29.391 10.789 1 98.88 127 VAL B N 1
ATOM 2966 C CA . VAL B 1 127 ? 6.176 28.953 12.164 1 98.88 127 VAL B CA 1
ATOM 2967 C C . VAL B 1 127 ? 7.426 28.078 12.258 1 98.88 127 VAL B C 1
ATOM 2969 O O . VAL B 1 127 ? 7.508 27.031 11.602 1 98.88 127 VAL B O 1
ATOM 2972 N N . HIS B 1 128 ? 8.422 28.547 13.047 1 98.69 128 HIS B N 1
ATOM 2973 C CA . HIS B 1 128 ? 9.656 27.781 12.945 1 98.69 128 HIS B CA 1
ATOM 2974 C C . HIS B 1 128 ? 10.523 27.969 14.188 1 98.69 128 HIS B C 1
ATOM 2976 O O . HIS B 1 128 ? 10.281 28.875 14.992 1 98.69 128 HIS B O 1
ATOM 2982 N N . HIS B 1 129 ? 11.445 27.109 14.406 1 98.5 129 HIS B N 1
ATOM 2983 C CA . HIS B 1 129 ? 12.484 27.141 15.438 1 98.5 129 HIS B CA 1
ATOM 2984 C C . HIS B 1 129 ? 11.875 27.156 16.828 1 98.5 129 HIS B C 1
ATOM 2986 O O . HIS B 1 129 ? 12.336 27.875 17.719 1 98.5 129 HIS B O 1
ATOM 2992 N N . CYS B 1 130 ? 10.805 26.312 16.953 1 97.19 130 CYS B N 1
ATOM 2993 C CA . CYS B 1 130 ? 10.242 26.078 18.266 1 97.19 130 CYS B CA 1
ATOM 2994 C C . CYS B 1 130 ? 10.953 24.922 18.969 1 97.19 130 CYS B C 1
ATOM 2996 O O . CYS B 1 130 ? 10.656 23.75 18.703 1 97.19 130 CYS B O 1
ATOM 2998 N N . ILE B 1 131 ? 11.812 25.172 19.969 1 90.31 131 ILE B N 1
ATOM 2999 C CA . ILE B 1 131 ? 12.758 24.141 20.391 1 90.31 131 ILE B CA 1
ATOM 3000 C C . ILE B 1 131 ? 12.422 23.688 21.812 1 90.31 131 ILE B C 1
ATOM 3002 O O . ILE B 1 131 ? 12.508 22.5 22.125 1 90.31 131 ILE B O 1
ATOM 3006 N N . ALA B 1 132 ? 11.945 24.609 22.656 1 89.69 132 ALA B N 1
ATOM 3007 C CA . ALA B 1 132 ? 11.75 24.266 24.062 1 89.69 132 ALA B CA 1
ATOM 3008 C C . ALA B 1 132 ? 10.57 23.328 24.234 1 89.69 132 ALA B C 1
ATOM 3010 O O . ALA B 1 132 ? 10.711 22.25 24.828 1 89.69 132 ALA B O 1
ATOM 3011 N N . GLY B 1 133 ? 9.453 23.656 23.844 1 86.38 133 GLY B N 1
ATOM 3012 C CA . GLY B 1 133 ? 8.305 22.766 23.812 1 86.38 133 GLY B CA 1
ATOM 3013 C C . GLY B 1 133 ? 8.305 21.844 22.594 1 86.38 133 GLY B C 1
ATOM 3014 O O . GLY B 1 133 ? 8.102 20.641 22.734 1 86.38 133 GLY B O 1
ATOM 3015 N N . GLY B 1 134 ? 8.375 22.531 21.484 1 94.56 134 GLY B N 1
ATOM 3016 C CA . GLY B 1 134 ? 8.805 21.781 20.312 1 94.56 134 GLY B CA 1
ATOM 3017 C C . GLY B 1 134 ? 7.715 21.656 19.266 1 94.56 134 GLY B C 1
ATOM 3018 O O . GLY B 1 134 ? 7.973 21.188 18.141 1 94.56 134 GLY B O 1
ATOM 3019 N N . ASP B 1 135 ? 6.469 22.109 19.656 1 98.69 135 ASP B N 1
ATOM 3020 C CA . ASP B 1 135 ? 5.422 22.016 18.641 1 98.69 135 ASP B CA 1
ATOM 3021 C C . ASP B 1 135 ? 5.328 23.312 17.844 1 98.69 135 ASP B C 1
ATOM 3023 O O . ASP B 1 135 ? 5.418 24.406 18.406 1 98.69 135 ASP B O 1
ATOM 3027 N N . GLY B 1 136 ? 5.184 23.172 16.5 1 98.88 136 GLY B N 1
ATOM 3028 C CA . GLY B 1 136 ? 4.887 24.344 15.703 1 98.88 136 GLY B CA 1
ATOM 3029 C C . GLY B 1 136 ? 3.51 24.922 15.984 1 98.88 136 GLY B C 1
ATOM 3030 O O . GLY B 1 136 ? 3.391 26 16.578 1 98.88 136 GLY B O 1
ATOM 3031 N N . VAL B 1 137 ? 2.506 24.141 15.625 1 98.94 137 VAL B N 1
ATOM 3032 C CA . VAL B 1 137 ? 1.131 24.469 15.992 1 98.94 137 VAL B CA 1
ATOM 3033 C C . VAL B 1 137 ? 0.541 23.328 16.828 1 98.94 137 VAL B C 1
ATOM 3035 O O . VAL B 1 137 ? 0.56 22.172 16.406 1 98.94 137 VAL B O 1
ATOM 3038 N N . TYR B 1 138 ? 0.063 23.688 17.984 1 98.88 138 TYR B N 1
ATOM 3039 C CA . TYR B 1 138 ? -0.46 22.672 18.906 1 98.88 138 TYR B CA 1
ATOM 3040 C C . TYR B 1 138 ? -1.93 22.938 19.219 1 98.88 138 TYR B C 1
ATOM 3042 O O . TYR B 1 138 ? -2.268 23.922 19.875 1 98.88 138 TYR B O 1
ATOM 3050 N N . PHE B 1 139 ? -2.793 22.031 18.719 1 98.94 139 PHE B N 1
ATOM 3051 C CA . PHE B 1 139 ? -4.215 22.047 19.047 1 98.94 139 PHE B CA 1
ATOM 3052 C C . PHE B 1 139 ? -4.508 21.172 20.25 1 98.94 139 PHE B C 1
ATOM 3054 O O . PHE B 1 139 ? -4.473 19.938 20.156 1 98.94 139 PHE B O 1
ATOM 3061 N N . MET B 1 140 ? -4.816 21.797 21.328 1 98.75 140 MET B N 1
ATOM 3062 C CA . MET B 1 140 ? -5.168 21.047 22.531 1 98.75 140 MET B CA 1
ATOM 3063 C C . MET B 1 140 ? -6.586 20.484 22.438 1 98.75 140 MET B C 1
ATOM 3065 O O . MET B 1 140 ? -7.383 20.953 21.609 1 98.75 140 MET B O 1
ATOM 3069 N N . ALA B 1 141 ? -6.844 19.578 23.266 1 98.75 141 ALA B N 1
ATOM 3070 C CA . ALA B 1 141 ? -8.133 18.891 23.219 1 98.75 141 ALA B CA 1
ATOM 3071 C C . ALA B 1 141 ? -9.289 19.875 23.312 1 98.75 141 ALA B C 1
ATOM 3073 O O . ALA B 1 141 ? -9.297 20.75 24.172 1 98.75 141 ALA B O 1
ATOM 3074 N N . GLY B 1 142 ? -10.172 19.766 22.359 1 98.56 142 GLY B N 1
ATOM 3075 C CA . GLY B 1 142 ? -11.359 20.594 22.344 1 98.56 142 GLY B CA 1
ATOM 3076 C C . GLY B 1 142 ? -11.156 21.906 21.609 1 98.56 142 GLY B C 1
ATOM 3077 O O . GLY B 1 142 ? -12.039 22.766 21.609 1 98.56 142 GLY B O 1
ATOM 3078 N N . SER B 1 143 ? -10.047 22.094 21.047 1 98.62 143 SER B N 1
ATOM 3079 C CA . SER B 1 143 ? -9.805 23.281 20.25 1 98.62 143 SER B CA 1
ATOM 3080 C C . SER B 1 143 ? -10.117 23.047 18.781 1 98.62 143 SER B C 1
ATOM 3082 O O . SER B 1 143 ? -10.469 21.922 18.391 1 98.62 143 SER B O 1
ATOM 3084 N N . PHE B 1 144 ? -10.023 24.141 17.953 1 97.94 144 PHE B N 1
ATOM 3085 C CA . PHE B 1 144 ? -10.344 24.094 16.531 1 97.94 144 PHE B CA 1
ATOM 3086 C C . PHE B 1 144 ? -9.414 25 15.727 1 97.94 144 PHE B C 1
ATOM 3088 O O . PHE B 1 144 ? -8.766 25.875 16.297 1 97.94 144 PHE B O 1
ATOM 3095 N N . GLY B 1 145 ? -9.461 24.703 14.406 1 98.31 145 GLY B N 1
ATOM 3096 C CA . GLY B 1 145 ? -8.75 25.719 13.648 1 98.31 145 GLY B CA 1
ATOM 3097 C C . GLY B 1 145 ? -8.367 25.266 12.258 1 98.31 145 GLY B C 1
ATOM 3098 O O . GLY B 1 145 ? -8.805 24.203 11.797 1 98.31 145 GLY B O 1
ATOM 3099 N N . GLU B 1 146 ? -7.695 26.156 11.625 1 98.88 146 GLU B N 1
ATOM 3100 C CA . GLU B 1 146 ? -7.211 25.953 10.258 1 98.88 146 GLU B CA 1
ATOM 3101 C C . GLU B 1 146 ? -5.797 26.516 10.094 1 98.88 146 GLU B C 1
ATOM 3103 O O . GLU B 1 146 ? -5.484 27.594 10.594 1 98.88 146 GLU B O 1
ATOM 3108 N N . VAL B 1 147 ? -4.969 25.734 9.508 1 98.94 147 VAL B N 1
ATOM 3109 C CA . VAL B 1 147 ? -3.641 26.156 9.07 1 98.94 147 VAL B CA 1
ATOM 3110 C C . VAL B 1 147 ? -3.518 25.984 7.559 1 98.94 147 VAL B C 1
ATOM 3112 O O . VAL B 1 147 ? -3.682 24.891 7.031 1 98.94 147 VAL B O 1
ATOM 3115 N N . SER B 1 148 ? -3.26 27.047 6.875 1 98.94 148 SER B N 1
ATOM 3116 C CA . SER B 1 148 ? -3.221 26.969 5.418 1 98.94 148 SER B CA 1
ATOM 3117 C C . SER B 1 148 ? -2.092 27.812 4.844 1 98.94 148 SER B C 1
ATOM 3119 O O . SER B 1 148 ? -1.759 28.859 5.395 1 98.94 148 SER B O 1
ATOM 3121 N N . GLN B 1 149 ? -1.522 27.344 3.771 1 98.88 149 GLN B N 1
ATOM 3122 C CA . GLN B 1 149 ? -0.485 28.062 3.035 1 98.88 149 GLN B CA 1
ATOM 3123 C C . GLN B 1 149 ? 0.589 28.594 3.977 1 98.88 149 GLN B C 1
ATOM 3125 O O . GLN B 1 149 ? 0.967 29.766 3.893 1 98.88 149 GLN B O 1
ATOM 3130 N N . THR B 1 150 ? 0.963 27.781 4.867 1 98.88 150 THR B N 1
ATOM 3131 C CA . THR B 1 150 ? 1.918 28.156 5.906 1 98.88 150 THR B CA 1
ATOM 3132 C C . THR B 1 150 ? 3.141 27.25 5.867 1 98.88 150 THR B C 1
ATOM 3134 O O . THR B 1 150 ? 3.02 26.047 5.602 1 98.88 150 THR B O 1
ATOM 3137 N N . ASP B 1 151 ? 4.328 27.812 6.07 1 98.94 151 ASP B N 1
ATOM 3138 C CA . ASP B 1 151 ? 5.59 27.094 6.152 1 98.94 151 ASP B CA 1
ATOM 3139 C C . ASP B 1 151 ? 5.945 26.766 7.605 1 98.94 151 ASP B C 1
ATOM 3141 O O . ASP B 1 151 ? 6.098 27.672 8.422 1 98.94 151 ASP B O 1
ATOM 3145 N N . ILE B 1 152 ? 6.027 25.5 7.98 1 98.94 152 ILE B N 1
ATOM 3146 C CA . ILE B 1 152 ? 6.312 25.078 9.352 1 98.94 152 ILE B CA 1
ATOM 3147 C C . ILE B 1 152 ? 7.57 24.219 9.367 1 98.94 152 ILE B C 1
ATOM 3149 O O . ILE B 1 152 ? 7.617 23.172 8.719 1 98.94 152 ILE B O 1
ATOM 3153 N N . PHE B 1 153 ? 8.602 24.656 10.094 1 98.81 153 PHE B N 1
ATOM 3154 C CA . PHE B 1 153 ? 9.859 23.922 9.969 1 98.81 153 PHE B CA 1
ATOM 3155 C C . PHE B 1 153 ? 10.727 24.125 11.203 1 98.81 153 PHE B C 1
ATOM 3157 O O . PHE B 1 153 ? 10.531 25.078 11.961 1 98.81 153 PHE B O 1
ATOM 3164 N N . GLU B 1 154 ? 11.617 23.25 11.453 1 98.56 154 GLU B N 1
ATOM 3165 C CA . GLU B 1 154 ? 12.641 23.328 12.492 1 98.56 154 GLU B CA 1
ATOM 3166 C C . GLU B 1 154 ? 12.016 23.422 13.883 1 98.56 154 GLU B C 1
ATOM 3168 O O . GLU B 1 154 ? 12.5 24.156 14.742 1 98.56 154 GLU B O 1
ATOM 3173 N N . CYS B 1 155 ? 10.906 22.734 14 1 98.62 155 CYS B N 1
ATOM 3174 C CA . CYS B 1 155 ? 10.344 22.516 15.336 1 98.62 155 CYS B CA 1
ATOM 3175 C C . CYS B 1 155 ? 10.82 21.188 15.914 1 98.62 155 CYS B C 1
ATOM 3177 O O . CYS B 1 155 ? 10.922 20.188 15.203 1 98.62 155 CYS B O 1
ATOM 3179 N N . ARG B 1 156 ? 11.062 21.203 17.141 1 98.25 156 ARG B N 1
ATOM 3180 C CA . ARG B 1 156 ? 11.789 20.094 17.766 1 98.25 156 ARG B CA 1
ATOM 3181 C C . ARG B 1 156 ? 10.969 18.812 17.719 1 98.25 156 ARG B C 1
ATOM 3183 O O . ARG B 1 156 ? 11.516 17.734 17.516 1 98.25 156 ARG B O 1
ATOM 3190 N N . VAL B 1 157 ? 9.719 18.828 18 1 98.5 157 VAL B N 1
ATOM 3191 C CA . VAL B 1 157 ? 8.906 17.625 18.109 1 98.5 157 VAL B CA 1
ATOM 3192 C C . VAL B 1 157 ? 7.957 17.531 16.922 1 98.5 157 VAL B C 1
ATOM 3194 O O . VAL B 1 157 ? 8.336 17.031 15.859 1 98.5 157 VAL B O 1
ATOM 3197 N N . ASN B 1 158 ? 6.723 18.125 17.047 1 98.88 158 ASN B N 1
ATOM 3198 C CA . ASN B 1 158 ? 5.734 18.062 15.984 1 98.88 158 ASN B CA 1
ATOM 3199 C C . ASN B 1 158 ? 5.66 19.375 15.211 1 98.88 158 ASN B C 1
ATOM 3201 O O . ASN B 1 158 ? 5.664 20.453 15.805 1 98.88 158 ASN B O 1
ATOM 3205 N N . ALA B 1 159 ? 5.621 19.328 13.844 1 98.94 159 ALA B N 1
ATOM 3206 C CA . ALA B 1 159 ? 5.223 20.531 13.125 1 98.94 159 ALA B CA 1
ATOM 3207 C C . ALA B 1 159 ? 3.801 20.938 13.492 1 98.94 159 ALA B C 1
ATOM 3209 O O . ALA B 1 159 ? 3.566 22.078 13.914 1 98.94 159 ALA B O 1
ATOM 3210 N N . ILE B 1 160 ? 2.855 19.984 13.391 1 98.94 160 ILE B N 1
ATOM 3211 C CA . ILE B 1 160 ? 1.487 20.219 13.844 1 98.94 160 ILE B CA 1
ATOM 3212 C C . ILE B 1 160 ? 1.028 19.062 14.727 1 98.94 160 ILE B C 1
ATOM 3214 O O . ILE B 1 160 ? 1.134 17.891 14.344 1 98.94 160 ILE B O 1
ATOM 3218 N N . HIS B 1 161 ? 0.6 19.375 15.867 1 98.94 161 HIS B N 1
ATOM 3219 C CA . HIS B 1 161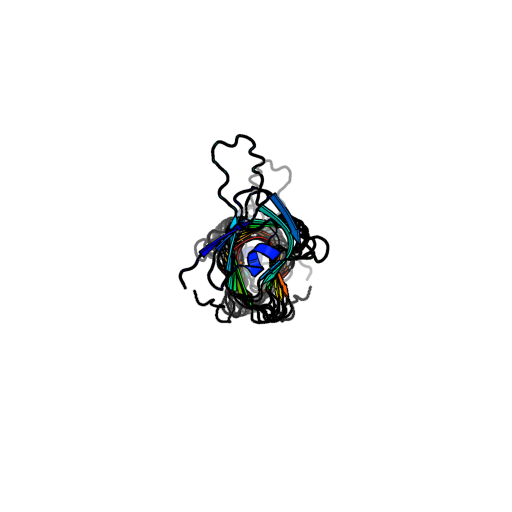 ? 0.079 18.422 16.844 1 98.94 161 HIS B CA 1
ATOM 3220 C C . HIS B 1 161 ? -1.415 18.641 17.078 1 98.94 161 HIS B C 1
ATOM 3222 O O . HIS B 1 161 ? -1.832 19.672 17.578 1 98.94 161 HIS B O 1
ATOM 3228 N N . VAL B 1 162 ? -2.236 17.688 16.656 1 98.88 162 VAL B N 1
ATOM 3229 C CA . VAL B 1 162 ? -3.684 17.75 16.828 1 98.88 162 VAL B CA 1
ATOM 3230 C C . VAL B 1 162 ? -4.121 16.734 17.891 1 98.88 162 VAL B C 1
ATOM 3232 O O . VAL B 1 162 ? -4.137 15.531 17.625 1 98.88 162 VAL B O 1
ATOM 3235 N N . GLN B 1 163 ? -4.453 17.219 19.016 1 98.88 163 GLN B N 1
ATOM 3236 C CA . GLN B 1 163 ? -4.805 16.344 20.125 1 98.88 163 GLN B CA 1
ATOM 3237 C C . GLN B 1 163 ? -6.277 16.5 20.516 1 98.88 163 GLN B C 1
ATOM 3239 O O . GLN B 1 163 ? -6.68 17.547 21.031 1 98.88 163 GLN B O 1
ATOM 3244 N N . GLY B 1 164 ? -7.055 15.484 20.25 1 98.44 164 GLY B N 1
ATOM 3245 C CA . GLY B 1 164 ? -8.453 15.555 20.641 1 98.44 164 GLY B CA 1
ATOM 3246 C C . GLY B 1 164 ? -9.172 16.766 20.078 1 98.44 164 GLY B C 1
ATOM 3247 O O . GLY B 1 164 ? -10.008 17.375 20.75 1 98.44 164 GLY B O 1
ATOM 3248 N N . SER B 1 165 ? -8.797 17.188 18.969 1 97.81 165 SER B N 1
ATOM 3249 C CA . SER B 1 165 ? -9.297 18.406 18.359 1 97.81 165 SER B CA 1
ATOM 3250 C C . SER B 1 165 ? -9.594 18.203 16.875 1 97.81 165 SER B C 1
ATOM 3252 O O . SER B 1 165 ? -9.461 17.078 16.359 1 97.81 165 SER B O 1
ATOM 3254 N N . GLU B 1 166 ? -10.148 19.234 16.297 1 96.94 166 GLU B N 1
ATOM 3255 C CA . GLU B 1 166 ? -10.453 19.219 14.859 1 96.94 166 GLU B CA 1
ATOM 3256 C C . GLU B 1 166 ? -9.75 20.375 14.141 1 96.94 166 GLU B C 1
ATOM 3258 O O . GLU B 1 166 ? -9.922 21.531 14.5 1 96.94 166 GLU B O 1
ATOM 3263 N N . ALA B 1 167 ? -8.992 20 13.18 1 97.94 167 ALA B N 1
ATOM 3264 C CA . ALA B 1 167 ? -8.242 21.031 12.461 1 97.94 167 ALA B CA 1
ATOM 3265 C C . ALA B 1 167 ? -8.242 20.766 10.961 1 97.94 167 ALA B C 1
ATOM 3267 O O . ALA B 1 167 ? -8.227 19.609 10.531 1 97.94 167 ALA B O 1
ATOM 3268 N N . VAL B 1 168 ? -8.328 21.828 10.211 1 98.81 168 VAL B N 1
ATOM 3269 C CA . VAL B 1 168 ? -8.133 21.766 8.766 1 98.81 168 VAL B CA 1
ATOM 3270 C C . VAL B 1 168 ? -6.711 22.219 8.422 1 98.81 168 VAL B C 1
ATOM 3272 O O . VAL B 1 168 ? -6.297 23.328 8.773 1 98.81 168 VAL B O 1
ATOM 3275 N N . LEU B 1 169 ? -5.941 21.359 7.82 1 98.88 169 LEU B N 1
ATOM 3276 C CA . LEU B 1 169 ? -4.582 21.625 7.375 1 98.88 169 LEU B CA 1
ATOM 3277 C C . LEU B 1 169 ? -4.488 21.578 5.852 1 98.88 169 LEU B C 1
ATOM 3279 O O . LEU B 1 169 ? -4.707 20.531 5.246 1 98.88 169 LEU B O 1
ATOM 3283 N N . ARG B 1 170 ? -4.223 22.75 5.234 1 98.81 170 ARG B N 1
ATOM 3284 C CA . ARG B 1 170 ? -4.316 22.766 3.777 1 98.81 170 ARG B CA 1
ATOM 3285 C C . ARG B 1 170 ? -3.162 23.547 3.158 1 98.81 170 ARG B C 1
ATOM 3287 O O . ARG B 1 170 ? -2.859 24.656 3.588 1 98.81 170 ARG B O 1
ATOM 3294 N N . GLU B 1 171 ? -2.549 22.938 2.131 1 98.88 171 GLU B N 1
ATOM 3295 C CA . GLU B 1 171 ? -1.566 23.625 1.29 1 98.88 171 GLU B CA 1
ATOM 3296 C C . GLU B 1 171 ? -0.413 24.172 2.123 1 98.88 171 GLU B C 1
ATOM 3298 O O . GLU B 1 171 ? 0.033 25.297 1.907 1 98.88 171 GLU B O 1
ATOM 3303 N N . ASN B 1 172 ? -0.007 23.391 3.143 1 98.94 172 ASN B N 1
ATOM 3304 C CA . ASN B 1 172 ? 1.143 23.781 3.951 1 98.94 172 ASN B CA 1
ATOM 3305 C C . ASN B 1 172 ? 2.418 23.094 3.486 1 98.94 172 ASN B C 1
ATOM 3307 O O . ASN B 1 172 ? 2.355 22.062 2.82 1 98.94 172 ASN B O 1
ATOM 3311 N N . ARG B 1 173 ? 3.486 23.719 3.764 1 98.94 173 ARG B N 1
ATOM 3312 C CA . ARG B 1 173 ? 4.793 23.094 3.643 1 98.94 173 ARG B CA 1
ATOM 3313 C C . ARG B 1 173 ? 5.379 22.766 5.016 1 98.94 173 ARG B C 1
ATOM 3315 O O . ARG B 1 173 ? 5.586 23.672 5.828 1 98.94 173 ARG B O 1
ATOM 3322 N N . ILE B 1 174 ? 5.625 21.531 5.312 1 98.94 174 ILE B N 1
ATOM 3323 C CA . ILE B 1 174 ? 6.117 21.047 6.598 1 98.94 174 ILE B CA 1
ATOM 3324 C C . ILE B 1 174 ? 7.461 20.344 6.402 1 98.94 174 ILE B C 1
ATOM 3326 O O . ILE B 1 174 ? 7.586 19.453 5.559 1 98.94 174 ILE B O 1
ATOM 3330 N N . HIS B 1 175 ? 8.539 20.781 7.09 1 98.88 175 HIS B N 1
ATOM 3331 C CA . HIS B 1 175 ? 9.82 20.125 6.859 1 98.88 175 HIS B CA 1
ATOM 3332 C C . HIS B 1 175 ? 10.766 20.328 8.039 1 98.88 175 HIS B C 1
ATOM 3334 O O . HIS B 1 175 ? 10.57 21.234 8.852 1 98.88 175 HIS B O 1
ATOM 3340 N N . ASP B 1 176 ? 11.695 19.484 8.234 1 98.44 176 ASP B N 1
ATOM 3341 C CA . ASP B 1 176 ? 12.812 19.594 9.164 1 98.44 176 ASP B CA 1
ATOM 3342 C C . ASP B 1 176 ? 12.328 19.594 10.609 1 98.44 176 ASP B C 1
ATOM 3344 O O . ASP B 1 176 ? 12.781 20.391 11.43 1 98.44 176 ASP B O 1
ATOM 3348 N N . CYS B 1 177 ? 11.289 18.734 10.898 1 98.75 177 CYS B N 1
ATOM 3349 C CA . CYS B 1 177 ? 10.781 18.453 12.234 1 98.75 177 CYS B CA 1
ATOM 3350 C C . CYS B 1 177 ? 10.953 16.984 12.594 1 98.75 177 CYS B C 1
ATOM 3352 O O . CYS B 1 177 ? 11.375 16.188 11.758 1 98.75 177 CYS B O 1
ATOM 3354 N N . ALA B 1 178 ? 10.75 16.625 13.844 1 98.62 178 ALA B N 1
ATOM 3355 C CA . ALA B 1 178 ? 10.75 15.211 14.188 1 98.62 178 ALA B CA 1
ATOM 3356 C C . ALA B 1 178 ? 9.523 14.508 13.609 1 98.62 178 ALA B C 1
ATOM 3358 O O . ALA B 1 178 ? 9.648 13.484 12.922 1 98.62 178 ALA B O 1
ATOM 3359 N N . PHE B 1 179 ? 8.398 15 13.906 1 98.88 179 PHE B N 1
ATOM 3360 C CA . PHE B 1 179 ? 7.137 14.523 13.344 1 98.88 179 PHE B CA 1
ATOM 3361 C C . PHE B 1 179 ? 6.5 15.586 12.469 1 98.88 179 PHE B C 1
ATOM 3363 O O . PHE B 1 179 ? 6.598 16.781 12.758 1 98.88 179 PHE B O 1
ATOM 3370 N N . GLY B 1 180 ? 5.832 15.172 11.359 1 98.88 180 GLY B N 1
ATOM 3371 C CA . GLY B 1 180 ? 5.055 16.109 10.57 1 98.88 180 GLY B CA 1
ATOM 3372 C C . GLY B 1 180 ? 3.746 16.5 11.227 1 98.88 180 GLY B C 1
ATOM 3373 O O . GLY B 1 180 ? 3.697 17.453 12.016 1 98.88 180 GLY B O 1
ATOM 3374 N N . VAL B 1 181 ? 2.697 15.703 10.945 1 98.94 181 VAL B N 1
ATOM 3375 C CA . VAL B 1 181 ? 1.384 15.914 11.547 1 98.94 181 VAL B CA 1
ATOM 3376 C C . VAL B 1 181 ? 1.038 14.734 12.453 1 98.94 181 VAL B C 1
ATOM 3378 O O . VAL B 1 181 ? 1.111 13.578 12.031 1 98.94 181 VAL B O 1
ATOM 3381 N N . TYR B 1 182 ? 0.721 15.031 13.656 1 98.94 182 TYR B N 1
ATOM 3382 C CA . TYR B 1 182 ? 0.429 14.016 14.664 1 98.94 182 TYR B CA 1
ATOM 3383 C C . TYR B 1 182 ? -1.003 14.148 15.164 1 98.94 182 TYR B C 1
ATOM 3385 O O . TYR B 1 182 ? -1.367 15.156 15.766 1 98.94 182 TYR B O 1
ATOM 3393 N N . TYR B 1 183 ? -1.874 13.148 14.859 1 98.81 183 TYR B N 1
ATOM 3394 C CA . TYR B 1 183 ? -3.244 13.078 15.352 1 98.81 183 TYR B CA 1
ATOM 3395 C C . TYR B 1 183 ? -3.357 12.094 16.5 1 98.81 183 TYR B C 1
ATOM 3397 O O . TYR B 1 183 ? -3.043 10.906 16.359 1 98.81 183 TYR B O 1
ATOM 3405 N N . GLU B 1 184 ? -3.846 12.492 17.625 1 98.75 184 GLU B N 1
ATOM 3406 C CA . GLU B 1 184 ? -4.031 11.562 18.734 1 98.75 184 GLU B CA 1
ATOM 3407 C C . GLU B 1 184 ? -5.266 11.922 19.562 1 98.75 184 GLU B C 1
ATOM 3409 O O . GLU B 1 184 ? -5.77 13.047 19.469 1 98.75 184 GLU B O 1
ATOM 3414 N N . LYS B 1 185 ? -5.727 11.031 20.281 1 98.62 185 LYS B N 1
ATOM 3415 C CA . LYS B 1 185 ? -6.836 11.164 21.234 1 98.62 185 LYS B CA 1
ATOM 3416 C C . LYS B 1 185 ? -8.102 11.625 20.516 1 98.62 185 LYS B C 1
ATOM 3418 O O . LYS B 1 185 ? -8.711 12.625 20.906 1 98.62 185 LYS B O 1
ATOM 3423 N N . LYS B 1 186 ? -8.523 10.805 19.562 1 97.81 186 LYS B N 1
ATOM 3424 C CA . LYS B 1 186 ? -9.773 10.977 18.828 1 97.81 186 LYS B CA 1
ATOM 3425 C C . LYS B 1 186 ? -9.805 12.312 18.094 1 97.81 186 LYS B C 1
ATOM 3427 O O . LYS B 1 186 ? -10.836 12.984 18.047 1 97.81 186 LYS B O 1
ATOM 3432 N N . ALA B 1 187 ? -8.625 12.734 17.594 1 98.19 187 ALA B N 1
ATOM 3433 C CA . ALA B 1 187 ? -8.539 13.938 16.766 1 98.19 187 ALA B CA 1
ATOM 3434 C C . ALA B 1 187 ? -9.133 13.688 15.383 1 98.19 187 ALA B C 1
ATOM 3436 O O . ALA B 1 187 ? -9.289 12.539 14.969 1 98.19 187 ALA B O 1
ATOM 3437 N N . ALA B 1 188 ? -9.516 14.773 14.734 1 97.5 188 ALA B N 1
ATOM 3438 C CA . ALA B 1 188 ? -10.125 14.695 13.414 1 97.5 188 ALA B CA 1
ATOM 3439 C C . ALA B 1 188 ? -9.805 15.93 12.578 1 97.5 188 ALA B C 1
ATOM 3441 O O . ALA B 1 188 ? -9.055 16.812 13.023 1 97.5 188 ALA B O 1
ATOM 3442 N N . GLY B 1 189 ? -10.391 15.906 11.359 1 97.62 189 GLY B N 1
ATOM 3443 C CA . GLY B 1 189 ? -10.211 17.047 10.477 1 97.62 189 GLY B CA 1
ATOM 3444 C C . GLY B 1 189 ? -9.711 16.656 9.094 1 97.62 189 GLY B C 1
ATOM 3445 O O . GLY B 1 189 ? -9.789 15.5 8.695 1 97.62 189 GLY B O 1
ATOM 3446 N N . LEU B 1 190 ? -9.312 17.688 8.391 1 98.44 190 LEU B N 1
ATOM 3447 C CA . LEU B 1 190 ? -8.875 17.547 7.004 1 98.44 190 LEU B CA 1
ATOM 3448 C C . LEU B 1 190 ? -7.395 17.891 6.859 1 98.44 190 LEU B C 1
ATOM 3450 O O . LEU B 1 190 ? -6.938 18.906 7.398 1 98.44 190 LEU B O 1
ATOM 3454 N N . CYS B 1 191 ? -6.66 17.031 6.297 1 98.69 191 CYS B N 1
ATOM 3455 C CA . CYS B 1 191 ? -5.273 17.25 5.902 1 98.69 191 CYS B CA 1
ATOM 3456 C C . CYS B 1 191 ? -5.105 17.125 4.391 1 98.69 191 CYS B C 1
ATOM 3458 O O . CYS B 1 191 ? -5.055 16.016 3.863 1 98.69 191 CYS B O 1
ATOM 3460 N N . GLU B 1 192 ? -5.047 18.266 3.652 1 98.62 192 GLU B N 1
ATOM 3461 C CA . GLU B 1 192 ? -5.113 18.156 2.199 1 98.62 192 GLU B CA 1
ATOM 3462 C C . GLU B 1 192 ? -4.066 19.031 1.525 1 98.62 192 GLU B C 1
ATOM 3464 O O . GLU B 1 192 ? -3.809 20.156 1.977 1 98.62 192 GLU B O 1
ATOM 3469 N N . GLN B 1 193 ? -3.469 18.516 0.479 1 98.88 193 GLN B N 1
ATOM 3470 C CA . GLN B 1 193 ? -2.584 19.234 -0.43 1 98.88 193 GLN B CA 1
ATOM 3471 C C . GLN B 1 193 ? -1.398 19.828 0.318 1 98.88 193 GLN B C 1
ATOM 3473 O O . GLN B 1 193 ? -0.984 20.953 0.033 1 98.88 193 GLN B O 1
ATOM 3478 N N . ASN B 1 194 ? -0.896 19.094 1.371 1 98.94 194 ASN B N 1
ATOM 3479 C CA . ASN B 1 194 ? 0.324 19.5 2.062 1 98.94 194 ASN B CA 1
ATOM 3480 C C . ASN B 1 194 ? 1.546 18.766 1.518 1 98.94 194 ASN B C 1
ATOM 3482 O O . ASN B 1 194 ? 1.417 17.688 0.924 1 98.94 194 ASN B O 1
ATOM 3486 N N . THR B 1 195 ? 2.67 19.406 1.645 1 98.94 195 THR B N 1
ATOM 3487 C CA . THR B 1 195 ? 3.957 18.75 1.426 1 98.94 195 THR B CA 1
ATOM 3488 C C . THR B 1 195 ? 4.688 18.547 2.748 1 98.94 195 THR B C 1
ATOM 3490 O O . THR B 1 195 ? 4.918 19.5 3.496 1 98.94 195 THR B O 1
ATOM 3493 N N . ILE B 1 196 ? 4.949 17.359 3.119 1 98.94 196 ILE B N 1
ATOM 3494 C CA . ILE B 1 196 ? 5.668 16.984 4.336 1 98.94 196 ILE B CA 1
ATOM 3495 C C . ILE B 1 196 ? 6.973 16.281 3.969 1 98.94 196 ILE B C 1
ATOM 3497 O O . ILE B 1 196 ? 6.957 15.211 3.361 1 98.94 196 ILE B O 1
ATOM 3501 N N . GLU B 1 197 ? 8.102 16.844 4.332 1 98.81 197 GLU B N 1
ATOM 3502 C CA . GLU B 1 197 ? 9.375 16.266 3.908 1 98.81 197 GLU B CA 1
ATOM 3503 C C . GLU B 1 197 ? 10.461 16.484 4.953 1 98.81 197 GLU B C 1
ATOM 3505 O O . GLU B 1 197 ? 10.367 17.406 5.773 1 98.81 197 GLU B O 1
ATOM 3510 N N . HIS B 1 198 ? 11.422 15.625 4.984 1 98.5 198 HIS B N 1
ATOM 3511 C CA . HIS B 1 198 ? 12.594 15.727 5.84 1 98.5 198 HIS B CA 1
ATOM 3512 C C . HIS B 1 198 ? 12.203 15.75 7.316 1 98.5 198 HIS B C 1
ATOM 3514 O O . HIS B 1 198 ? 12.656 16.609 8.07 1 98.5 198 HIS B O 1
ATOM 3520 N N . VAL B 1 199 ? 11.242 14.852 7.602 1 98.69 199 VAL B N 1
ATOM 3521 C CA . VAL B 1 199 ? 10.961 14.648 9.016 1 98.69 199 VAL B CA 1
ATOM 3522 C C . VAL B 1 199 ? 11.781 13.477 9.547 1 98.69 199 VAL B C 1
ATOM 3524 O O . VAL B 1 199 ? 12.047 12.523 8.82 1 98.69 199 VAL B O 1
ATOM 3527 N N . ARG B 1 200 ? 12.164 13.5 10.758 1 98.69 200 ARG B N 1
ATOM 3528 C CA . ARG B 1 200 ? 13.094 12.516 11.297 1 98.69 200 ARG B CA 1
ATOM 3529 C C . ARG B 1 200 ? 12.375 11.227 11.68 1 98.69 200 ARG B C 1
ATOM 3531 O O . ARG B 1 200 ? 12.992 10.164 11.766 1 98.69 200 ARG B O 1
ATOM 3538 N N . LYS B 1 201 ? 11.125 11.25 11.922 1 98.62 201 LYS B N 1
ATOM 3539 C CA . LYS B 1 201 ? 10.375 10.07 12.375 1 98.62 201 LYS B CA 1
ATOM 3540 C C . LYS B 1 201 ? 9.203 9.781 11.445 1 98.62 201 LYS B C 1
ATOM 3542 O O . LYS B 1 201 ? 9.391 9.281 10.328 1 98.62 201 LYS B O 1
ATOM 3547 N N . PHE B 1 202 ? 7.938 10.195 11.852 1 98.88 202 PHE B N 1
ATOM 3548 C CA . PHE B 1 202 ? 6.762 9.906 11.039 1 98.88 202 PHE B CA 1
ATOM 3549 C C . PHE B 1 202 ? 6.254 11.164 10.344 1 98.88 202 PHE B C 1
ATOM 3551 O O . PHE B 1 202 ? 6.141 12.219 10.961 1 98.88 202 PHE B O 1
ATOM 3558 N N . GLY B 1 203 ? 5.98 11.062 9.039 1 98.94 203 GLY B N 1
ATOM 3559 C CA . GLY B 1 203 ? 5.363 12.172 8.328 1 98.94 203 GLY B CA 1
ATOM 3560 C C . GLY B 1 203 ? 3.953 12.477 8.805 1 98.94 203 GLY B C 1
ATOM 3561 O O . GLY B 1 203 ? 3.664 13.594 9.234 1 98.94 203 GLY B O 1
ATOM 3562 N N . LEU B 1 204 ? 3.08 11.453 8.711 1 98.94 204 LEU B N 1
ATOM 3563 C CA . LEU B 1 204 ? 1.714 11.469 9.219 1 98.94 204 LEU B CA 1
ATOM 3564 C C . LEU B 1 204 ? 1.493 10.344 10.227 1 98.94 204 LEU B C 1
ATOM 3566 O O . LEU B 1 204 ? 1.734 9.172 9.914 1 98.94 204 LEU B O 1
ATOM 3570 N N . TYR B 1 205 ? 1.151 10.68 11.367 1 98.88 205 TYR B N 1
ATOM 3571 C CA . TYR B 1 205 ? 0.92 9.711 12.43 1 98.88 205 TYR B CA 1
ATOM 3572 C C . TYR B 1 205 ? -0.499 9.82 12.969 1 98.88 205 TYR B C 1
ATOM 3574 O O . TYR B 1 205 ? -0.883 10.867 13.5 1 98.88 205 TYR B O 1
ATOM 3582 N N . VAL B 1 206 ? -1.341 8.812 12.836 1 98.75 206 VAL B N 1
ATOM 3583 C CA . VAL B 1 206 ? -2.734 8.781 13.273 1 98.75 206 VAL B CA 1
ATOM 3584 C C . VAL B 1 206 ? -2.92 7.699 14.328 1 98.75 206 VAL B C 1
ATOM 3586 O O . VAL B 1 206 ? -2.717 6.512 14.062 1 98.75 206 VAL B O 1
ATOM 3589 N N . THR B 1 207 ? -3.314 8.055 15.531 1 98.69 207 THR B N 1
ATOM 3590 C CA . THR B 1 207 ? -3.381 7.066 16.609 1 98.69 207 THR B CA 1
ATOM 3591 C C . THR B 1 207 ? -4.535 7.379 17.562 1 98.69 207 THR B C 1
ATOM 3593 O O . THR B 1 207 ? -5.246 8.367 17.375 1 98.69 207 THR B O 1
ATOM 3596 N N . ASP B 1 208 ? -4.797 6.562 18.406 1 98.5 208 ASP B N 1
ATOM 3597 C CA . ASP B 1 208 ? -5.711 6.75 19.531 1 98.5 208 ASP B CA 1
ATOM 3598 C C . ASP B 1 208 ? -7.113 7.113 19.047 1 98.5 208 ASP B C 1
ATOM 3600 O O . ASP B 1 208 ? -7.695 8.102 19.484 1 98.5 208 ASP B O 1
ATOM 3604 N N . GLY B 1 209 ? -7.562 6.328 18.078 1 97.31 209 GLY B N 1
ATOM 3605 C CA . GLY B 1 209 ? -8.938 6.457 17.625 1 97.31 209 GLY B CA 1
ATOM 3606 C C . GLY B 1 209 ? -9.172 7.688 16.766 1 97.31 209 GLY B C 1
ATOM 3607 O O . GLY B 1 209 ? -10.312 8.039 16.469 1 97.31 209 GLY B O 1
ATOM 3608 N N . SER B 1 210 ? -8.102 8.398 16.344 1 97.69 210 SER B N 1
ATOM 3609 C CA . SER B 1 210 ? -8.242 9.578 15.492 1 97.69 210 SER B CA 1
ATOM 3610 C C . SER B 1 210 ? -8.727 9.195 14.102 1 97.69 210 SER B C 1
ATOM 3612 O O . SER B 1 210 ? -8.523 8.062 13.656 1 97.69 210 SER B O 1
ATOM 3614 N N . ASN B 1 211 ? -9.383 10.141 13.43 1 96.56 211 ASN B N 1
ATOM 3615 C CA . ASN B 1 211 ? -9.992 9.789 12.156 1 96.56 211 ASN B CA 1
ATOM 3616 C C . ASN B 1 211 ? -9.906 10.945 11.156 1 96.56 211 ASN B C 1
ATOM 3618 O O . ASN B 1 211 ? -10.922 11.352 10.594 1 96.56 211 ASN B O 1
ATOM 3622 N N . PRO B 1 212 ? -8.766 11.43 10.859 1 97.56 212 PRO B N 1
ATOM 3623 C CA . PRO B 1 212 ? -8.641 12.508 9.867 1 97.56 212 PRO B CA 1
ATOM 3624 C C . PRO B 1 212 ? -8.898 12.023 8.445 1 97.56 212 PRO B C 1
ATOM 3626 O O . PRO B 1 212 ? -8.742 10.836 8.148 1 97.56 212 PRO B O 1
ATOM 3629 N N . VAL B 1 213 ? -9.383 12.914 7.613 1 98.06 213 VAL B N 1
ATOM 3630 C CA . VAL B 1 213 ? -9.375 12.742 6.164 1 98.06 213 VAL B CA 1
ATOM 3631 C C . VAL B 1 213 ? -8.062 13.266 5.586 1 98.06 213 VAL B C 1
ATOM 3633 O O . VAL B 1 213 ? -7.711 14.43 5.793 1 98.06 213 VAL B O 1
ATOM 3636 N N . ILE B 1 214 ? -7.312 12.453 4.953 1 98.31 214 ILE B N 1
ATOM 3637 C CA . ILE B 1 214 ? -5.984 12.773 4.441 1 98.31 214 ILE B CA 1
ATOM 3638 C C . ILE B 1 214 ? -5.977 12.664 2.92 1 98.31 214 ILE B C 1
ATOM 3640 O O . ILE B 1 214 ? -6.086 11.562 2.367 1 98.31 214 ILE B O 1
ATOM 3644 N N . ARG B 1 215 ? -5.887 13.805 2.176 1 98.25 215 ARG B N 1
ATOM 3645 C CA . ARG B 1 215 ? -6.066 13.695 0.731 1 98.25 215 ARG B CA 1
ATOM 3646 C C . ARG B 1 215 ? -5.09 14.609 -0.009 1 98.25 215 ARG B C 1
ATOM 3648 O O . ARG B 1 215 ? -4.891 15.758 0.378 1 98.25 215 ARG B O 1
ATOM 3655 N N . GLY B 1 216 ? -4.496 14.078 -0.983 1 98.69 216 GLY B N 1
ATOM 3656 C CA . GLY B 1 216 ? -3.707 14.852 -1.928 1 98.69 216 GLY B CA 1
ATOM 3657 C C . GLY B 1 216 ? -2.412 15.375 -1.335 1 98.69 216 GLY B C 1
ATOM 3658 O O . GLY B 1 216 ? -1.903 16.406 -1.76 1 98.69 216 GLY B O 1
ATOM 3659 N N . ASN B 1 217 ? -1.877 14.734 -0.334 1 98.94 217 ASN B N 1
ATOM 3660 C CA . ASN B 1 217 ? -0.614 15.172 0.251 1 98.94 217 ASN B CA 1
ATOM 3661 C C . ASN B 1 217 ? 0.577 14.469 -0.395 1 98.94 217 ASN B C 1
ATOM 3663 O O . ASN B 1 217 ? 0.427 13.391 -0.975 1 98.94 217 ASN B O 1
ATOM 3667 N N . THR B 1 218 ? 1.682 15.109 -0.401 1 98.94 218 THR B N 1
ATOM 3668 C CA . THR B 1 218 ? 2.957 14.492 -0.758 1 98.94 218 THR B CA 1
ATOM 3669 C C . THR B 1 218 ? 3.854 14.359 0.469 1 98.94 218 THR B C 1
ATOM 3671 O O . THR B 1 218 ? 4.191 15.352 1.112 1 98.94 218 THR B O 1
ATOM 3674 N N . VAL B 1 219 ? 4.176 13.211 0.877 1 98.94 219 VAL B N 1
ATOM 3675 C CA . VAL B 1 219 ? 4.984 12.93 2.059 1 98.94 219 VAL B CA 1
ATOM 3676 C C . VAL B 1 219 ? 6.219 12.125 1.657 1 98.94 219 VAL B C 1
ATOM 3678 O O . VAL B 1 219 ? 6.105 11.078 1.008 1 98.94 219 VAL B O 1
ATOM 3681 N N . GLY B 1 220 ? 7.41 12.562 1.985 1 98.75 220 GLY B N 1
ATOM 3682 C CA . GLY B 1 220 ? 8.625 11.844 1.623 1 98.75 220 GLY B CA 1
ATOM 3683 C C . GLY B 1 220 ? 9.812 12.188 2.504 1 98.75 220 GLY B C 1
ATOM 3684 O O . GLY B 1 220 ? 9.742 13.125 3.303 1 98.75 220 GLY B O 1
ATOM 3685 N N . TRP B 1 221 ? 10.852 11.391 2.355 1 98.19 221 TRP B N 1
ATOM 3686 C CA . TRP B 1 221 ? 12.094 11.586 3.086 1 98.19 221 TRP B CA 1
ATOM 3687 C C . TRP B 1 221 ? 11.852 11.594 4.59 1 98.19 221 TRP B C 1
ATOM 3689 O O . TRP B 1 221 ? 12.32 12.484 5.305 1 98.19 221 TRP B O 1
ATOM 3699 N N . CYS B 1 222 ? 11.062 10.586 4.957 1 98.5 222 CYS B N 1
ATOM 3700 C CA . CYS B 1 222 ? 10.805 10.383 6.379 1 98.5 222 CYS B CA 1
ATOM 3701 C C . CYS B 1 222 ? 11.812 9.422 6.984 1 98.5 222 CYS B C 1
ATOM 3703 O O . CYS B 1 222 ? 12.188 8.43 6.352 1 98.5 222 CYS B O 1
ATOM 3705 N N . GLY B 1 223 ? 12.227 9.719 8.125 1 98.5 223 GLY B N 1
ATOM 3706 C CA . GLY B 1 223 ? 13.234 8.883 8.758 1 98.5 223 GLY B CA 1
ATOM 3707 C C . GLY B 1 223 ? 12.734 7.484 9.07 1 98.5 223 GLY B C 1
ATOM 3708 O O . GLY B 1 223 ? 13.508 6.523 9.016 1 98.5 223 GLY B O 1
ATOM 3709 N N . ILE B 1 224 ? 11.5 7.32 9.461 1 98.38 224 ILE B N 1
ATOM 3710 C CA . ILE B 1 224 ? 10.961 6.012 9.812 1 98.38 224 ILE B CA 1
ATOM 3711 C C . ILE B 1 224 ? 9.812 5.66 8.867 1 98.38 224 ILE B C 1
ATOM 3713 O O . ILE B 1 224 ? 9.961 4.801 7.992 1 98.38 224 ILE B O 1
ATOM 3717 N N . LEU B 1 225 ? 8.664 6.336 9 1 98.81 225 LEU B N 1
ATOM 3718 C CA . LEU B 1 225 ? 7.512 6.07 8.141 1 98.81 225 LEU B CA 1
ATOM 3719 C C . LEU B 1 225 ? 6.91 7.367 7.613 1 98.81 225 LEU B C 1
ATOM 3721 O O . LEU B 1 225 ? 6.832 8.359 8.344 1 98.81 225 LEU B O 1
ATOM 3725 N N . CYS B 1 226 ? 6.445 7.301 6.363 1 98.88 226 CYS B N 1
ATOM 3726 C CA . CYS B 1 226 ? 5.715 8.438 5.816 1 98.88 226 CYS B CA 1
ATOM 3727 C C . CYS B 1 226 ? 4.285 8.469 6.34 1 98.88 226 CYS B C 1
ATOM 3729 O O . CYS B 1 226 ? 3.68 9.539 6.445 1 98.88 226 CYS B O 1
ATOM 3731 N N . PHE B 1 227 ? 3.742 7.27 6.633 1 98.88 227 PHE B N 1
ATOM 3732 C CA . PHE B 1 227 ? 2.418 7.148 7.234 1 98.88 227 PHE B CA 1
ATOM 3733 C C . PHE B 1 227 ? 2.387 6.016 8.25 1 98.88 227 PHE B C 1
ATOM 3735 O O . PHE B 1 227 ? 2.859 4.914 7.973 1 98.88 227 PHE B O 1
ATOM 3742 N N . PHE B 1 228 ? 1.83 6.309 9.391 1 98.88 228 PHE B N 1
ATOM 3743 C CA . PHE B 1 228 ? 1.721 5.309 10.445 1 98.88 228 PHE B CA 1
ATOM 3744 C C . PHE B 1 228 ? 0.376 5.414 11.156 1 98.88 228 PHE B C 1
ATOM 3746 O O . PHE B 1 228 ? -0.042 6.508 11.547 1 98.88 228 PHE B O 1
ATOM 3753 N N . ALA B 1 229 ? -0.379 4.34 11.289 1 98.12 229 ALA B N 1
ATOM 3754 C CA . ALA B 1 229 ? -1.623 4.277 12.055 1 98.12 229 ALA B CA 1
ATOM 3755 C C . ALA B 1 229 ? -1.529 3.242 13.172 1 98.12 229 ALA B C 1
ATOM 3757 O O . ALA B 1 229 ? -1.125 2.102 12.938 1 98.12 229 ALA B O 1
ATOM 3758 N N . SER B 1 230 ? -1.883 3.598 14.305 1 98.12 230 SER B N 1
ATOM 3759 C CA . SER B 1 230 ? -1.847 2.705 15.461 1 98.12 230 SER B CA 1
ATOM 3760 C C . SER B 1 230 ? -3.014 2.977 16.406 1 98.12 230 SER B C 1
ATOM 3762 O O . SER B 1 230 ? -3.711 3.984 16.266 1 98.12 230 SER B O 1
ATOM 3764 N N . LYS B 1 231 ? -3.211 2.092 17.25 1 97.5 231 LYS B N 1
ATOM 3765 C CA . LYS B 1 231 ? -4.164 2.215 18.344 1 97.5 231 LYS B CA 1
ATOM 3766 C C . LYS B 1 231 ? -5.527 2.686 17.844 1 97.5 231 LYS B C 1
ATOM 3768 O O . LYS B 1 231 ? -6.094 3.643 18.375 1 97.5 231 LYS B O 1
ATOM 3773 N N . GLY B 1 232 ? -5.938 2.021 16.828 1 94.62 232 GLY B N 1
ATOM 3774 C CA . GLY B 1 232 ? -7.289 2.264 16.344 1 94.62 232 GLY B CA 1
ATOM 3775 C C . GLY B 1 232 ? -7.395 3.484 15.453 1 94.62 232 GLY B C 1
ATOM 3776 O O . GLY B 1 232 ? -8.5 3.957 15.172 1 94.62 232 GLY B O 1
ATOM 3777 N N . GLY B 1 233 ? -6.301 4.105 15.078 1 94.5 233 GLY B N 1
ATOM 3778 C CA . GLY B 1 233 ? -6.375 5.195 14.117 1 94.5 233 GLY B CA 1
ATOM 3779 C C . GLY B 1 233 ? -7.129 4.824 12.852 1 94.5 233 GLY B C 1
ATOM 3780 O O . GLY B 1 233 ? -6.91 3.756 12.281 1 94.5 233 GLY B O 1
ATOM 3781 N N . HIS B 1 234 ? -7.957 5.805 12.586 1 91.19 234 HIS B N 1
ATOM 3782 C CA . HIS B 1 234 ? -8.828 5.668 11.43 1 91.19 234 HIS B CA 1
ATOM 3783 C C . HIS B 1 234 ? -8.555 6.762 10.398 1 91.19 234 HIS B C 1
ATOM 3785 O O . HIS B 1 234 ? -8.305 7.914 10.766 1 91.19 234 HIS B O 1
ATOM 3791 N N . SER B 1 235 ? -8.328 6.398 9.141 1 91.12 235 SER B N 1
ATOM 3792 C CA . SER B 1 235 ? -8.141 7.484 8.18 1 91.12 235 SER B CA 1
ATOM 3793 C C . SER B 1 235 ? -8.578 7.066 6.781 1 91.12 235 SER B C 1
ATOM 3795 O O . SER B 1 235 ? -8.492 5.887 6.426 1 91.12 235 SER B O 1
ATOM 3797 N N . SER B 1 236 ? -9.164 7.977 6.188 1 94.94 236 SER B N 1
ATOM 3798 C CA . SER B 1 236 ? -9.352 7.879 4.746 1 94.94 236 SER B CA 1
ATOM 3799 C C . SER B 1 236 ? -8.242 8.602 3.99 1 94.94 236 SER B C 1
ATOM 3801 O O . SER B 1 236 ? -8.156 9.828 4.031 1 94.94 236 SER B O 1
ATOM 3803 N N . CYS B 1 237 ? -7.43 7.879 3.422 1 97.12 237 CYS B N 1
ATOM 3804 C CA . CYS B 1 237 ? -6.301 8.422 2.676 1 97.12 237 CYS B CA 1
ATOM 3805 C C . CYS B 1 237 ? -6.535 8.32 1.174 1 97.12 237 CYS B C 1
ATOM 3807 O O . CYS B 1 237 ? -6.586 7.219 0.623 1 97.12 237 CYS B O 1
ATOM 3809 N N . THR B 1 238 ? -6.695 9.438 0.537 1 97.5 238 THR B N 1
ATOM 3810 C CA . THR B 1 238 ? -7.055 9.406 -0.877 1 97.5 238 THR B CA 1
ATOM 3811 C C . THR B 1 238 ? -6.086 10.25 -1.699 1 97.5 238 THR B C 1
ATOM 3813 O O . THR B 1 238 ? -5.848 11.414 -1.384 1 97.5 238 THR B O 1
ATOM 3816 N N . GLY B 1 239 ? -5.523 9.656 -2.672 1 98.44 239 GLY B N 1
ATOM 3817 C CA . GLY B 1 239 ? -4.766 10.391 -3.67 1 98.44 239 GLY B CA 1
ATOM 3818 C C . GLY B 1 239 ? -3.49 11 -3.121 1 98.44 239 GLY B C 1
ATOM 3819 O O . GLY B 1 239 ? -3.061 12.062 -3.568 1 98.44 239 GLY B O 1
ATOM 3820 N N . ASN B 1 240 ? -2.91 10.445 -2.111 1 98.81 240 ASN B N 1
ATOM 3821 C CA . ASN B 1 240 ? -1.635 10.922 -1.588 1 98.81 240 ASN B CA 1
ATOM 3822 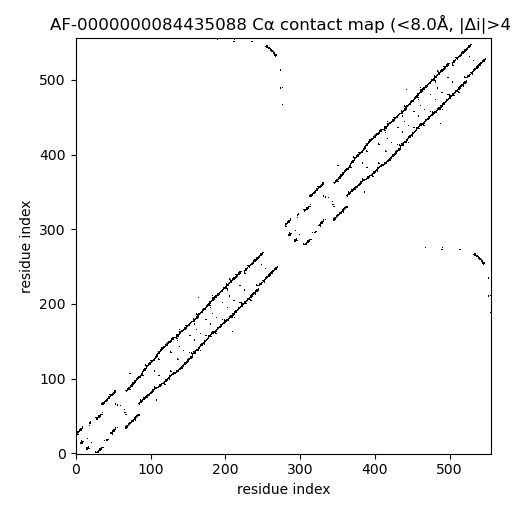C C . ASN B 1 240 ? -0.456 10.258 -2.301 1 98.81 240 ASN B C 1
ATOM 3824 O O . ASN B 1 240 ? -0.618 9.227 -2.955 1 98.81 240 ASN B O 1
ATOM 3828 N N . THR B 1 241 ? 0.608 10.93 -2.271 1 98.88 241 THR B N 1
ATOM 3829 C CA . THR B 1 241 ? 1.882 10.375 -2.707 1 98.88 241 THR B CA 1
ATOM 3830 C C . THR B 1 241 ? 2.807 10.141 -1.515 1 98.88 241 THR B C 1
ATOM 3832 O O . THR B 1 241 ? 3.174 11.086 -0.814 1 98.88 241 THR B O 1
ATOM 3835 N N . PHE B 1 242 ? 3.104 8.875 -1.236 1 98.81 242 PHE B N 1
ATOM 3836 C CA . PHE B 1 242 ? 4.051 8.508 -0.19 1 98.81 242 PHE B CA 1
ATOM 3837 C C . PHE B 1 242 ? 5.363 8.016 -0.793 1 98.81 242 PHE B C 1
ATOM 3839 O O . PHE B 1 242 ? 5.434 6.902 -1.313 1 98.81 242 PHE B O 1
ATOM 3846 N N . GLU B 1 243 ? 6.344 8.836 -0.849 1 98.62 243 GLU B N 1
ATOM 3847 C CA . GLU B 1 243 ? 7.691 8.43 -1.233 1 98.62 243 GLU B CA 1
ATOM 3848 C C . GLU B 1 243 ? 8.461 7.859 -0.043 1 98.62 243 GLU B C 1
ATOM 3850 O O . GLU B 1 243 ? 9.453 8.438 0.396 1 98.62 243 GLU B O 1
ATOM 3855 N N . GLY B 1 244 ? 8.039 6.75 0.428 1 98.06 244 GLY B N 1
ATOM 3856 C CA . GLY B 1 244 ? 8.492 6.055 1.624 1 98.06 244 GLY B CA 1
ATOM 3857 C C . GLY B 1 244 ? 7.488 5.035 2.135 1 98.06 244 GLY B C 1
ATOM 3858 O O . GLY B 1 244 ? 6.551 4.668 1.424 1 98.06 244 GLY B O 1
ATOM 3859 N N . SER B 1 245 ? 7.695 4.609 3.318 1 98.38 245 SER B N 1
ATOM 3860 C CA . SER B 1 245 ? 7.023 3.412 3.818 1 98.38 245 SER B CA 1
ATOM 3861 C C . SER B 1 245 ? 5.797 3.773 4.648 1 98.38 245 SER B C 1
ATOM 3863 O O . SER B 1 245 ? 5.699 4.883 5.176 1 98.38 245 SER B O 1
ATOM 3865 N N . LEU B 1 246 ? 4.875 2.875 4.637 1 98.38 246 LEU B N 1
ATOM 3866 C CA . LEU B 1 246 ? 3.656 2.959 5.438 1 98.38 246 LEU B CA 1
ATOM 3867 C C . LEU B 1 246 ? 3.529 1.752 6.363 1 98.38 246 LEU B C 1
ATOM 3869 O O . LEU B 1 246 ? 3.967 0.652 6.016 1 98.38 246 LEU B O 1
ATOM 3873 N N . HIS B 1 247 ? 2.939 1.945 7.465 1 98.56 247 HIS B N 1
ATOM 3874 C CA . HIS B 1 247 ? 2.615 0.845 8.367 1 98.56 247 HIS B CA 1
ATOM 3875 C C . HIS B 1 247 ? 1.277 1.075 9.055 1 98.56 247 HIS B C 1
ATOM 3877 O O . HIS B 1 247 ? 1.092 2.088 9.734 1 98.56 247 HIS B O 1
ATOM 3883 N N . VAL B 1 248 ? 0.353 0.272 8.789 1 97.12 248 VAL B N 1
ATOM 3884 C CA . VAL B 1 248 ? -0.95 0.272 9.445 1 97.12 248 VAL B CA 1
ATOM 3885 C C . VAL B 1 248 ? -1.047 -0.915 10.398 1 97.12 248 VAL B C 1
ATOM 3887 O O . VAL B 1 248 ? -1.026 -2.07 9.969 1 97.12 248 VAL B O 1
ATOM 3890 N N . LEU B 1 249 ? -1.148 -0.632 11.656 1 96.25 249 LEU B N 1
ATOM 3891 C CA . LEU B 1 249 ? -1.225 -1.718 12.625 1 96.25 249 LEU B CA 1
ATOM 3892 C C . LEU B 1 249 ? -2.6 -2.377 12.594 1 96.25 249 LEU B C 1
ATOM 3894 O O . LEU B 1 249 ? -3.549 -1.82 12.039 1 96.25 249 LEU B O 1
ATOM 3898 N N . ALA B 1 250 ? -2.652 -3.539 13.258 1 92.31 250 ALA B N 1
ATOM 3899 C CA . ALA B 1 250 ? -3.918 -4.266 13.344 1 92.31 250 ALA B CA 1
ATOM 3900 C C . ALA B 1 250 ? -4.996 -3.408 14 1 92.31 250 ALA B C 1
ATOM 3902 O O . ALA B 1 250 ? -4.695 -2.568 14.852 1 92.31 250 ALA B O 1
ATOM 3903 N N . GLU B 1 251 ? -6.219 -3.58 13.609 1 89.69 251 GLU B N 1
ATOM 3904 C CA . GLU B 1 251 ? -7.398 -2.932 14.18 1 89.69 251 GLU B CA 1
ATOM 3905 C C . GLU B 1 251 ? -7.422 -1.441 13.852 1 89.69 251 GLU B C 1
ATOM 3907 O O . GLU B 1 251 ? -7.988 -0.645 14.602 1 89.69 251 GLU B O 1
ATOM 3912 N N . CYS B 1 252 ? -6.668 -0.984 12.945 1 92.94 252 CYS B N 1
ATOM 3913 C CA . CYS B 1 252 ? -6.762 0.367 12.406 1 92.94 252 CYS B CA 1
ATOM 3914 C C . CYS B 1 252 ? -7.465 0.364 11.055 1 92.94 252 CYS B C 1
ATOM 3916 O O . CYS B 1 252 ? -6.902 -0.103 10.062 1 92.94 252 CYS B O 1
ATOM 3918 N N . PRO B 1 253 ? -8.609 0.798 11.023 1 90.56 253 PRO B N 1
ATOM 3919 C CA . PRO B 1 253 ? -9.352 0.798 9.758 1 90.56 253 PRO B CA 1
ATOM 3920 C C . PRO B 1 253 ? -8.945 1.939 8.828 1 90.56 253 PRO B C 1
ATOM 3922 O O . PRO B 1 253 ? -9.672 2.928 8.703 1 90.56 253 PRO B O 1
ATOM 3925 N N . VAL B 1 254 ? -7.914 1.831 8.172 1 93.19 254 VAL B N 1
ATOM 3926 C CA . VAL B 1 254 ? -7.41 2.83 7.23 1 93.19 254 VAL B CA 1
ATOM 3927 C C . VAL B 1 254 ? -7.836 2.467 5.812 1 93.19 254 VAL B C 1
ATOM 3929 O O . VAL B 1 254 ? -7.66 1.328 5.375 1 93.19 254 VAL B O 1
ATOM 3932 N N . GLN B 1 255 ? -8.445 3.381 5.145 1 94.88 255 GLN B N 1
ATOM 3933 C CA . GLN B 1 255 ? -8.781 3.225 3.734 1 94.88 255 GLN B CA 1
ATOM 3934 C C . GLN B 1 255 ? -7.762 3.932 2.846 1 94.88 255 GLN B C 1
ATOM 3936 O O . GLN B 1 255 ? -7.477 5.117 3.039 1 94.88 255 GLN B O 1
ATOM 3941 N N . LEU B 1 256 ? -7.188 3.193 1.966 1 96.06 256 LEU B N 1
ATOM 3942 C CA . LEU B 1 256 ? -6.254 3.748 0.992 1 96.06 256 LEU B CA 1
ATOM 3943 C C . LEU B 1 256 ? -6.848 3.707 -0.413 1 96.06 256 LEU B C 1
ATOM 3945 O O . LEU B 1 256 ? -7.215 2.639 -0.905 1 96.06 256 LEU B O 1
ATOM 3949 N N . THR B 1 257 ? -6.988 4.832 -1.005 1 96.38 257 THR B N 1
ATOM 3950 C CA . THR B 1 257 ? -7.555 4.895 -2.348 1 96.38 257 THR B CA 1
ATOM 3951 C C . THR B 1 257 ? -6.703 5.785 -3.25 1 96.38 257 THR B C 1
ATOM 3953 O O . THR B 1 257 ? -6.535 6.977 -2.979 1 96.38 257 THR B O 1
ATOM 3956 N N . GLY B 1 258 ? -6.156 5.172 -4.227 1 97.44 258 GLY B N 1
ATOM 3957 C CA . GLY B 1 258 ? -5.449 5.949 -5.227 1 97.44 258 GLY B CA 1
ATOM 3958 C C . GLY B 1 258 ? -4.148 6.543 -4.719 1 97.44 258 GLY B C 1
ATOM 3959 O O . GLY B 1 258 ? -3.705 7.586 -5.195 1 97.44 258 GLY B O 1
ATOM 3960 N N . ASN B 1 259 ? -3.539 5.984 -3.717 1 98.56 259 ASN B N 1
ATOM 3961 C CA . ASN B 1 259 ? -2.283 6.508 -3.193 1 98.56 259 ASN B CA 1
ATOM 3962 C C . ASN B 1 259 ? -1.081 5.93 -3.936 1 98.56 259 ASN B C 1
ATOM 3964 O O . ASN B 1 259 ? -1.013 4.723 -4.168 1 98.56 259 ASN B O 1
ATOM 3968 N N . GLN B 1 260 ? -0.244 6.84 -4.434 1 98.75 260 GLN B N 1
ATOM 3969 C CA . GLN B 1 260 ? 1.028 6.406 -5.004 1 98.75 260 GLN B CA 1
ATOM 3970 C C . GLN B 1 260 ? 2.059 6.145 -3.908 1 98.75 260 GLN B C 1
ATOM 3972 O O . GLN B 1 260 ? 2.297 7 -3.055 1 98.75 260 GLN B O 1
ATOM 3977 N N . VAL B 1 261 ? 2.637 4.93 -3.906 1 98.69 261 VAL B N 1
ATOM 3978 C CA . VAL B 1 261 ? 3.592 4.555 -2.867 1 98.69 261 VAL B CA 1
ATOM 3979 C C . VAL B 1 261 ? 4.891 4.078 -3.51 1 98.69 261 VAL B C 1
ATOM 3981 O O . VAL B 1 261 ? 4.871 3.363 -4.512 1 98.69 261 VAL B O 1
ATOM 3984 N N . SER B 1 262 ? 5.938 4.453 -3.051 1 98.62 262 SER B N 1
ATOM 3985 C CA . SER B 1 262 ? 7.266 3.908 -3.328 1 98.62 262 SER B CA 1
ATOM 3986 C C . SER B 1 262 ? 8.016 3.607 -2.037 1 98.62 262 SER B C 1
ATOM 3988 O O . SER B 1 262 ? 8.695 4.48 -1.488 1 98.62 262 SER B O 1
ATOM 3990 N N . GLY B 1 263 ? 7.91 2.432 -1.538 1 98.5 263 GLY B N 1
ATOM 3991 C CA . GLY B 1 263 ? 8.445 1.993 -0.26 1 98.5 263 GLY B CA 1
ATOM 3992 C C . GLY B 1 263 ? 7.824 0.704 0.239 1 98.5 263 GLY B C 1
ATOM 3993 O O . GLY B 1 263 ? 7.18 -0.017 -0.526 1 98.5 263 GLY B O 1
ATOM 3994 N N . THR B 1 264 ? 8.07 0.416 1.487 1 98.5 264 THR B N 1
ATOM 3995 C CA . THR B 1 264 ? 7.488 -0.769 2.107 1 98.5 264 THR B CA 1
ATOM 3996 C C . THR B 1 264 ? 6.062 -0.492 2.57 1 98.5 264 THR B C 1
ATOM 3998 O O . THR B 1 264 ? 5.777 0.578 3.111 1 98.5 264 THR B O 1
ATOM 4001 N N . VAL B 1 265 ? 5.203 -1.434 2.285 1 98 265 VAL B N 1
ATOM 4002 C CA . VAL B 1 265 ? 3.824 -1.352 2.754 1 98 265 VAL B CA 1
ATOM 4003 C C . VAL B 1 265 ? 3.545 -2.484 3.738 1 98 265 VAL B C 1
ATOM 4005 O O . VAL B 1 265 ? 3.605 -3.662 3.375 1 98 265 VAL B O 1
ATOM 4008 N N . ASP B 1 266 ? 3.34 -2.137 4.953 1 97.75 266 ASP B N 1
ATOM 4009 C CA . ASP B 1 266 ? 2.982 -3.08 6.008 1 97.75 266 ASP B CA 1
ATOM 4010 C C . ASP B 1 266 ? 1.55 -2.854 6.484 1 97.75 266 ASP B C 1
ATOM 4012 O O . ASP B 1 266 ? 1.206 -1.759 6.938 1 97.75 266 ASP B O 1
ATOM 4016 N N . ILE B 1 267 ? 0.714 -3.752 6.285 1 95.31 267 ILE B N 1
ATOM 4017 C CA . ILE B 1 267 ? -0.661 -3.768 6.773 1 95.31 267 ILE B CA 1
ATOM 4018 C C . ILE B 1 267 ? -0.884 -5 7.645 1 95.31 267 ILE B C 1
ATOM 4020 O O . ILE B 1 267 ? -0.877 -6.129 7.148 1 95.31 267 ILE B O 1
ATOM 4024 N N . ASP B 1 268 ? -1.073 -4.703 8.914 1 92.44 268 ASP B N 1
ATOM 4025 C CA . ASP B 1 268 ? -1.266 -5.809 9.844 1 92.44 268 ASP B CA 1
ATOM 4026 C C . ASP B 1 268 ? -2.732 -6.227 9.906 1 92.44 268 ASP B C 1
ATOM 4028 O O . ASP B 1 268 ? -3.627 -5.379 9.859 1 92.44 268 ASP B O 1
ATOM 4032 N N . SER B 1 269 ? -2.984 -7.488 9.695 1 78.88 269 SER B N 1
ATOM 4033 C CA . SER B 1 269 ? -4.344 -8 9.844 1 78.88 269 SER B CA 1
ATOM 4034 C C . SER B 1 269 ? -4.559 -8.586 11.234 1 78.88 269 SER B C 1
ATOM 4036 O O . SER B 1 269 ? -3.611 -9.055 11.875 1 78.88 269 SER B O 1
ATOM 4038 N N . GLY B 1 270 ? -5.645 -8.258 11.82 1 71.25 270 GLY B N 1
ATOM 4039 C CA . GLY B 1 270 ? -5.953 -8.875 13.102 1 71.25 270 GLY B CA 1
ATOM 4040 C C . GLY B 1 270 ? -6.062 -10.391 13.031 1 71.25 270 GLY B C 1
ATOM 4041 O O . GLY B 1 270 ? -6.164 -11.062 14.055 1 71.25 270 GLY B O 1
ATOM 4042 N N . MET B 1 271 ? -6.059 -10.875 11.789 1 68.94 271 MET B N 1
ATOM 4043 C CA . MET B 1 271 ? -6.203 -12.32 11.625 1 68.94 271 MET B CA 1
ATOM 4044 C C . MET B 1 271 ? -4.84 -13 11.617 1 68.94 271 MET B C 1
ATOM 4046 O O . MET B 1 271 ? -3.832 -12.391 11.266 1 68.94 271 MET B O 1
ATOM 4050 N N . SER B 1 272 ? -4.855 -14.188 12.164 1 71.12 272 SER B N 1
ATOM 4051 C CA . SER B 1 272 ? -3.639 -14.992 12.18 1 71.12 272 SER B CA 1
ATOM 4052 C C . SER B 1 272 ? -3.125 -15.242 10.766 1 71.12 272 SER B C 1
ATOM 4054 O O . SER B 1 272 ? -3.91 -15.484 9.844 1 71.12 272 SER B O 1
ATOM 4056 N N . PRO B 1 273 ? -1.878 -15.047 10.539 1 66.5 273 PRO B N 1
ATOM 4057 C CA . PRO B 1 273 ? -1.3 -15.344 9.227 1 66.5 273 PRO B CA 1
ATOM 4058 C C . PRO B 1 273 ? -1.573 -16.766 8.766 1 66.5 273 PRO B C 1
ATOM 4060 O O . PRO B 1 273 ? -1.646 -17.688 9.594 1 66.5 273 PRO B O 1
ATOM 4063 N N . VAL B 1 274 ? -1.895 -16.859 7.465 1 74.5 274 VAL B N 1
ATOM 4064 C CA . VAL B 1 274 ? -2.029 -18.188 6.883 1 74.5 274 VAL B CA 1
ATOM 4065 C C . VAL B 1 274 ? -0.664 -18.875 6.828 1 74.5 274 VAL B C 1
ATOM 4067 O O . VAL B 1 274 ? 0.344 -18.234 6.523 1 74.5 274 VAL B O 1
ATOM 4070 N N . THR B 1 275 ? -0.56 -20.078 7.5 1 68.62 275 THR B N 1
ATOM 4071 C CA . THR B 1 275 ? 0.697 -20.812 7.48 1 68.62 275 THR B CA 1
ATOM 4072 C C . THR B 1 275 ? 0.582 -22.047 6.594 1 68.62 275 THR B C 1
ATOM 4074 O O . THR B 1 275 ? -0.51 -22.594 6.418 1 68.62 275 THR B O 1
ATOM 4077 N N . VAL B 1 276 ? 1.479 -22.172 5.656 1 71 276 VAL B N 1
ATOM 4078 C CA . VAL B 1 276 ? 1.544 -23.422 4.91 1 71 276 VAL B CA 1
ATOM 4079 C C . VAL B 1 276 ? 2.506 -24.391 5.598 1 71 276 VAL B C 1
ATOM 4081 O O . VAL B 1 276 ? 3.488 -23.953 6.211 1 71 276 VAL B O 1
ATOM 4084 N N . ALA B 1 277 ? 1.989 -25.625 5.871 1 50.53 277 ALA B N 1
ATOM 4085 C CA . ALA B 1 277 ? 2.869 -26.656 6.398 1 50.53 277 ALA B CA 1
ATOM 4086 C C . ALA B 1 277 ? 4.09 -26.859 5.5 1 50.53 277 ALA B C 1
ATOM 4088 O O . ALA B 1 277 ? 3.961 -26.922 4.273 1 50.53 277 ALA B O 1
ATOM 4089 N N . GLY B 1 278 ? 5.281 -26.281 5.891 1 40 278 GLY B N 1
ATOM 4090 C CA . GLY B 1 278 ? 6.508 -26.609 5.184 1 40 278 GLY B CA 1
ATOM 4091 C C . GLY B 1 278 ? 6.527 -28.031 4.652 1 40 278 GLY B C 1
ATOM 4092 O O . GLY B 1 278 ? 5.789 -28.891 5.141 1 40 278 GLY B O 1
#

Foldseek 3Di:
DPAEEAEEDPDPPHNYPAPVVSVVVGDAPHEYEYEQDEHEDAAEAQHHYEYEYDDQPPPPPCVVRRFAEYEEEHEAAEEYEYYRHEYQEEDEDAHYEYEYYAYEAEPYCEHYEHHAHYEYEYELYEFEHNENNFEHYEYEANYEYEYENYEFEHGEAEPYEFENEEYEYYHYEAEHYQEYYAYEQQYEYEAAQYEFEHHQAEDYEFEHQHEYEYEHYEFDHYNHYPEEYYHQGEYEYEQYEYAEEYAYEENHHYHYYNYHYDYHYHYYYPDDDDDDDD/DPAEEAEEDPDPPHNYPAPVVSVVVGDAPHEYEYEQDEHEDAAEAQHHYEYEYDDQPPPPPCVVGRFAEYEEEHEHAEEYEYYRHEYQEEDEDAHYEYEYYAYEAEPYCEHYEHHAHYEYEYELYEFEHNENNFEHYEYEANYEYEYENYEFEHGEAEPYEFENEEYEYYHYEYEHYQEYYAYEQQYEYEAAQYEFEHHQAEDYEFEHQHEYEAEHYEFEHYNHYPEEYYHQGHYEYEQYEYAEEYAYEENHHYHYYNYHYDYYYHYYYPDDDDDDDD

Sequence (556 aa):
MPSQTIVVGPQADAHATTLAAALEQTTPGDTIVVSAGVFEETVHLLFNVTLAAAPVPENSEDTRSVRATIIGTVVVCANVTLDGLEVRGMVDVRKGHAVLERCDVHHGSDGVRVHPGATVTVHSSRVHHCIAGGDGVYFMAGSFGEVSQTDIFECRVNAIHVQGSEAVLRENRIHDCAFGVYYEKKAAGLCEQNTIEHVRKFGLYVTDGSNPVIRGNTVGWCGILCFFASKGGHSSCTGNTFEGSLHVLAECPVQLTGNQVSGTVDIDSGMSPVTVAGMPSQTIVVGPQADAHATTLAAALEQTTPGDTIVVSAGVFEETVHLLFNVTLAAAPVPENSEDTRSVRATIIGTVVVCANVTLDGLEVRGMVDVRKGHAVLERCDVHHGSDGVRVHPGATVTVHSSRVHHCIAGGDGVYFMAGSFGEVSQTDIFECRVNAIHVQGSEAVLRENRIHDCAFGVYYEKKAAGLCEQNTIEHVRKFGLYVTDGSNPVIRGNTVGWCGILCFFASKGGHSSCTGNTFEGSLHVLAECPVQLTGNQVSGTVDIDSGMSPVTVAG

Organism: Leishmania panamensis (NCBI:txid5679)

Radius of gyration: 35.63 Å; Cα contacts (8 Å, |Δi|>4): 2039; chains: 2; bounding box: 47×120×62 Å

pLDDT: mean 93.75, std 11.23, range [40.0, 98.94]

Nearest PDB structures (foldseek):
  6kfn-assembly1_A  TM=6.091E-01  e=7.564E-05  Paenibacillus sp. FPU-7
  2vbk-assembly1_A  TM=5.666E-01  e=3.970E-02  Lederbergvirus Sf6
  7o13-assembly1_A  TM=4.305E-01  e=2.520E-02  Stutzerimonas stutzeri ATCC 14405 = CCUG 16156
  3t9g-assembly1_A  TM=4.159E-01  e=1.090E-01  Caldicellulosiruptor bescii
  7xyc-assembly1_A  TM=4.158E-01  e=7.656E-02  Klebsiella phage Kp7

Solvent-accessible surface area (backbone atoms only — not comparable to full-atom values): 23363 Å² total; per-residue (Å²): 128,81,68,47,80,43,37,27,22,85,53,88,86,34,75,18,70,40,70,69,57,36,54,73,72,53,53,76,59,18,34,35,35,30,34,56,41,80,42,82,44,72,42,77,37,72,48,33,34,33,42,30,35,49,82,73,68,82,83,52,77,63,73,80,55,68,51,21,30,34,39,33,43,36,37,31,49,18,46,31,36,40,32,45,33,32,30,48,10,25,40,39,31,53,27,44,38,38,35,36,36,46,25,39,29,21,62,10,45,32,15,35,37,31,28,55,71,7,33,38,37,39,32,54,28,36,24,31,45,5,58,76,67,2,26,20,36,33,33,31,53,55,12,41,36,36,42,27,47,25,42,28,31,45,8,54,38,25,29,31,34,32,30,29,16,41,37,36,37,33,46,26,42,35,34,49,15,30,26,30,39,41,32,29,58,51,8,35,32,38,41,32,46,30,41,33,34,48,14,58,31,34,26,34,34,32,20,44,51,5,39,33,26,37,33,44,27,40,24,28,58,33,60,63,23,24,33,39,28,33,65,36,8,28,32,26,34,36,47,26,36,30,53,32,23,37,39,36,35,45,72,26,66,50,27,30,40,64,19,38,34,44,31,36,43,27,33,46,43,81,59,80,72,56,76,65,85,127,129,80,67,48,80,42,37,26,22,84,55,87,87,35,74,19,71,40,71,69,57,36,54,75,73,52,55,75,59,17,36,36,35,31,33,56,42,80,42,84,43,72,42,77,38,72,48,34,33,33,42,31,35,48,81,73,68,83,80,53,77,61,74,78,55,69,50,21,30,33,40,33,41,37,38,31,49,18,46,31,36,41,33,44,32,32,31,49,10,26,41,39,32,53,27,42,40,38,35,37,36,46,25,40,28,22,62,9,46,32,15,35,37,30,28,53,71,8,34,37,37,40,33,53,26,37,26,31,46,4,58,76,66,2,26,20,35,33,33,31,52,54,12,40,36,36,41,28,47,26,43,28,32,45,8,53,37,26,29,32,34,34,31,30,16,40,37,38,38,32,46,27,44,35,34,51,16,30,26,29,41,40,32,28,58,52,8,34,32,38,40,30,46,29,40,32,34,49,14,57,31,34,26,34,33,32,19,46,50,6,41,32,27,37,31,43,28,40,23,29,58,32,60,64,24,23,33,38,28,34,65,37,7,28,32,27,35,34,46,26,36,29,52,32,24,37,39,36,36,46,73,27,67,50,27,30,40,64,20,39,32,43,29,37,44,28,33,47,43,81,60,80,72,54,76,62,85,126